Protein AF-0000000072269366 (afdb_homodimer)

Sequence (472 aa):
MTLYQEETRRAAKQRALPQARGEGSLSTAPPPPPSTLPLMLSLTVLSTSLDPESRSAWLAALTARQLREAGHRVTHLDLRETPLGPFDNVQGPGGCYEHPNAGTYYDAIAGADGIFLAAPVYNWGLGSGTKALIELTGSSDAERGLYGAWFDQPVTFLISGGLPEGYLSHGALAFGLMVDFKCVVNPHFVYATSAHWDAPEVPGEWLRERLTRTVERGVDLAGRLKGRDYRSVWELMTLYQEETRRAAKQRALPQARGEGSLSTAPPPPPSTLPLMLSLTVLSTSLDPESRSAWLAALTARQLREAGHRVTHLDLRETPLGPFDNVQGPGGCYEHPNAGTYYDAIAGADGIFLAAPVYNWGLGSGTKALIELTGSSDAERGLYGAWFDQPVTFLISGGLPEGYLSHGALAFGLMVDFKCVVNPHFVYATSAHWDAPEVPGEWLRERLTRTVERGVDLAGRLKGRDYRSVWEL

Organism: Deinococcus radiodurans (strain ATCC 13939 / DSM 20539 / JCM 16871 / CCUG 27074 / LMG 4051 / NBRC 15346 / NCIMB 9279 / VKM B-1422 / R1) (NCBI:txid243230)

Secondary structure (DSSP, 8-state):
--------------------------------S--------EEEEEE----TT-HHHHHHHHHHHHHHHTT-EEEEEETTTS--PPP----STTSGGGSTTHHHHHHHHHT-SEEEEEEEEETTEE-HHHHHHHHHHHS-BGGGTB--TTTT-EEEEEEE-SSGGGTTTTHHHHHHHHHHH--EE-S--EEE-GGGEEETTEE-HHHHHHHHHHHHHHHHHHHHHTT-S-------/--------------------------------S--------EEEEEE----TT-HHHHHHHHHHHHHHHTT-EEEEEETTTS--PPP----STTSGGGSTTHHHHHHHHHT-SEEEEEEEEETTEE-HHHHHHHHHHHS-BGGGTB--TTTT-EEEEEEE-SSGGGTTTTHHHHHHHHHHH--EE-S--EEE-GGGEEETTEE-HHHHHHHHHHHHHHHHHHHHHTT-S-------

Foldseek 3Di:
DDDDDDDDDDDDDDDPDDPPPPVPPPPPVPPDDPPPVLPAFEEEQEAQDLDPQDVLVLLSVVLQVLSVVVPHHYHYDYCNVQNFDAAPPDLDPPHRCPPPCLVVLLCSLLVGLAYEYGFEDDPLATDPSSVRNQPSNCDDRVVVRHHGSLAQHEYEYEYEYADPVSVCSHVVVVVVSCQFRVYDYDPQYDYDYPVQAPDRSHGHPVRVVSSSVSSVSRSVVSVVSPPDPDTDDGPD/DDDDDDDDPDDDDDDDDDDDPPPPPPPPPPPDDPPPVLPAFEEEQEAQDLDPQDVLVLLSVVLQVLSVVVPHHYHYDYCNVQNFDAAPVDLDPPHRCPPPCLVVLLCSLLVGLAYEYGFEDDPLATDPSSVRNQPSNCDDRVVVRHHGSLAQHEYEYEYEYADPVSVCSHPVVVVVSCQFRVYDYDPQYDYDYPVQAPDRSHGHPVRVVSSSVSSVSRSVVSVVSPPDPDTDDGPD

Structure (mmCIF, N/CA/C/O backbone):
data_AF-0000000072269366-model_v1
#
loop_
_entity.id
_entity.type
_entity.pdbx_description
1 polymer 'NADPH-dependent FMN reductase-like domain-containing protein'
#
loop_
_atom_site.group_PDB
_atom_site.id
_atom_site.type_symbol
_atom_site.label_atom_id
_atom_site.label_alt_id
_atom_site.label_comp_id
_atom_site.label_asym_id
_atom_site.label_entity_id
_atom_site.label_seq_id
_atom_site.pdbx_PDB_ins_code
_atom_site.Cartn_x
_atom_site.Cartn_y
_atom_site.Cartn_z
_atom_site.occupancy
_atom_site.B_iso_or_equiv
_atom_site.auth_seq_id
_atom_site.auth_comp_id
_atom_site.auth_asym_id
_atom_site.auth_atom_id
_atom_site.pdbx_PDB_model_num
ATOM 1 N N . MET A 1 1 ? 17.875 1.604 103.438 1 20.44 1 MET A N 1
ATOM 2 C CA . MET A 1 1 ? 17.219 2.719 104.125 1 20.44 1 MET A CA 1
ATOM 3 C C . MET A 1 1 ? 17.422 4.02 103.375 1 20.44 1 MET A C 1
ATOM 5 O O . MET A 1 1 ? 16.516 4.848 103.312 1 20.44 1 MET A O 1
ATOM 9 N N . THR A 1 2 ? 18.719 4.418 103.375 1 19.56 2 THR A N 1
ATOM 10 C CA . THR A 1 2 ? 19.125 5.809 103.562 1 19.56 2 THR A CA 1
ATOM 11 C C . THR A 1 2 ? 18.812 6.625 102.312 1 19.56 2 THR A C 1
ATOM 13 O O . THR A 1 2 ? 19.203 6.258 101.188 1 19.56 2 THR A O 1
ATOM 16 N N . LEU A 1 3 ? 18 7.711 102.438 1 20.77 3 LEU A N 1
ATOM 17 C CA . LEU A 1 3 ? 17.172 8.805 102 1 20.77 3 LEU A CA 1
ATOM 18 C C . LEU A 1 3 ? 18.016 9.867 101.25 1 20.77 3 LEU A C 1
ATOM 20 O O . LEU A 1 3 ? 17.5 10.914 100.875 1 20.77 3 LEU A O 1
ATOM 24 N N . TYR A 1 4 ? 19.297 9.867 101.438 1 17.08 4 TYR A N 1
ATOM 25 C CA . TYR A 1 4 ? 19.953 11.172 101.562 1 17.08 4 TYR A CA 1
ATOM 26 C C . TYR A 1 4 ? 19.812 11.945 100.25 1 17.08 4 TYR A C 1
ATOM 28 O O . TYR A 1 4 ? 19.578 13.156 100.25 1 17.08 4 TYR A O 1
ATOM 36 N N . GLN A 1 5 ? 20.516 11.578 99.188 1 18.19 5 GLN A N 1
ATOM 37 C CA . GLN A 1 5 ? 21.422 12.586 98.625 1 18.19 5 GLN A CA 1
ATOM 38 C C . GLN A 1 5 ? 20.672 13.68 97.938 1 18.19 5 GLN A C 1
ATOM 40 O O . GLN A 1 5 ? 19.688 13.391 97.188 1 18.19 5 GLN A O 1
ATOM 45 N N . GLU A 1 6 ? 21.109 14.961 97.875 1 17.3 6 GLU A N 1
ATOM 46 C CA . GLU A 1 6 ? 20.938 16.406 98.062 1 17.3 6 GLU A CA 1
ATOM 47 C C . GLU A 1 6 ? 20.438 17.047 96.75 1 17.3 6 GLU A C 1
ATOM 49 O O . GLU A 1 6 ? 19.422 17.766 96.75 1 17.3 6 GLU A O 1
ATOM 54 N N . GLU A 1 7 ? 21.375 17.859 96.125 1 17.28 7 GLU A N 1
ATOM 55 C CA . GLU A 1 7 ? 21.344 19.312 96 1 17.28 7 GLU A CA 1
ATOM 56 C C . GLU A 1 7 ? 20.562 19.734 94.75 1 17.28 7 GLU A C 1
ATOM 58 O O . GLU A 1 7 ? 20.297 18.922 93.875 1 17.28 7 GLU A O 1
ATOM 63 N N . THR A 1 8 ? 20.922 20.969 94.188 1 16.98 8 THR A N 1
ATOM 64 C CA . THR A 1 8 ? 20.438 22.328 93.938 1 16.98 8 THR A CA 1
ATOM 65 C C . THR A 1 8 ? 20.156 22.5 92.438 1 16.98 8 THR A C 1
ATOM 67 O O . THR A 1 8 ? 20.984 23.047 91.688 1 16.98 8 THR A O 1
ATOM 70 N N . ARG A 1 9 ? 20.281 21.453 91.625 1 17.81 9 ARG A N 1
ATOM 71 C CA . ARG A 1 9 ? 20.594 21.984 90.312 1 17.81 9 ARG A CA 1
ATOM 72 C C . ARG A 1 9 ? 19.672 23.125 89.938 1 17.81 9 ARG A C 1
ATOM 74 O O . ARG A 1 9 ? 18.469 23.062 90.188 1 17.81 9 ARG A O 1
ATOM 81 N N . ARG A 1 10 ? 20.156 24.125 89.062 1 18.03 10 ARG A N 1
ATOM 82 C CA . ARG A 1 10 ? 20.172 25.516 88.625 1 18.03 10 ARG A CA 1
ATOM 83 C C . ARG A 1 10 ? 18.828 25.922 88 1 18.03 10 ARG A C 1
ATOM 85 O O . ARG A 1 10 ? 18.047 25.062 87.625 1 18.03 10 ARG A O 1
ATOM 92 N N . ALA A 1 11 ? 18.922 27.109 87.25 1 18.08 11 ALA A N 1
ATOM 93 C CA . ALA A 1 11 ? 18.328 28.438 87.125 1 18.08 11 ALA A CA 1
ATOM 94 C C . ALA A 1 11 ? 17.141 28.406 86.125 1 18.08 11 ALA A C 1
ATOM 96 O O . ALA A 1 11 ? 17 27.469 85.375 1 18.08 11 ALA A O 1
ATOM 97 N N . ALA A 1 12 ? 16.984 29.625 85.5 1 18.02 12 ALA A N 1
ATOM 98 C CA . ALA A 1 12 ? 15.93 30.625 85.375 1 18.02 12 ALA A CA 1
ATOM 99 C C . ALA A 1 12 ? 15.023 30.266 84.188 1 18.02 12 ALA A C 1
ATOM 101 O O . ALA A 1 12 ? 15.383 29.438 83.312 1 18.02 12 ALA A O 1
ATOM 102 N N . LYS A 1 13 ? 14.531 31.453 83.5 1 20.09 13 LYS A N 1
ATOM 103 C CA . LYS A 1 13 ? 13.297 32.219 83.312 1 20.09 13 LYS A CA 1
ATOM 104 C C . LYS A 1 13 ? 12.703 31.906 81.938 1 20.09 13 LYS A C 1
ATOM 106 O O . LYS A 1 13 ? 11.516 31.609 81.812 1 20.09 13 LYS A O 1
ATOM 111 N N . GLN A 1 14 ? 13.109 32.719 80.812 1 20.8 14 GLN A N 1
ATOM 112 C CA . GLN A 1 14 ? 12.25 33.688 80.188 1 20.8 14 GLN A CA 1
ATOM 113 C C . GLN A 1 14 ? 11.344 33.062 79.125 1 20.8 14 GLN A C 1
ATOM 115 O O . GLN A 1 14 ? 11.734 32.062 78.5 1 20.8 14 GLN A O 1
ATOM 120 N N . ARG A 1 15 ? 10.156 33.562 79 1 21.88 15 ARG A N 1
ATOM 121 C CA . ARG A 1 15 ? 8.875 33.344 78.312 1 21.88 15 ARG A CA 1
ATOM 122 C C . ARG A 1 15 ? 9.039 33.406 76.812 1 21.88 15 ARG A C 1
ATOM 124 O O . ARG A 1 15 ? 8.602 34.375 76.188 1 21.88 15 ARG A O 1
ATOM 131 N N . ALA A 1 16 ? 10.109 33.125 76.125 1 24.09 16 ALA A N 1
ATOM 132 C CA . ALA A 1 16 ? 10.039 33.688 74.812 1 24.09 16 ALA A CA 1
ATOM 133 C C . ALA A 1 16 ? 8.719 33.344 74.125 1 24.09 16 ALA A C 1
ATOM 135 O O . ALA A 1 16 ? 8.258 32.188 74.188 1 24.09 16 ALA A O 1
ATOM 136 N N . LEU A 1 17 ? 8.109 34.406 73.562 1 24.03 17 LEU A N 1
ATOM 137 C CA . LEU A 1 17 ? 6.891 34.719 72.812 1 24.03 17 LEU A CA 1
ATOM 138 C C . LEU A 1 17 ? 6.754 33.781 71.625 1 24.03 17 LEU A C 1
ATOM 140 O O . LEU A 1 17 ? 7.754 33.344 71.062 1 24.03 17 LEU A O 1
ATOM 144 N N . PRO A 1 18 ? 5.5 33.5 71.312 1 24.66 18 PRO A N 1
ATOM 145 C CA . PRO A 1 18 ? 5.027 32.594 70.25 1 24.66 18 PRO A CA 1
ATOM 146 C C . PRO A 1 18 ? 5.461 33.031 68.875 1 24.66 18 PRO A C 1
ATOM 148 O O . PRO A 1 18 ? 5.23 34.156 68.438 1 24.66 18 PRO A O 1
ATOM 151 N N . GLN A 1 19 ? 6.641 32.844 68.312 1 21.38 19 GLN A N 1
ATOM 152 C CA . GLN A 1 19 ? 6.961 33.25 67 1 21.38 19 GLN A CA 1
ATOM 153 C C . GLN A 1 19 ? 5.895 32.812 66 1 21.38 19 GLN A C 1
ATOM 155 O O . GLN A 1 19 ? 5.57 31.609 65.938 1 21.38 19 GLN A O 1
ATOM 160 N N . ALA A 1 20 ? 5.066 33.75 65.562 1 29.05 20 ALA A N 1
ATOM 161 C CA . ALA A 1 20 ? 4.059 33.688 64.5 1 29.05 20 ALA A CA 1
ATOM 162 C C . ALA A 1 20 ? 4.672 33.219 63.188 1 29.05 20 ALA A C 1
ATOM 164 O O . ALA A 1 20 ? 5.402 33.969 62.531 1 29.05 20 ALA A O 1
ATOM 165 N N . ARG A 1 21 ? 5.34 32.062 63.062 1 22.81 21 ARG A N 1
ATOM 166 C CA . ARG A 1 21 ? 6 31.719 61.812 1 22.81 21 ARG A CA 1
ATOM 167 C C . ARG A 1 21 ? 5.008 31.719 60.656 1 22.81 21 ARG A C 1
ATOM 169 O O . ARG A 1 21 ? 4.227 30.781 60.5 1 22.81 21 ARG A O 1
ATOM 176 N N . GLY A 1 22 ? 4.246 32.844 60.531 1 25.53 22 GLY A N 1
ATOM 177 C CA . GLY A 1 22 ? 3.484 32.875 59.281 1 25.53 22 GLY A CA 1
ATOM 178 C C . GLY A 1 22 ? 4.34 32.656 58.062 1 25.53 22 GLY A C 1
ATOM 179 O O . GLY A 1 22 ? 4.926 33.594 57.531 1 25.53 22 GLY A O 1
ATOM 180 N N . GLU A 1 23 ? 5.262 31.797 57.969 1 30.81 23 GLU A N 1
ATOM 181 C CA . GLU A 1 23 ? 5.965 31.734 56.688 1 30.81 23 GLU A CA 1
ATOM 182 C C . GLU A 1 23 ? 4.988 31.562 55.531 1 30.81 23 GLU A C 1
ATOM 184 O O . GLU A 1 23 ? 4.227 30.594 55.5 1 30.81 23 GLU A O 1
ATOM 189 N N . GLY A 1 24 ? 4.477 32.719 55.031 1 31.16 24 GLY A N 1
ATOM 190 C CA . GLY A 1 24 ? 3.822 32.781 53.719 1 31.16 24 GLY A CA 1
ATOM 191 C C . GLY A 1 24 ? 4.512 31.922 52.688 1 31.16 24 GLY A C 1
ATOM 192 O O . GLY A 1 24 ? 5.699 32.125 52.406 1 31.16 24 GLY A O 1
ATOM 193 N N . SER A 1 25 ? 4.238 30.672 52.594 1 34.06 25 SER A N 1
ATOM 194 C CA . SER A 1 25 ? 4.668 29.859 51.469 1 34.06 25 SER A CA 1
ATOM 195 C C . SER A 1 25 ? 4.453 30.578 50.156 1 34.06 25 SER A C 1
ATOM 197 O O . SER A 1 25 ? 3.312 30.812 49.75 1 34.06 25 SER A O 1
ATOM 199 N N . LEU A 1 26 ? 5.312 31.562 49.812 1 35.22 26 LEU A N 1
ATOM 200 C CA . LEU A 1 26 ? 5.293 32.031 48.406 1 35.22 26 LEU A CA 1
ATOM 201 C C . LEU A 1 26 ? 5.141 30.875 47.438 1 35.22 26 LEU A C 1
ATOM 203 O O . LEU A 1 26 ? 6 30 47.375 1 35.22 26 LEU A O 1
ATOM 207 N N . SER A 1 27 ? 3.945 30.438 47.312 1 39.09 27 SER A N 1
ATOM 208 C CA . SER A 1 27 ? 3.672 29.578 46.156 1 39.09 27 SER A CA 1
ATOM 209 C C . SER A 1 27 ? 4.371 30.078 44.906 1 39.09 27 SER A C 1
ATOM 211 O O . SER A 1 27 ? 3.971 31.094 44.312 1 39.09 27 SER A O 1
ATOM 213 N N . THR A 1 28 ? 5.656 30.219 44.906 1 43 28 THR A N 1
ATOM 214 C CA . THR A 1 28 ? 6.281 30.578 43.625 1 43 28 THR A CA 1
ATOM 215 C C . THR A 1 28 ? 5.785 29.672 42.5 1 43 28 THR A C 1
ATOM 217 O O . THR A 1 28 ? 6.27 28.547 42.344 1 43 28 THR A O 1
ATOM 220 N N . ALA A 1 29 ? 4.465 29.703 42.188 1 46.22 29 ALA A N 1
ATOM 221 C CA . ALA A 1 29 ? 4.113 29.062 40.938 1 46.22 29 ALA A CA 1
ATOM 222 C C . ALA A 1 29 ? 5.176 29.328 39.875 1 46.22 29 ALA A C 1
ATOM 224 O O . ALA A 1 29 ? 5.672 30.453 39.75 1 46.22 29 ALA A O 1
ATOM 225 N N . PRO A 1 30 ? 5.949 28.328 39.469 1 47.09 30 PRO A N 1
ATOM 226 C CA . PRO A 1 30 ? 6.875 28.672 38.375 1 47.09 30 PRO A CA 1
ATOM 227 C C . PRO A 1 30 ? 6.242 29.578 37.312 1 47.09 30 PRO A C 1
ATOM 229 O O . PRO A 1 30 ? 5.02 29.578 37.156 1 47.09 30 PRO A O 1
ATOM 232 N N . PRO A 1 31 ? 6.898 30.75 37 1 46.91 31 PRO A N 1
ATOM 233 C CA . PRO A 1 31 ? 6.285 31.547 35.938 1 46.91 31 PRO A CA 1
ATOM 234 C C . PRO A 1 31 ? 5.684 30.703 34.844 1 46.91 31 PRO A C 1
ATOM 236 O O . PRO A 1 31 ? 6.102 29.562 34.625 1 46.91 31 PRO A O 1
ATOM 239 N N . PRO A 1 32 ? 4.422 31.016 34.406 1 46.12 32 PRO A N 1
ATOM 240 C CA . PRO A 1 32 ? 3.961 30.25 33.25 1 46.12 32 PRO A CA 1
ATOM 241 C C . PRO A 1 32 ? 5.043 30.094 32.188 1 46.12 32 PRO A C 1
ATOM 243 O O . PRO A 1 32 ? 5.969 30.906 32.125 1 46.12 32 PRO A O 1
ATOM 246 N N . PRO A 1 33 ? 5.27 28.922 31.688 1 43.97 33 PRO A N 1
ATOM 247 C CA . PRO A 1 33 ? 6.281 28.859 30.625 1 43.97 33 PRO A CA 1
ATOM 248 C C . PRO A 1 33 ? 6.227 30.078 29.688 1 43.97 33 PRO A C 1
ATOM 250 O O . PRO A 1 33 ? 5.184 30.719 29.562 1 43.97 33 PRO A O 1
ATOM 253 N N . PRO A 1 34 ? 7.352 30.719 29.484 1 41.97 34 PRO A N 1
ATOM 254 C CA . PRO A 1 34 ? 7.289 31.891 28.609 1 41.97 34 PRO A CA 1
ATOM 255 C C . PRO A 1 34 ? 6.219 31.766 27.531 1 41.97 34 PRO A C 1
ATOM 257 O O . PRO A 1 34 ? 5.898 30.656 27.094 1 41.97 34 PRO A O 1
ATOM 260 N N . SER A 1 35 ? 5.258 32.594 27.547 1 40.88 35 SER A N 1
ATOM 261 C CA . SER A 1 35 ? 4.316 32.719 26.438 1 40.88 35 SER A CA 1
ATOM 262 C C . SER A 1 35 ? 5.023 32.562 25.094 1 40.88 35 SER A C 1
ATOM 264 O O . SER A 1 35 ? 5.609 33.531 24.594 1 40.88 35 SER A O 1
ATOM 266 N N . THR A 1 36 ? 6 31.703 24.859 1 42.53 36 THR A N 1
ATOM 267 C CA . THR A 1 36 ? 6.562 31.625 23.516 1 42.53 36 THR A CA 1
ATOM 268 C C . THR A 1 36 ? 5.488 31.844 22.453 1 42.53 36 THR A C 1
ATOM 270 O O . THR A 1 36 ? 4.457 31.172 22.453 1 42.53 36 THR A O 1
ATOM 273 N N . LEU A 1 37 ? 5.148 33.031 22.125 1 47.5 37 LEU A N 1
ATOM 274 C CA . LEU A 1 37 ? 4.312 33.312 20.969 1 47.5 37 LEU A CA 1
ATOM 275 C C . LEU A 1 37 ? 4.234 32.094 20.047 1 47.5 37 LEU A C 1
ATOM 277 O O . LEU A 1 37 ? 5.258 31.516 19.703 1 47.5 37 LEU A O 1
ATOM 281 N N . PRO A 1 38 ? 3.137 31.484 20.031 1 56.47 38 PRO A N 1
ATOM 282 C CA . PRO A 1 38 ? 3.055 30.234 19.281 1 56.47 38 PRO A CA 1
ATOM 283 C C . PRO A 1 38 ? 3.664 30.328 17.891 1 56.47 38 PRO A C 1
ATOM 285 O O . PRO A 1 38 ? 3.361 31.266 17.141 1 56.47 38 PRO A O 1
ATOM 288 N N . LEU A 1 39 ? 5.016 30.219 17.672 1 76 39 LEU A N 1
ATOM 289 C CA . LEU A 1 39 ? 5.715 30.234 16.391 1 76 39 LEU A CA 1
ATOM 290 C C . LEU A 1 39 ? 4.82 29.703 15.281 1 76 39 LEU A C 1
ATOM 292 O O . LEU A 1 39 ? 4.168 28.672 15.445 1 76 39 LEU A O 1
ATOM 296 N N . MET A 1 40 ? 4.477 30.703 14.32 1 93.69 40 MET A N 1
ATOM 297 C CA . MET A 1 40 ? 3.77 30.266 13.117 1 93.69 40 MET A CA 1
ATOM 298 C C . MET A 1 40 ? 4.539 29.156 12.406 1 93.69 40 MET A C 1
ATOM 300 O O . MET A 1 40 ? 5.703 29.344 12.039 1 93.69 40 MET A O 1
ATOM 304 N N . LEU A 1 41 ? 3.908 28.047 12.281 1 98.19 41 LEU A N 1
ATOM 305 C CA . LEU A 1 41 ? 4.508 26.906 11.578 1 98.19 41 LEU A CA 1
ATOM 306 C C . LEU A 1 41 ? 3.959 26.797 10.164 1 98.19 41 LEU A C 1
ATOM 308 O O . LEU A 1 41 ? 2.873 27.297 9.867 1 98.19 41 LEU A O 1
ATOM 312 N N . SER A 1 42 ? 4.762 26.297 9.25 1 98.62 42 SER A N 1
ATOM 313 C CA . SER A 1 42 ? 4.309 25.828 7.941 1 98.62 42 SER A CA 1
ATOM 314 C C . SER A 1 42 ? 3.953 24.344 7.965 1 98.62 42 SER A C 1
ATOM 316 O O . SER A 1 42 ? 4.84 23.5 8.016 1 98.62 42 SER A O 1
ATOM 318 N N . LEU A 1 43 ? 2.658 24.062 7.922 1 98.88 43 LEU A N 1
ATOM 319 C CA . LEU A 1 43 ? 2.193 22.672 8.062 1 98.88 43 LEU A CA 1
ATOM 320 C C . LEU A 1 43 ? 1.521 22.203 6.781 1 98.88 43 LEU A C 1
ATOM 322 O O . LEU A 1 43 ? 0.851 22.969 6.098 1 98.88 43 LEU A O 1
ATOM 326 N N . THR A 1 44 ? 1.732 20.969 6.406 1 98.94 44 THR A N 1
ATOM 327 C CA . THR A 1 44 ? 1.111 20.344 5.242 1 98.94 44 THR A CA 1
ATOM 328 C C . THR A 1 44 ? 0.077 19.297 5.676 1 98.94 44 THR A C 1
ATOM 330 O O . THR A 1 44 ? 0.346 18.484 6.551 1 98.94 44 THR A O 1
ATOM 333 N N . VAL A 1 45 ? -1.104 19.391 5.145 1 98.94 45 VAL A N 1
ATOM 334 C CA . VAL A 1 45 ? -2.176 18.406 5.328 1 98.94 45 VAL A CA 1
ATOM 335 C C . VAL A 1 45 ? -2.441 17.688 4.012 1 98.94 45 VAL A C 1
ATOM 337 O O . VAL A 1 45 ? -2.736 18.312 2.994 1 98.94 45 VAL A O 1
ATOM 340 N N . LEU A 1 46 ? -2.312 16.375 4.055 1 98.94 46 LEU A N 1
ATOM 341 C CA . LEU A 1 46 ? -2.451 15.562 2.852 1 98.94 46 LEU A CA 1
ATOM 342 C C . LEU A 1 46 ? -3.664 14.648 2.955 1 98.94 46 LEU A C 1
ATOM 344 O O . LEU A 1 46 ? -3.811 13.914 3.936 1 98.94 46 LEU A O 1
ATOM 348 N N . SER A 1 47 ? -4.547 14.719 1.999 1 98.88 47 SER A N 1
ATOM 349 C CA . SER A 1 47 ? -5.609 13.742 1.798 1 98.88 47 SER A CA 1
ATOM 350 C C . SER A 1 47 ? -5.25 12.758 0.69 1 98.88 47 SER A C 1
ATOM 352 O O . SER A 1 47 ? -4.988 13.156 -0.446 1 98.88 47 SER A O 1
ATOM 354 N N . THR A 1 48 ? -5.359 11.414 0.966 1 98.75 48 THR A N 1
ATOM 355 C CA . THR A 1 48 ? -4.75 10.477 0.023 1 98.75 48 THR A CA 1
ATOM 356 C C . THR A 1 48 ? -5.789 9.492 -0.511 1 98.75 48 THR A C 1
ATOM 358 O O . THR A 1 48 ? -5.453 8.578 -1.266 1 98.75 48 THR A O 1
ATOM 361 N N . SER A 1 49 ? -7.012 9.617 -0.075 1 98.38 49 SER A N 1
ATOM 362 C CA . SER A 1 49 ? -8.078 8.781 -0.613 1 98.38 49 SER A CA 1
ATOM 363 C C . SER A 1 49 ? -8.586 9.32 -1.944 1 98.38 49 SER A C 1
ATOM 365 O O . SER A 1 49 ? -8.742 10.531 -2.107 1 98.38 49 SER A O 1
ATOM 367 N N . LEU A 1 50 ? -8.914 8.43 -2.852 1 97.25 50 LEU A N 1
ATOM 368 C CA . LEU A 1 50 ? -9.508 8.828 -4.125 1 97.25 50 LEU A CA 1
ATOM 369 C C . LEU A 1 50 ? -11.016 8.617 -4.102 1 97.25 50 LEU A C 1
ATOM 371 O O . LEU A 1 50 ? -11.703 8.914 -5.086 1 97.25 50 LEU A O 1
ATOM 375 N N . ASP A 1 51 ? -11.539 8.141 -2.996 1 96.44 51 ASP A N 1
ATOM 376 C CA . ASP A 1 51 ? -12.977 7.996 -2.82 1 96.44 51 ASP A CA 1
ATOM 377 C C . ASP A 1 51 ? -13.664 9.359 -2.74 1 96.44 51 ASP A C 1
ATOM 379 O O . ASP A 1 51 ? -13.32 10.18 -1.895 1 96.44 51 ASP A O 1
ATOM 383 N N . PRO A 1 52 ? -14.641 9.594 -3.6 1 95.56 52 PRO A N 1
ATOM 384 C CA . PRO A 1 52 ? -15.32 10.891 -3.561 1 95.56 52 PRO A CA 1
ATOM 385 C C . PRO A 1 52 ? -16.016 11.156 -2.223 1 95.56 52 PRO A C 1
ATOM 387 O O . PRO A 1 52 ? -16.266 12.312 -1.872 1 95.56 52 PRO A O 1
ATOM 390 N N . GLU A 1 53 ? -16.297 10.141 -1.505 1 94.56 53 GLU A N 1
ATOM 391 C CA . GLU A 1 53 ? -16.953 10.266 -0.207 1 94.56 53 GLU A CA 1
ATOM 392 C C . GLU A 1 53 ? -15.984 9.938 0.933 1 94.56 53 GLU A C 1
ATOM 394 O O . GLU A 1 53 ? -16.391 9.344 1.937 1 94.56 53 GLU A O 1
ATOM 399 N N . SER A 1 54 ? -14.82 10.312 0.758 1 97.12 54 SER A N 1
ATOM 400 C CA . SER A 1 54 ? -13.758 9.93 1.686 1 97.12 54 SER A CA 1
ATOM 401 C C . SER A 1 54 ? -13.914 10.633 3.027 1 97.12 54 SER A C 1
ATOM 403 O O . SER A 1 54 ? -13.812 11.859 3.105 1 97.12 54 SER A O 1
ATOM 405 N N . ARG A 1 55 ? -14.008 9.867 4.062 1 98.19 55 ARG A N 1
ATOM 406 C CA . ARG A 1 55 ? -14.086 10.406 5.418 1 98.19 55 ARG A CA 1
ATOM 407 C C . ARG A 1 55 ? -12.711 10.859 5.902 1 98.19 55 ARG A C 1
ATOM 409 O O . ARG A 1 55 ? -12.602 11.789 6.707 1 98.19 55 ARG A O 1
ATOM 416 N N . SER A 1 56 ? -11.648 10.18 5.406 1 98.69 56 SER A N 1
ATOM 417 C CA . SER A 1 56 ? -10.32 10.664 5.754 1 98.69 56 SER A CA 1
ATOM 418 C C . SER A 1 56 ? -10.078 12.055 5.18 1 98.69 56 SER A C 1
ATOM 420 O O . SER A 1 56 ? -9.375 12.875 5.785 1 98.69 56 SER A O 1
ATOM 422 N N . ALA A 1 57 ? -10.68 12.328 4.07 1 98.75 57 ALA A N 1
ATOM 423 C CA . ALA A 1 57 ? -10.586 13.672 3.506 1 98.75 57 ALA A CA 1
ATOM 424 C C . ALA A 1 57 ? -11.32 14.688 4.379 1 98.75 57 ALA A C 1
ATOM 426 O O . ALA A 1 57 ? -10.883 15.836 4.508 1 98.75 57 ALA A O 1
ATOM 427 N N . TRP A 1 58 ? -12.43 14.273 4.961 1 98.81 58 TRP A N 1
ATOM 428 C CA . TRP A 1 58 ? -13.117 15.141 5.91 1 98.81 58 TRP A CA 1
ATOM 429 C C . TRP A 1 58 ? -12.219 15.477 7.094 1 98.81 58 TRP A C 1
ATOM 431 O O . TRP A 1 58 ? -12.164 16.625 7.531 1 98.81 58 TRP A O 1
ATOM 441 N N . LEU A 1 59 ? -11.547 14.453 7.586 1 98.88 59 LEU A N 1
ATOM 442 C CA . LEU A 1 59 ? -10.602 14.68 8.68 1 98.88 59 LEU A CA 1
ATOM 443 C C . LEU A 1 59 ? -9.547 15.703 8.281 1 98.88 59 LEU A C 1
ATOM 445 O O . LEU A 1 59 ? -9.211 16.594 9.07 1 98.88 59 LEU A O 1
ATOM 449 N N . ALA A 1 60 ? -9.016 15.562 7.098 1 98.94 60 ALA A N 1
ATOM 450 C CA . ALA A 1 60 ? -7.977 16.469 6.605 1 98.94 60 ALA A CA 1
ATOM 451 C C . ALA A 1 60 ? -8.492 17.906 6.523 1 98.94 60 ALA A C 1
ATOM 453 O O . ALA A 1 60 ? -7.812 18.844 6.949 1 98.94 60 ALA A O 1
ATOM 454 N N . ALA A 1 61 ? -9.633 18.047 6.008 1 98.81 61 ALA A N 1
ATOM 455 C CA . ALA A 1 61 ? -10.219 19.375 5.848 1 98.81 61 ALA A CA 1
ATOM 456 C C . ALA A 1 61 ? -10.43 20.047 7.203 1 98.81 61 ALA A C 1
ATOM 458 O O . ALA A 1 61 ? -10.117 21.234 7.371 1 98.81 61 ALA A O 1
ATOM 459 N N . LEU A 1 62 ? -10.977 19.328 8.109 1 98.88 62 LEU A N 1
ATOM 460 C CA . LEU A 1 62 ? -11.18 19.859 9.453 1 98.88 62 LEU A CA 1
ATOM 461 C C . LEU A 1 62 ? -9.852 20.219 10.109 1 98.88 62 LEU A C 1
ATOM 463 O O . LEU A 1 62 ? -9.75 21.25 10.773 1 98.88 62 LEU A O 1
ATOM 467 N N . THR A 1 63 ? -8.875 19.375 9.891 1 98.94 63 THR A N 1
ATOM 468 C CA . THR A 1 63 ? -7.539 19.641 10.43 1 98.94 63 THR A CA 1
ATOM 469 C C . THR A 1 63 ? -6.949 20.906 9.836 1 98.94 63 THR A C 1
ATOM 471 O O . THR A 1 63 ? -6.441 21.766 10.562 1 98.94 63 THR A O 1
ATOM 474 N N . ALA A 1 64 ? -7.031 21.016 8.57 1 98.94 64 ALA A N 1
ATOM 475 C CA . ALA A 1 64 ? -6.512 22.219 7.898 1 98.94 64 ALA A CA 1
ATOM 476 C C . ALA A 1 64 ? -7.18 23.469 8.43 1 98.94 64 ALA A C 1
ATOM 478 O O . ALA A 1 64 ? -6.512 24.484 8.68 1 98.94 64 ALA A O 1
ATOM 479 N N . ARG A 1 65 ? -8.453 23.438 8.617 1 98.69 65 ARG A N 1
ATOM 480 C CA . ARG A 1 65 ? -9.195 24.578 9.148 1 98.69 65 ARG A CA 1
ATOM 481 C C . ARG A 1 65 ? -8.719 24.938 10.555 1 98.69 65 ARG A C 1
ATOM 483 O O . ARG A 1 65 ? -8.469 26.109 10.859 1 98.69 65 ARG A O 1
ATOM 490 N N . GLN A 1 66 ? -8.625 23.953 11.383 1 98.56 66 GLN A N 1
ATOM 491 C CA . GLN A 1 66 ? -8.18 24.172 12.75 1 98.56 66 GLN A CA 1
ATOM 492 C C . GLN A 1 66 ? -6.789 24.797 12.781 1 98.56 66 GLN A C 1
ATOM 494 O O . GLN A 1 66 ? -6.527 25.703 13.57 1 98.56 66 GLN A O 1
ATOM 499 N N . LEU A 1 67 ? -5.922 24.297 11.961 1 98.75 67 LEU A N 1
ATOM 500 C CA . LEU A 1 67 ? -4.555 24.797 11.914 1 98.75 67 LEU A CA 1
ATOM 501 C C . LEU A 1 67 ? -4.527 26.25 11.469 1 98.75 67 LEU A C 1
ATOM 503 O O . LEU A 1 67 ? -3.801 27.062 12.039 1 98.75 67 LEU A O 1
ATOM 507 N N . ARG A 1 68 ? -5.281 26.578 10.453 1 98.56 68 ARG A N 1
ATOM 508 C CA . ARG A 1 68 ? -5.363 27.953 9.984 1 98.56 68 ARG A CA 1
ATOM 509 C C . ARG A 1 68 ? -5.918 28.875 11.062 1 98.56 68 ARG A C 1
ATOM 511 O O . ARG A 1 68 ? -5.406 29.969 11.281 1 98.56 68 ARG A O 1
ATOM 518 N N . GLU A 1 69 ? -6.941 28.453 11.727 1 97.88 69 GLU A N 1
ATOM 519 C CA . GLU A 1 69 ? -7.555 29.234 12.797 1 97.88 69 GLU A CA 1
ATOM 520 C C . GLU A 1 69 ? -6.566 29.469 13.938 1 97.88 69 GLU A C 1
ATOM 522 O O . GLU A 1 69 ? -6.641 30.5 14.625 1 97.88 69 GLU A O 1
ATOM 527 N N . ALA A 1 70 ? -5.684 28.531 14.086 1 97.38 70 ALA A N 1
ATOM 528 C CA . ALA A 1 70 ? -4.668 28.656 15.133 1 97.38 70 ALA A CA 1
ATOM 529 C C . ALA A 1 70 ? -3.518 29.547 14.68 1 97.38 70 ALA A C 1
ATOM 531 O O . ALA A 1 70 ? -2.564 29.766 15.43 1 97.38 70 ALA A O 1
ATOM 532 N N . GLY A 1 71 ? -3.555 30.016 13.375 1 97.56 71 GLY A N 1
ATOM 533 C CA . GLY A 1 71 ? -2.609 31.016 12.922 1 97.56 71 GLY A CA 1
ATOM 534 C C . GLY A 1 71 ? -1.45 30.422 12.133 1 97.56 71 GLY A C 1
ATOM 535 O O . GLY A 1 71 ? -0.481 31.125 11.836 1 97.56 71 GLY A O 1
ATOM 536 N N . HIS A 1 72 ? -1.49 29.125 11.766 1 98.5 72 HIS A N 1
ATOM 537 C CA . HIS A 1 72 ? -0.405 28.5 11.023 1 98.5 72 HIS A CA 1
ATOM 538 C C . HIS A 1 72 ? -0.606 28.625 9.523 1 98.5 72 HIS A C 1
ATOM 540 O O . HIS A 1 72 ? -1.723 28.875 9.062 1 98.5 72 HIS A O 1
ATOM 546 N N . ARG A 1 73 ? 0.484 28.656 8.789 1 98.62 73 ARG A N 1
ATOM 547 C CA . ARG A 1 73 ? 0.427 28.516 7.336 1 98.62 73 ARG A CA 1
ATOM 548 C C . ARG A 1 73 ? 0.169 27.078 6.938 1 98.62 73 ARG A C 1
ATOM 550 O O . ARG A 1 73 ? 0.87 26.156 7.391 1 98.62 73 ARG A O 1
ATOM 557 N N . VAL A 1 74 ? -0.848 26.859 6.109 1 98.81 74 VAL A N 1
ATOM 558 C CA . VAL A 1 74 ? -1.255 25.5 5.812 1 98.81 74 VAL A CA 1
ATOM 559 C C . VAL A 1 74 ? -1.256 25.266 4.301 1 98.81 74 VAL A C 1
ATOM 561 O O . VAL A 1 74 ? -1.838 26.062 3.551 1 98.81 74 VAL A O 1
ATOM 564 N N . THR A 1 75 ? -0.539 24.312 3.805 1 98.88 75 THR A N 1
ATOM 565 C CA . THR A 1 75 ? -0.712 23.734 2.479 1 98.88 75 THR A CA 1
ATOM 566 C C . THR A 1 75 ? -1.58 22.484 2.545 1 98.88 75 THR A C 1
ATOM 568 O O . THR A 1 75 ? -1.225 21.5 3.215 1 98.88 75 THR A O 1
ATOM 571 N N . HIS A 1 76 ? -2.723 22.531 1.971 1 98.88 76 HIS A N 1
ATOM 572 C CA . HIS A 1 76 ? -3.65 21.406 1.938 1 98.88 76 HIS A CA 1
ATOM 573 C C . HIS A 1 76 ? -3.758 20.828 0.534 1 98.88 76 HIS A C 1
ATOM 575 O O . HIS A 1 76 ? -4.219 21.5 -0.39 1 98.88 76 HIS A O 1
ATOM 581 N N . LEU A 1 77 ? -3.268 19.594 0.361 1 98.88 77 LEU A N 1
ATOM 582 C CA . LEU A 1 77 ? -3.338 18.906 -0.921 1 98.88 77 LEU A CA 1
ATOM 583 C C . LEU A 1 77 ? -4.199 17.656 -0.816 1 98.88 77 LEU A C 1
ATOM 585 O O . LEU A 1 77 ? -4.117 16.922 0.169 1 98.88 77 LEU A O 1
ATOM 589 N N . ASP A 1 78 ? -5.047 17.469 -1.729 1 98.81 78 ASP A N 1
ATOM 590 C CA . ASP A 1 78 ? -5.953 16.328 -1.873 1 98.81 78 ASP A CA 1
ATOM 591 C C . ASP A 1 78 ? -5.738 15.625 -3.207 1 98.81 78 ASP A C 1
ATOM 593 O O . ASP A 1 78 ? -5.844 16.234 -4.27 1 98.81 78 ASP A O 1
ATOM 597 N N . LEU A 1 79 ? -5.484 14.305 -3.174 1 98.5 79 LEU A N 1
ATOM 598 C CA . LEU A 1 79 ? -5.18 13.547 -4.379 1 98.5 79 LEU A CA 1
ATOM 599 C C . LEU A 1 79 ? -6.344 13.602 -5.367 1 98.5 79 LEU A C 1
ATOM 601 O O . LEU A 1 79 ? -6.148 13.43 -6.57 1 98.5 79 LEU A O 1
ATOM 605 N N . ARG A 1 80 ? -7.547 13.805 -4.898 1 97.5 80 ARG A N 1
ATOM 606 C CA . ARG A 1 80 ? -8.695 13.906 -5.789 1 97.5 80 ARG A CA 1
ATOM 607 C C . ARG A 1 80 ? -8.648 15.188 -6.609 1 97.5 80 ARG A C 1
ATOM 609 O O . ARG A 1 80 ? -9.109 15.219 -7.75 1 97.5 80 ARG A O 1
ATOM 616 N N . GLU A 1 81 ? -8.117 16.266 -6.047 1 97.88 81 GLU A N 1
ATOM 617 C CA . GLU A 1 81 ? -8.07 17.578 -6.672 1 97.88 81 GLU A CA 1
ATOM 618 C C . GLU A 1 81 ? -6.742 17.797 -7.387 1 97.88 81 GLU A C 1
ATOM 620 O O . GLU A 1 81 ? -6.695 18.469 -8.422 1 97.88 81 GLU A O 1
ATOM 625 N N . THR A 1 82 ? -5.691 17.281 -6.84 1 98 82 THR A N 1
ATOM 626 C CA . THR A 1 82 ? -4.332 17.328 -7.367 1 98 82 THR A CA 1
ATOM 627 C C . THR A 1 82 ? -3.766 15.93 -7.539 1 98 82 THR A C 1
ATOM 629 O O . THR A 1 82 ? -2.92 15.492 -6.754 1 98 82 THR A O 1
ATOM 632 N N . PRO A 1 83 ? -4.203 15.281 -8.57 1 96.19 83 PRO A N 1
ATOM 633 C CA . PRO A 1 83 ? -3.895 13.852 -8.695 1 96.19 83 PRO A CA 1
ATOM 634 C C . PRO A 1 83 ? -2.424 13.594 -9.016 1 96.19 83 PRO A C 1
ATOM 636 O O . PRO A 1 83 ? -1.725 14.484 -9.5 1 96.19 83 PRO A O 1
ATOM 639 N N . LEU A 1 84 ? -1.962 12.398 -8.672 1 94.62 84 LEU A N 1
ATOM 640 C CA . LEU A 1 84 ? -0.686 11.828 -9.094 1 94.62 84 LEU A CA 1
ATOM 641 C C . LEU A 1 84 ? -0.9 10.609 -9.977 1 94.62 84 LEU A C 1
ATOM 643 O O . LEU A 1 84 ? -1.974 10 -9.961 1 94.62 84 LEU A O 1
ATOM 647 N N . GLY A 1 85 ? 0.019 10.344 -10.758 1 90.44 85 GLY A N 1
ATOM 648 C CA . GLY A 1 85 ? -0 9.094 -11.5 1 90.44 85 GLY A CA 1
ATOM 649 C C . GLY A 1 85 ? 0.521 7.914 -10.703 1 90.44 85 GLY A C 1
ATOM 650 O O . GLY A 1 85 ? 1 8.078 -9.578 1 90.44 85 GLY A O 1
ATOM 651 N N . PRO A 1 86 ? 0.337 6.734 -11.281 1 93.56 86 PRO A N 1
ATOM 652 C CA . PRO A 1 86 ? 0.909 5.555 -10.633 1 93.56 86 PRO A CA 1
ATOM 653 C C . PRO A 1 86 ? 2.428 5.633 -10.5 1 93.56 86 PRO A C 1
ATOM 655 O O . PRO A 1 86 ? 3.088 6.301 -11.297 1 93.56 86 PRO A O 1
ATOM 658 N N . PHE A 1 87 ? 2.941 5.012 -9.508 1 95.44 87 PHE A N 1
ATOM 659 C CA . PHE A 1 87 ? 4.383 4.977 -9.305 1 95.44 87 PHE A CA 1
ATOM 660 C C . PHE A 1 87 ? 5.02 3.861 -10.125 1 95.44 87 PHE A C 1
ATOM 662 O O . PHE A 1 87 ? 4.824 2.68 -9.836 1 95.44 87 PHE A O 1
ATOM 669 N N . ASP A 1 88 ? 5.867 4.289 -11.062 1 94.5 88 ASP A N 1
ATOM 670 C CA . ASP A 1 88 ? 6.512 3.309 -11.93 1 94.5 88 ASP A CA 1
ATOM 671 C C . ASP A 1 88 ? 8.023 3.291 -11.719 1 94.5 88 ASP A C 1
ATOM 673 O O . ASP A 1 88 ? 8.734 2.482 -12.312 1 94.5 88 ASP A O 1
ATOM 677 N N . ASN A 1 89 ? 8.547 4.238 -10.922 1 91.69 89 ASN A N 1
ATOM 678 C CA . ASN A 1 89 ? 9.953 4.336 -10.531 1 91.69 89 ASN A CA 1
ATOM 679 C C . ASN A 1 89 ? 10.844 4.648 -11.727 1 91.69 89 ASN A C 1
ATOM 681 O O . ASN A 1 89 ? 12.047 4.355 -11.703 1 91.69 89 ASN A O 1
ATOM 685 N N . VAL A 1 90 ? 10.273 5.188 -12.789 1 90.81 90 VAL A N 1
ATOM 686 C CA . VAL A 1 90 ? 11.055 5.582 -13.961 1 90.81 90 VAL A CA 1
ATOM 687 C C . VAL A 1 90 ? 11.695 6.949 -13.719 1 90.81 90 VAL A C 1
ATOM 689 O O . VAL A 1 90 ? 10.984 7.941 -13.516 1 90.81 90 VAL A O 1
ATOM 692 N N . GLN A 1 91 ? 12.93 7.051 -13.758 1 83.94 91 GLN A N 1
ATOM 693 C CA . GLN A 1 91 ? 13.664 8.281 -13.492 1 83.94 91 GLN A CA 1
ATOM 694 C C . GLN A 1 91 ? 13.789 9.133 -14.75 1 83.94 91 GLN A C 1
ATOM 696 O O . GLN A 1 91 ? 13.977 10.352 -14.672 1 83.94 91 GLN A O 1
ATOM 701 N N . GLY A 1 92 ? 13.484 8.664 -15.93 1 79.62 92 GLY A N 1
ATOM 702 C CA . GLY A 1 92 ? 13.641 9.367 -17.203 1 79.62 92 GLY A CA 1
ATOM 703 C C . GLY A 1 92 ? 12.344 9.93 -17.734 1 79.62 92 GLY A C 1
ATOM 704 O O . GLY A 1 92 ? 11.352 10.031 -17 1 79.62 92 GLY A O 1
ATOM 705 N N . PRO A 1 93 ? 12.438 10.461 -18.938 1 83.31 93 PRO A N 1
ATOM 706 C CA . PRO A 1 93 ? 11.266 11.086 -19.547 1 83.31 93 PRO A CA 1
ATOM 707 C C . PRO A 1 93 ? 10.047 10.164 -19.562 1 83.31 93 PRO A C 1
ATOM 709 O O . PRO A 1 93 ? 10.188 8.961 -19.812 1 83.31 93 PRO A O 1
ATOM 712 N N . GLY A 1 94 ? 8.953 10.781 -19.188 1 86 94 GLY A N 1
ATOM 713 C CA . GLY A 1 94 ? 7.703 10.047 -19.25 1 86 94 GLY A CA 1
ATOM 714 C C . GLY A 1 94 ? 7.395 9.266 -17.984 1 86 94 GLY A C 1
ATOM 715 O O . GLY A 1 94 ? 6.344 8.625 -17.891 1 86 94 GLY A O 1
ATOM 716 N N . GLY A 1 95 ? 8.258 9.398 -17.016 1 90.12 95 GLY A N 1
ATOM 717 C CA . GLY A 1 95 ? 8.078 8.672 -15.773 1 90.12 95 GLY A CA 1
ATOM 718 C C . GLY A 1 95 ? 7.246 9.43 -14.75 1 90.12 95 GLY A C 1
ATOM 719 O O . GLY A 1 95 ? 6.832 10.562 -15 1 90.12 95 GLY A O 1
ATOM 720 N N . CYS A 1 96 ? 7.012 8.75 -13.656 1 92 96 CYS A N 1
ATOM 721 C CA . CYS A 1 96 ? 6.133 9.273 -12.617 1 92 96 CYS A CA 1
ATOM 722 C C . CYS A 1 96 ? 6.664 10.586 -12.055 1 92 96 CYS A C 1
ATOM 724 O O . CYS A 1 96 ? 5.891 11.453 -11.656 1 92 96 CYS A O 1
ATOM 726 N N . TYR A 1 97 ? 7.902 10.773 -12.117 1 90.75 97 TYR A N 1
ATOM 727 C CA . TYR A 1 97 ? 8.5 11.953 -11.5 1 90.75 97 TYR A CA 1
ATOM 728 C C . TYR A 1 97 ? 8.289 13.188 -12.375 1 90.75 97 TYR A C 1
ATOM 730 O O . TYR A 1 97 ? 8.461 14.312 -11.906 1 90.75 97 TYR A O 1
ATOM 738 N N . GLU A 1 98 ? 7.965 12.977 -13.562 1 90.31 98 GLU A N 1
ATOM 739 C CA . GLU A 1 98 ? 7.715 14.094 -14.477 1 90.31 98 GLU A CA 1
ATOM 740 C C . GLU A 1 98 ? 6.246 14.508 -14.445 1 90.31 98 GLU A C 1
ATOM 742 O O . GLU A 1 98 ? 5.852 15.453 -15.133 1 90.31 98 GLU A O 1
ATOM 747 N N . HIS A 1 99 ? 5.465 13.781 -13.742 1 92.12 99 HIS A N 1
ATOM 748 C CA . HIS A 1 99 ? 4.082 14.211 -13.586 1 92.12 99 HIS A CA 1
ATOM 749 C C . HIS A 1 99 ? 4.012 15.672 -13.148 1 92.12 99 HIS A C 1
ATOM 751 O O . HIS A 1 99 ? 4.781 16.109 -12.281 1 92.12 99 HIS A O 1
ATOM 757 N N . PRO A 1 100 ? 3.115 16.438 -13.641 1 92.12 100 PRO A N 1
ATOM 758 C CA . PRO A 1 100 ? 3.068 17.875 -13.367 1 92.12 100 PRO A CA 1
ATOM 759 C C . PRO A 1 100 ? 2.91 18.188 -11.883 1 92.12 100 PRO A C 1
ATOM 761 O O . PRO A 1 100 ? 3.371 19.234 -11.422 1 92.12 100 PRO A O 1
ATOM 764 N N . ASN A 1 101 ? 2.262 17.266 -11.18 1 95.94 101 ASN A N 1
ATOM 765 C CA . ASN A 1 101 ? 1.985 17.531 -9.773 1 95.94 101 ASN A CA 1
ATOM 766 C C . ASN A 1 101 ? 3.047 16.922 -8.859 1 95.94 101 ASN A C 1
ATOM 768 O O . ASN A 1 101 ? 2.996 17.078 -7.641 1 95.94 101 ASN A O 1
ATOM 772 N N . ALA A 1 102 ? 4.031 16.156 -9.398 1 93.5 102 ALA A N 1
ATOM 773 C CA . ALA A 1 102 ? 5.047 15.508 -8.578 1 93.5 102 ALA A CA 1
ATOM 774 C C . ALA A 1 102 ? 5.824 16.531 -7.75 1 93.5 102 ALA A C 1
ATOM 776 O O . ALA A 1 102 ? 6.008 16.344 -6.543 1 93.5 102 ALA A O 1
ATOM 777 N N . GLY A 1 103 ? 6.215 17.594 -8.391 1 93.19 103 GLY A N 1
ATOM 778 C CA . GLY A 1 103 ? 6.953 18.641 -7.699 1 93.19 103 GLY A CA 1
ATOM 779 C C . GLY A 1 103 ? 6.137 19.328 -6.621 1 93.19 103 GLY A C 1
ATOM 780 O O . GLY A 1 103 ? 6.664 19.672 -5.562 1 93.19 103 GLY A O 1
ATOM 781 N N . THR A 1 104 ? 4.852 19.5 -6.887 1 96.5 104 THR A N 1
ATOM 782 C CA . THR A 1 104 ? 3.959 20.156 -5.93 1 96.5 104 THR A CA 1
ATOM 783 C C . THR A 1 104 ? 3.924 19.375 -4.617 1 96.5 104 THR A C 1
ATOM 785 O O . THR A 1 104 ? 4.062 19.953 -3.539 1 96.5 104 THR A O 1
ATOM 788 N N . TYR A 1 105 ? 3.775 18.094 -4.711 1 97.31 105 TYR A N 1
ATOM 789 C CA . TYR A 1 105 ? 3.736 17.266 -3.516 1 97.31 105 TYR A CA 1
ATOM 790 C C . TYR A 1 105 ? 5.105 17.203 -2.85 1 97.31 105 TYR A C 1
ATOM 792 O O . TYR A 1 105 ? 5.211 17.281 -1.623 1 97.31 105 TYR A O 1
ATOM 800 N N . TYR A 1 106 ? 6.152 17.031 -3.643 1 95.94 106 TYR A N 1
ATOM 801 C CA . TYR A 1 106 ? 7.496 16.984 -3.082 1 95.94 106 TYR A CA 1
ATOM 802 C C . TYR A 1 106 ? 7.789 18.234 -2.26 1 95.94 106 TYR A C 1
ATOM 804 O O . TYR A 1 106 ? 8.203 18.141 -1.103 1 95.94 106 TYR A O 1
ATOM 812 N N . ASP A 1 107 ? 7.504 19.391 -2.793 1 96.25 107 ASP A N 1
ATOM 813 C CA . ASP A 1 107 ? 7.801 20.672 -2.145 1 96.25 107 ASP A CA 1
ATOM 814 C C . ASP A 1 107 ? 6.957 20.859 -0.887 1 96.25 107 ASP A C 1
ATOM 816 O O . ASP A 1 107 ? 7.445 21.359 0.125 1 96.25 107 ASP A O 1
ATOM 820 N N . ALA A 1 108 ? 5.715 20.438 -0.986 1 98.25 108 ALA A N 1
ATOM 821 C CA . ALA A 1 108 ? 4.816 20.578 0.156 1 98.25 108 ALA A CA 1
ATOM 822 C C . ALA A 1 108 ? 5.309 19.75 1.344 1 98.25 108 ALA A C 1
ATOM 824 O O . ALA A 1 108 ? 5.195 20.188 2.494 1 98.25 108 ALA A O 1
ATOM 825 N N . ILE A 1 109 ? 5.828 18.594 1.053 1 98.31 109 ILE A N 1
ATOM 826 C CA . ILE A 1 109 ? 6.285 17.688 2.105 1 98.31 109 ILE A CA 1
ATOM 827 C C . ILE A 1 109 ? 7.66 18.125 2.602 1 98.31 109 ILE A C 1
ATOM 829 O O . ILE A 1 109 ? 7.867 18.312 3.805 1 98.31 109 ILE A O 1
ATOM 833 N N . ALA A 1 110 ? 8.547 18.438 1.734 1 96.06 110 ALA A N 1
ATOM 834 C CA . ALA A 1 110 ? 9.93 18.766 2.074 1 96.06 110 ALA A CA 1
ATOM 835 C C . ALA A 1 110 ? 10 20.094 2.826 1 96.06 110 ALA A C 1
ATOM 837 O O . ALA A 1 110 ? 10.852 20.266 3.707 1 96.06 110 ALA A O 1
ATOM 838 N N . GLY A 1 111 ? 9.117 20.984 2.518 1 96.56 111 GLY A N 1
ATOM 839 C CA . GLY A 1 111 ? 9.188 22.328 3.064 1 96.56 111 GLY A CA 1
ATOM 840 C C . GLY A 1 111 ? 8.375 22.5 4.332 1 96.56 111 GLY A C 1
ATOM 841 O O . GLY A 1 111 ? 8.383 23.562 4.941 1 96.56 111 GLY A O 1
ATOM 842 N N . ALA A 1 112 ? 7.75 21.484 4.777 1 98.38 112 ALA A N 1
ATOM 843 C CA . ALA A 1 112 ? 6.848 21.594 5.918 1 98.38 112 ALA A CA 1
ATOM 844 C C . ALA A 1 112 ? 7.602 21.453 7.234 1 98.38 112 ALA A C 1
ATOM 846 O O . ALA A 1 112 ? 8.625 20.766 7.301 1 98.38 112 ALA A O 1
ATOM 847 N N . ASP A 1 113 ? 7.051 22.078 8.266 1 98.19 113 ASP A N 1
ATOM 848 C CA . ASP A 1 113 ? 7.523 21.859 9.633 1 98.19 113 ASP A CA 1
ATOM 849 C C . ASP A 1 113 ? 6.902 20.594 10.227 1 98.19 113 ASP A C 1
ATOM 851 O O . ASP A 1 113 ? 7.402 20.047 11.211 1 98.19 113 ASP A O 1
ATOM 855 N N . GLY A 1 114 ? 5.859 20.125 9.672 1 98.62 114 GLY A N 1
ATOM 856 C CA . GLY A 1 114 ? 5.125 18.938 10.062 1 98.62 114 GLY A CA 1
ATOM 857 C C . GLY A 1 114 ? 4.055 18.531 9.07 1 98.62 114 GLY A C 1
ATOM 858 O O . GLY A 1 114 ? 3.559 19.375 8.312 1 98.62 114 GLY A O 1
ATOM 859 N N . ILE A 1 115 ? 3.732 17.266 9.078 1 98.94 115 ILE A N 1
ATOM 860 C CA . ILE A 1 115 ? 2.793 16.719 8.109 1 98.94 115 ILE A CA 1
ATOM 861 C C . ILE A 1 115 ? 1.625 16.062 8.836 1 98.94 115 ILE A C 1
ATOM 863 O O . ILE A 1 115 ? 1.828 15.297 9.789 1 98.94 115 ILE A O 1
ATOM 867 N N . PHE A 1 116 ? 0.435 16.422 8.5 1 98.94 116 PHE A N 1
ATOM 868 C CA . PHE A 1 116 ? -0.771 15.664 8.82 1 98.94 116 PHE A CA 1
ATOM 869 C C . PHE A 1 116 ? -1.212 14.812 7.633 1 98.94 116 PHE A C 1
ATOM 871 O O . PHE A 1 116 ? -1.559 15.352 6.578 1 98.94 116 PHE A O 1
ATOM 878 N N . LEU A 1 117 ? -1.137 13.508 7.785 1 98.94 117 LEU A N 1
ATOM 879 C CA . LEU A 1 117 ? -1.379 12.562 6.703 1 98.94 117 LEU A CA 1
ATOM 880 C C . LEU A 1 117 ? -2.705 11.836 6.902 1 98.94 117 LEU A C 1
ATOM 882 O O . LEU A 1 117 ? -2.818 10.969 7.77 1 98.94 117 LEU A O 1
ATOM 886 N N . ALA A 1 118 ? -3.695 12.227 6.129 1 98.94 118 ALA A N 1
ATOM 887 C CA . ALA A 1 118 ? -5.004 11.586 6.168 1 98.94 118 ALA A CA 1
ATOM 888 C C . ALA A 1 118 ? -5.082 10.438 5.164 1 98.94 118 ALA A C 1
ATOM 890 O O . ALA A 1 118 ? -4.738 10.609 3.99 1 98.94 118 ALA A O 1
ATOM 891 N N . ALA A 1 119 ? -5.566 9.289 5.617 1 98.81 119 ALA A N 1
ATOM 892 C CA . ALA A 1 119 ? -5.559 8.102 4.766 1 98.81 119 ALA A CA 1
ATOM 893 C C . ALA A 1 119 ? -6.715 7.172 5.117 1 98.81 119 ALA A C 1
ATOM 895 O O . ALA A 1 119 ? -7.09 7.055 6.285 1 98.81 119 ALA A O 1
ATOM 896 N N . PRO A 1 120 ? -7.25 6.52 4.137 1 98.44 120 PRO A N 1
ATOM 897 C CA . PRO A 1 120 ? -8.219 5.449 4.383 1 98.44 120 PRO A CA 1
ATOM 898 C C . PRO A 1 120 ? -7.555 4.105 4.684 1 98.44 120 PRO A C 1
ATOM 900 O O . PRO A 1 120 ? -6.41 3.879 4.289 1 98.44 120 PRO A O 1
ATOM 903 N N . VAL A 1 121 ? -8.305 3.26 5.418 1 97.62 121 VAL A N 1
ATOM 904 C CA . VAL A 1 121 ? -7.898 1.872 5.621 1 97.62 121 VAL A CA 1
ATOM 905 C C . VAL A 1 121 ? -8.672 0.965 4.668 1 97.62 121 VAL A C 1
ATOM 907 O O . VAL A 1 121 ? -9.906 0.944 4.688 1 97.62 121 VAL A O 1
ATOM 910 N N . TYR A 1 122 ? -7.98 0.31 3.801 1 94.81 122 TYR A N 1
ATOM 911 C CA . TYR A 1 122 ? -8.484 -0.771 2.959 1 94.81 122 TYR A CA 1
ATOM 912 C C . TYR A 1 122 ? -7.684 -2.051 3.182 1 94.81 122 TYR A C 1
ATOM 914 O O . TYR A 1 122 ? -6.453 -2.029 3.182 1 94.81 122 TYR A O 1
ATOM 922 N N . ASN A 1 123 ? -8.414 -3.113 3.471 1 93.38 123 ASN A N 1
ATOM 923 C CA . ASN A 1 123 ? -7.773 -4.406 3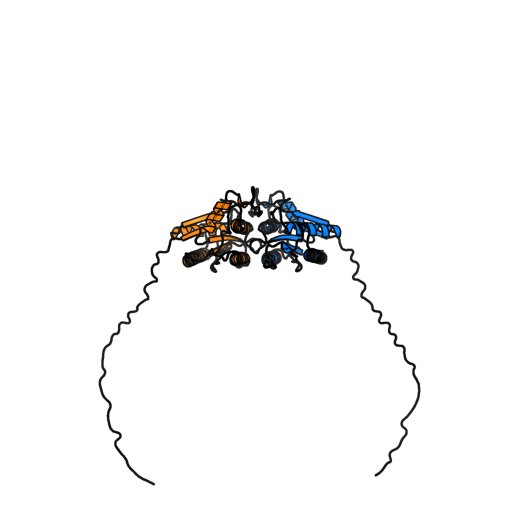.678 1 93.38 123 ASN A CA 1
ATOM 924 C C . ASN A 1 123 ? -6.727 -4.344 4.785 1 93.38 123 ASN A C 1
ATOM 926 O O . ASN A 1 123 ? -5.594 -4.797 4.605 1 93.38 123 ASN A O 1
ATOM 930 N N . TRP A 1 124 ? -7.039 -3.648 5.828 1 93.38 124 TRP A N 1
ATOM 931 C CA . TRP A 1 124 ? -6.324 -3.633 7.102 1 93.38 124 TRP A CA 1
ATOM 932 C C . TRP A 1 124 ? -4.996 -2.893 6.969 1 93.38 124 TRP A C 1
ATOM 934 O O . TRP A 1 124 ? -4.105 -3.049 7.809 1 93.38 124 TRP A O 1
ATOM 944 N N . GLY A 1 125 ? -4.84 -2.107 5.961 1 96.44 125 GLY A N 1
ATOM 945 C CA . GLY A 1 125 ? -3.709 -1.222 5.746 1 96.44 125 GLY A CA 1
ATOM 946 C C . GLY A 1 125 ? -4.094 0.093 5.094 1 96.44 125 GLY A C 1
ATOM 947 O O . GLY A 1 125 ? -5.227 0.258 4.641 1 96.44 125 GLY A O 1
ATOM 948 N N . LEU A 1 126 ? -3.143 0.999 5.059 1 98.06 126 LEU A N 1
ATOM 949 C CA . LEU A 1 126 ? -3.453 2.277 4.434 1 98.06 126 LEU A CA 1
ATOM 950 C C . LEU A 1 126 ? -3.576 2.127 2.92 1 98.06 126 LEU A C 1
ATOM 952 O O . LEU A 1 126 ? -2.963 1.233 2.33 1 98.06 126 LEU A O 1
ATOM 956 N N . GLY A 1 127 ? -4.383 2.953 2.363 1 97.69 127 GLY A N 1
ATOM 957 C CA . GLY A 1 127 ? -4.77 2.846 0.964 1 97.69 127 GLY A CA 1
ATOM 958 C C . GLY A 1 127 ? -3.6 3.004 0.01 1 97.69 127 GLY A C 1
ATOM 959 O O . GLY A 1 127 ? -2.59 3.623 0.355 1 97.69 127 GLY A O 1
ATOM 960 N N . SER A 1 128 ? -3.783 2.492 -1.18 1 98.12 128 SER A N 1
ATOM 961 C CA . SER A 1 128 ? -2.758 2.5 -2.217 1 98.12 128 SER A CA 1
ATOM 962 C C . SER A 1 128 ? -2.381 3.924 -2.613 1 98.12 128 SER A C 1
ATOM 964 O O . SER A 1 128 ? -1.236 4.188 -2.988 1 98.12 128 SER A O 1
ATOM 966 N N . GLY A 1 129 ? -3.354 4.828 -2.568 1 98.12 129 GLY A N 1
ATOM 967 C CA . GLY A 1 129 ? -3.031 6.219 -2.842 1 98.12 129 GLY A CA 1
ATOM 968 C C . GLY A 1 129 ? -1.997 6.789 -1.89 1 98.12 129 GLY A C 1
ATOM 969 O O . GLY A 1 129 ? -1.105 7.531 -2.307 1 98.12 129 GLY A O 1
ATOM 970 N N . THR A 1 130 ? -2.162 6.453 -0.653 1 98.5 130 THR A N 1
ATOM 971 C CA . THR A 1 130 ? -1.189 6.871 0.35 1 98.5 130 THR A CA 1
ATOM 972 C C . THR A 1 130 ? 0.196 6.324 0.02 1 98.5 130 THR A C 1
ATOM 974 O O . THR A 1 130 ? 1.179 7.066 0.019 1 98.5 130 THR A O 1
ATOM 977 N N . LYS A 1 131 ? 0.217 5.055 -0.237 1 98.06 131 LYS A N 1
ATOM 978 C CA . LYS A 1 131 ? 1.483 4.383 -0.522 1 98.06 131 LYS A CA 1
ATOM 979 C C . LYS A 1 131 ? 2.143 4.965 -1.771 1 98.06 131 LYS A C 1
ATOM 981 O O . LYS A 1 131 ? 3.352 5.199 -1.788 1 98.06 131 LYS A O 1
ATOM 986 N N . ALA A 1 132 ? 1.387 5.191 -2.789 1 97.5 132 ALA A N 1
ATOM 987 C CA . ALA A 1 132 ? 1.92 5.73 -4.035 1 97.5 132 ALA A CA 1
ATOM 988 C C . ALA A 1 132 ? 2.51 7.121 -3.82 1 97.5 132 ALA A C 1
ATOM 990 O O . ALA A 1 132 ? 3.568 7.445 -4.363 1 97.5 132 ALA A O 1
ATOM 991 N N . LEU A 1 133 ? 1.821 7.91 -3.074 1 98.06 133 LEU A N 1
ATOM 992 C CA . LEU A 1 133 ? 2.305 9.258 -2.775 1 98.06 133 LEU A CA 1
ATOM 993 C C . LEU A 1 133 ? 3.658 9.203 -2.074 1 98.06 133 LEU A C 1
ATOM 995 O O . LEU A 1 133 ? 4.578 9.938 -2.439 1 98.06 133 LEU A O 1
ATOM 999 N N . ILE A 1 134 ? 3.762 8.344 -1.085 1 97.94 134 ILE A N 1
ATOM 1000 C CA . ILE A 1 134 ? 4.992 8.211 -0.311 1 97.94 134 ILE A CA 1
ATOM 1001 C C . ILE A 1 134 ? 6.113 7.695 -1.209 1 97.94 134 ILE A C 1
ATOM 1003 O O . ILE A 1 134 ? 7.238 8.195 -1.158 1 97.94 134 ILE A O 1
ATOM 1007 N N . GLU A 1 135 ? 5.84 6.738 -2.031 1 96.62 135 GLU A N 1
ATOM 1008 C CA . GLU A 1 135 ? 6.836 6.188 -2.941 1 96.62 135 GLU A CA 1
ATOM 1009 C C . GLU A 1 135 ? 7.344 7.25 -3.912 1 96.62 135 GLU A C 1
ATOM 1011 O O . GLU A 1 135 ? 8.555 7.406 -4.094 1 96.62 135 GLU A O 1
ATOM 1016 N N . LEU A 1 136 ? 6.449 7.98 -4.488 1 95.31 136 LEU A N 1
ATOM 1017 C CA . LEU A 1 136 ? 6.793 8.961 -5.504 1 95.31 136 LEU A CA 1
ATOM 1018 C C . LEU A 1 136 ? 7.605 10.109 -4.906 1 95.31 136 LEU A C 1
ATOM 1020 O O . LEU A 1 136 ? 8.594 10.555 -5.496 1 95.31 136 LEU A O 1
ATOM 1024 N N . THR A 1 137 ? 7.262 10.5 -3.717 1 96.06 137 THR A N 1
ATOM 1025 C CA . THR A 1 137 ? 7.914 11.664 -3.123 1 96.06 137 THR A CA 1
ATOM 1026 C C . THR A 1 137 ? 9.102 11.234 -2.264 1 96.06 137 THR A C 1
ATOM 1028 O O . THR A 1 137 ? 9.922 12.07 -1.872 1 96.06 137 THR A O 1
ATOM 1031 N N . GLY A 1 138 ? 9.117 9.984 -1.937 1 93.62 138 GLY A N 1
ATOM 1032 C CA 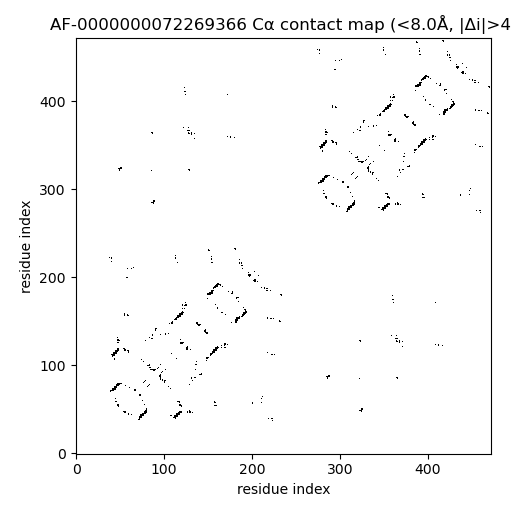. GLY A 1 138 ? 10.18 9.484 -1.077 1 93.62 138 GLY A CA 1
ATOM 1033 C C . GLY A 1 138 ? 11.359 8.93 -1.849 1 93.62 138 GLY A C 1
ATOM 1034 O O . GLY A 1 138 ? 12.422 8.672 -1.271 1 93.62 138 GLY A O 1
ATOM 1035 N N . SER A 1 139 ? 11.211 8.641 -3.043 1 84.25 139 SER A N 1
ATOM 1036 C CA . SER A 1 139 ? 12.273 8.062 -3.859 1 84.25 139 SER A CA 1
ATOM 1037 C C . SER A 1 139 ? 13.148 9.148 -4.48 1 84.25 139 SER A C 1
ATOM 1039 O O . SER A 1 139 ? 12.719 10.289 -4.629 1 84.25 139 SER A O 1
ATOM 1041 N N . SER A 1 140 ? 14.367 8.75 -4.75 1 76.44 140 SER A N 1
ATOM 1042 C CA . SER A 1 140 ? 15.32 9.688 -5.34 1 76.44 140 SER A CA 1
ATOM 1043 C C . SER A 1 140 ? 15.148 9.766 -6.852 1 76.44 140 SER A C 1
ATOM 1045 O O . SER A 1 140 ? 14.797 8.781 -7.5 1 76.44 140 SER A O 1
ATOM 1047 N N . ASP A 1 141 ? 15.227 10.977 -7.219 1 73.12 141 ASP A N 1
ATOM 1048 C CA . ASP A 1 141 ? 15.312 11.266 -8.648 1 73.12 141 ASP A CA 1
ATOM 1049 C C . ASP A 1 141 ? 16.625 11.977 -8.984 1 73.12 141 ASP A C 1
ATOM 1051 O O . ASP A 1 141 ? 16.719 13.203 -8.867 1 73.12 141 ASP A O 1
ATOM 1055 N N . ALA A 1 142 ? 17.547 11.234 -9.43 1 72.81 142 ALA A N 1
ATOM 1056 C CA . ALA A 1 142 ? 18.875 11.789 -9.672 1 72.81 142 ALA A CA 1
ATOM 1057 C C . ALA A 1 142 ? 18.828 12.891 -10.727 1 72.81 142 ALA A C 1
ATOM 1059 O O . ALA A 1 142 ? 19.531 13.891 -10.617 1 72.81 142 ALA A O 1
ATOM 1060 N N . GLU A 1 143 ? 18.031 12.68 -11.719 1 73.81 143 GLU A N 1
ATOM 1061 C CA . GLU A 1 143 ? 17.984 13.633 -12.82 1 73.81 143 GLU A CA 1
ATOM 1062 C C . GLU A 1 143 ? 17.406 14.969 -12.359 1 73.81 143 GLU A C 1
ATOM 1064 O O . GLU A 1 143 ? 17.766 16.031 -12.883 1 73.81 143 GLU A O 1
ATOM 1069 N N . ARG A 1 144 ? 16.625 14.766 -11.43 1 70.31 144 ARG A N 1
ATOM 1070 C CA . ARG A 1 144 ? 15.969 15.961 -10.938 1 70.31 144 ARG A CA 1
ATOM 1071 C C . ARG A 1 144 ? 16.609 16.453 -9.648 1 70.31 144 ARG A C 1
ATOM 1073 O O . ARG A 1 144 ? 16.188 17.453 -9.07 1 70.31 144 ARG A O 1
ATOM 1080 N N . GLY A 1 145 ? 17.609 15.703 -9.227 1 68.38 145 GLY A N 1
ATOM 1081 C CA . GLY A 1 145 ? 18.25 16.078 -7.98 1 68.38 145 GLY A CA 1
ATOM 1082 C C . GLY A 1 145 ? 17.344 15.969 -6.773 1 68.38 145 GLY A C 1
ATOM 1083 O O . GLY A 1 145 ? 17.516 16.688 -5.785 1 68.38 145 GLY A O 1
ATOM 1084 N N . LEU A 1 146 ? 16.297 15.195 -6.941 1 69.12 146 LEU A N 1
ATOM 1085 C CA . LEU A 1 146 ? 15.359 15.031 -5.844 1 69.12 146 LEU A CA 1
ATOM 1086 C C . LEU A 1 146 ? 15.766 13.859 -4.945 1 69.12 146 LEU A C 1
ATOM 1088 O O . LEU A 1 146 ? 16.172 12.812 -5.441 1 69.12 146 LEU A O 1
ATOM 1092 N N . TYR A 1 147 ? 15.781 14.336 -3.668 1 78.25 147 TYR A N 1
ATOM 1093 C CA . TYR A 1 147 ? 15.992 13.359 -2.604 1 78.25 147 TYR A CA 1
ATOM 1094 C C . TYR A 1 147 ? 14.75 13.219 -1.737 1 78.25 147 TYR A C 1
ATOM 1096 O O . TYR A 1 147 ? 13.859 14.07 -1.776 1 78.25 147 TYR A O 1
ATOM 1104 N N . GLY A 1 148 ? 14.492 12.102 -1.203 1 89.5 148 GLY A N 1
ATOM 1105 C CA . GLY A 1 148 ? 13.336 11.781 -0.386 1 89.5 148 GLY A CA 1
ATOM 1106 C C . GLY A 1 148 ? 12.797 12.977 0.373 1 89.5 148 GLY A C 1
ATOM 1107 O O . GLY A 1 148 ? 13.531 13.633 1.112 1 89.5 148 GLY A O 1
ATOM 1108 N N . ALA A 1 149 ? 11.578 13.391 0.21 1 95.38 149 ALA A N 1
ATOM 1109 C CA . ALA A 1 149 ? 10.93 14.562 0.782 1 95.38 149 ALA A CA 1
ATOM 1110 C C . ALA A 1 149 ? 10.633 14.367 2.268 1 95.38 149 ALA A C 1
ATOM 1112 O O . ALA A 1 149 ? 10.391 15.328 2.994 1 95.38 149 ALA A O 1
ATOM 1113 N N . TRP A 1 150 ? 10.789 13.172 2.793 1 97.31 150 TRP A N 1
ATOM 1114 C CA . TRP A 1 150 ? 10.172 12.805 4.059 1 97.31 150 TRP A CA 1
ATOM 1115 C C . TRP A 1 150 ? 11.188 12.812 5.191 1 97.31 150 TRP A C 1
ATOM 1117 O O . TRP A 1 150 ? 10.836 12.641 6.359 1 97.31 150 TRP A O 1
ATOM 1127 N N . PHE A 1 151 ? 12.445 13.07 4.898 1 95 151 PHE A N 1
ATOM 1128 C CA . PHE A 1 151 ? 13.469 12.906 5.922 1 95 151 PHE A CA 1
ATOM 1129 C C . PHE A 1 151 ? 13.18 13.797 7.125 1 95 151 PHE A C 1
ATOM 1131 O O . PHE A 1 151 ? 12.914 14.992 6.969 1 95 151 PHE A O 1
ATOM 1138 N N . ASP A 1 152 ? 13.117 13.188 8.281 1 95.81 152 ASP A N 1
ATOM 1139 C CA . ASP A 1 152 ? 13.078 13.828 9.594 1 95.81 152 ASP A CA 1
ATOM 1140 C C . ASP A 1 152 ? 11.719 14.477 9.852 1 95.81 152 ASP A C 1
ATOM 1142 O O . ASP A 1 152 ? 11.531 15.133 10.875 1 95.81 152 ASP A O 1
ATOM 1146 N N . GLN A 1 153 ? 10.766 14.234 9.008 1 97.75 153 GLN A N 1
ATOM 1147 C CA . GLN A 1 153 ? 9.484 14.922 9.141 1 97.75 153 GLN A CA 1
ATOM 1148 C C . GLN A 1 153 ? 8.695 14.375 10.328 1 97.75 153 GLN A C 1
ATOM 1150 O O . GLN A 1 153 ? 8.578 13.164 10.5 1 97.75 153 GLN A O 1
ATOM 1155 N N . PRO A 1 154 ? 8.148 15.297 11.203 1 98.38 154 PRO A N 1
ATOM 1156 C CA . PRO A 1 154 ? 7.055 14.867 12.078 1 98.38 154 PRO A CA 1
ATOM 1157 C C . PRO A 1 154 ? 5.781 14.523 11.312 1 98.38 154 PRO A C 1
ATOM 1159 O O . PRO A 1 154 ? 5.348 15.289 10.445 1 98.38 154 PRO A O 1
ATOM 1162 N N . VAL A 1 155 ? 5.242 13.359 11.617 1 98.88 155 VAL A N 1
ATOM 1163 C CA . VAL A 1 155 ? 4.059 12.914 10.891 1 98.88 155 VAL A CA 1
ATOM 1164 C C . VAL A 1 155 ? 2.943 12.57 11.883 1 98.88 155 VAL A C 1
ATOM 1166 O O . VAL A 1 15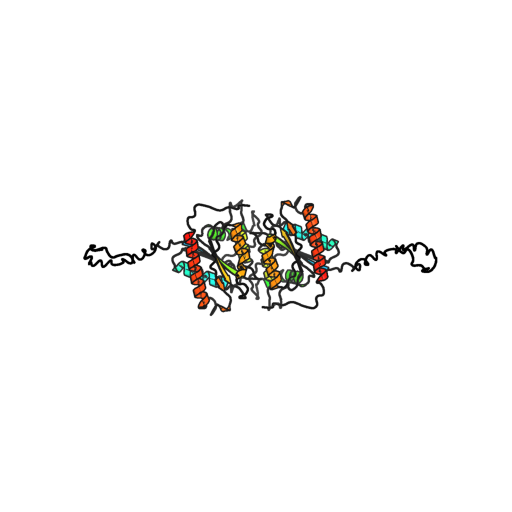5 ? 3.16 11.82 12.828 1 98.88 155 VAL A O 1
ATOM 1169 N N . THR A 1 156 ? 1.808 13.18 11.695 1 98.88 156 THR A N 1
ATOM 1170 C CA . THR A 1 156 ? 0.594 12.867 12.445 1 98.88 156 THR A CA 1
ATOM 1171 C C . THR A 1 156 ? -0.453 12.234 11.531 1 98.88 156 THR A C 1
ATOM 1173 O O . THR A 1 156 ? -0.809 12.805 10.5 1 98.88 156 THR A O 1
ATOM 1176 N N . PHE A 1 157 ? -1.012 11.078 11.992 1 98.88 157 PHE A N 1
ATOM 1177 C CA . PHE A 1 157 ? -1.928 10.32 11.148 1 98.88 157 PHE A CA 1
ATOM 1178 C C . PHE A 1 157 ? -3.375 10.68 11.461 1 98.88 157 PHE A C 1
ATOM 1180 O O . PHE A 1 157 ? -3.742 10.836 12.625 1 98.88 157 PHE A O 1
ATOM 1187 N N . LEU A 1 158 ? -4.172 10.875 10.398 1 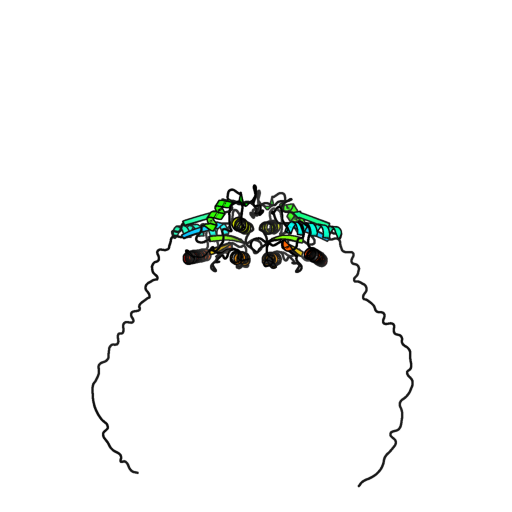98.88 158 LEU A N 1
ATOM 1188 C CA . LEU A 1 158 ? -5.621 11.023 10.406 1 98.88 158 LEU A CA 1
ATOM 1189 C C . LEU A 1 158 ? -6.293 9.898 9.633 1 98.88 158 LEU A C 1
ATOM 1191 O O . LEU A 1 158 ? -6.457 9.992 8.414 1 98.88 158 LEU A O 1
ATOM 1195 N N . ILE A 1 159 ? -6.746 8.883 10.406 1 98.81 159 ILE A N 1
ATOM 1196 C CA . ILE A 1 159 ? -7.094 7.625 9.758 1 98.81 159 ILE A CA 1
ATOM 1197 C C . ILE A 1 159 ? -8.609 7.422 9.797 1 98.81 159 ILE A C 1
ATOM 1199 O O . ILE A 1 159 ? -9.242 7.68 10.82 1 98.81 159 ILE A O 1
ATOM 1203 N N . SER A 1 160 ? -9.125 7.043 8.656 1 98.56 160 SER A N 1
ATOM 1204 C CA . SER A 1 160 ? -10.508 6.586 8.578 1 98.56 160 SER A CA 1
ATOM 1205 C C . SER A 1 160 ? -10.578 5.113 8.188 1 98.56 160 SER A C 1
ATOM 1207 O O . SER A 1 160 ? -10.031 4.707 7.16 1 98.56 160 SER A O 1
ATOM 1209 N N . GLY A 1 161 ? -11.211 4.324 9.008 1 96.44 161 GLY A N 1
ATOM 1210 C CA . GLY A 1 161 ? -11.391 2.906 8.727 1 96.44 161 GLY A CA 1
ATOM 1211 C C . GLY A 1 161 ? -12.844 2.477 8.742 1 96.44 161 GLY A C 1
ATOM 1212 O O . GLY A 1 161 ? -13.719 3.246 9.148 1 96.44 161 GLY A O 1
ATOM 1213 N N . GLY A 1 162 ? -13.094 1.254 8.242 1 92.19 162 GLY A N 1
ATOM 1214 C CA . GLY A 1 162 ? -14.445 0.725 8.18 1 92.19 162 GLY A CA 1
ATOM 1215 C C . GLY A 1 162 ? -14.891 0.058 9.469 1 92.19 162 GLY A C 1
ATOM 1216 O O . GLY A 1 162 ? -16.078 0.027 9.781 1 92.19 162 GLY A O 1
ATOM 1217 N N . LEU A 1 163 ? -13.938 -0.472 10.219 1 92.25 163 LEU A N 1
ATOM 1218 C CA . LEU A 1 163 ? -14.211 -1.223 11.445 1 92.25 163 LEU A CA 1
ATOM 1219 C C . LEU A 1 163 ? -13.289 -0.779 12.57 1 92.25 163 LEU A C 1
ATOM 1221 O O . LEU A 1 163 ? -12.125 -0.454 12.344 1 92.25 163 LEU A O 1
ATOM 1225 N N . PRO A 1 164 ? -13.812 -0.822 13.82 1 93.06 164 PRO A N 1
ATOM 1226 C CA . PRO A 1 164 ? -12.977 -0.409 14.953 1 93.06 164 PRO A CA 1
ATOM 1227 C C . PRO A 1 164 ? -11.734 -1.286 15.117 1 93.06 164 PRO A C 1
ATOM 1229 O O . PRO A 1 164 ? -10.711 -0.819 15.617 1 93.06 164 PRO A O 1
ATOM 1232 N N . GLU A 1 165 ? -11.773 -2.416 14.664 1 90.12 165 GLU A N 1
ATOM 1233 C CA . GLU A 1 165 ? -10.695 -3.383 14.828 1 90.12 165 GLU A CA 1
ATOM 1234 C C . GLU A 1 165 ? -9.461 -2.969 14.031 1 90.12 165 GLU A C 1
ATOM 1236 O O . GLU A 1 165 ? -8.367 -3.494 14.25 1 90.12 165 GLU A O 1
ATOM 1241 N N . GLY A 1 166 ? -9.609 -2.07 13.156 1 93.81 166 GLY A N 1
ATOM 1242 C CA . GLY A 1 166 ? -8.492 -1.607 12.344 1 93.81 166 GLY A CA 1
ATOM 1243 C C . GLY A 1 166 ? -7.688 -0.506 13.008 1 93.81 166 GLY A C 1
ATOM 1244 O O . GLY A 1 166 ? -6.887 0.164 12.344 1 93.81 166 GLY A O 1
ATOM 1245 N N . TYR A 1 167 ? -7.785 -0.293 14.227 1 93.12 167 TYR A N 1
ATOM 1246 C CA . TYR A 1 167 ? -7.277 0.847 14.984 1 93.12 167 TYR A CA 1
ATOM 1247 C C . TYR A 1 167 ? -5.789 1.052 14.727 1 93.12 167 TYR A C 1
ATOM 1249 O O . TYR A 1 167 ? -5.316 2.189 14.648 1 93.12 167 TYR A O 1
ATOM 1257 N N . LEU A 1 168 ? -5.035 -0.04 14.523 1 92.5 168 LEU A N 1
ATOM 1258 C CA . LEU A 1 168 ? -3.594 0.091 14.352 1 92.5 168 LEU A CA 1
ATOM 1259 C C . LEU A 1 168 ? -3.182 -0.241 12.922 1 92.5 168 LEU A C 1
ATOM 1261 O O . LEU A 1 168 ? -2.033 -0.615 12.672 1 92.5 168 LEU A O 1
ATOM 1265 N N . SER A 1 169 ? -4.055 -0.063 12 1 95.5 169 SER A N 1
ATOM 1266 C CA . SER A 1 169 ? -3.826 -0.445 10.609 1 95.5 169 SER A CA 1
ATOM 1267 C C . SER A 1 169 ? -2.734 0.407 9.977 1 95.5 169 SER A C 1
ATOM 1269 O O . SER A 1 169 ? -2.166 0.032 8.945 1 95.5 169 SER A O 1
ATOM 1271 N N . HIS A 1 170 ? -2.432 1.547 10.562 1 96.62 170 HIS A N 1
ATOM 1272 C CA . HIS A 1 170 ? -1.4 2.41 9.992 1 96.62 170 HIS A CA 1
ATOM 1273 C C . HIS A 1 170 ? -0.014 2.004 10.484 1 96.62 170 HIS A C 1
ATOM 1275 O O . HIS A 1 170 ? 0.993 2.551 10.023 1 96.62 170 HIS A O 1
ATOM 1281 N N . GLY A 1 171 ? 0.102 1.033 11.305 1 95.81 171 GLY A N 1
ATOM 1282 C CA . GLY A 1 171 ? 1.327 0.708 12.023 1 95.81 171 GLY A CA 1
ATOM 1283 C C . GLY A 1 171 ? 2.488 0.391 11.094 1 95.81 171 GLY A C 1
ATOM 1284 O O . GLY A 1 171 ? 3.57 0.965 11.234 1 95.81 171 GLY A O 1
ATOM 1285 N N . ALA A 1 172 ? 2.254 -0.471 10.172 1 94.94 172 ALA A N 1
ATOM 1286 C CA . ALA A 1 172 ? 3.344 -0.907 9.305 1 94.94 172 ALA A CA 1
ATOM 1287 C C . ALA A 1 172 ? 3.869 0.252 8.461 1 94.94 172 ALA A C 1
ATOM 1289 O O . ALA A 1 172 ? 5.082 0.413 8.305 1 94.94 172 ALA A O 1
ATOM 1290 N N . LEU A 1 173 ? 2.986 1.002 7.941 1 97.06 173 LEU A N 1
ATOM 1291 C CA . LEU A 1 173 ? 3.412 2.139 7.133 1 97.06 173 LEU A CA 1
ATOM 1292 C C . LEU A 1 173 ? 4.137 3.174 7.988 1 97.06 173 LEU A C 1
ATOM 1294 O O . LEU A 1 173 ? 5.156 3.727 7.57 1 97.06 173 LEU A O 1
ATOM 1298 N N . ALA A 1 174 ? 3.627 3.449 9.164 1 96.94 174 ALA A N 1
ATOM 1299 C CA . ALA A 1 174 ? 4.273 4.375 10.094 1 96.94 174 ALA A CA 1
ATOM 1300 C C . ALA A 1 174 ? 5.699 3.932 10.406 1 96.94 174 ALA A C 1
ATOM 1302 O O . ALA A 1 174 ? 6.629 4.742 10.391 1 96.94 174 ALA A O 1
ATOM 1303 N N . PHE A 1 175 ? 5.828 2.686 10.672 1 94.94 175 PHE A N 1
ATOM 1304 C CA . PHE A 1 175 ? 7.152 2.152 10.961 1 94.94 175 PHE A CA 1
ATOM 1305 C C . PHE A 1 175 ? 8.07 2.303 9.758 1 94.94 175 PHE A C 1
ATOM 1307 O O . PHE A 1 175 ? 9.242 2.658 9.906 1 94.94 175 PHE A O 1
ATOM 1314 N N . GLY A 1 176 ? 7.578 2.01 8.602 1 94.69 176 GLY A N 1
ATOM 1315 C CA . GLY A 1 176 ? 8.352 2.217 7.391 1 94.69 176 GLY A CA 1
ATOM 1316 C C . GLY A 1 176 ? 8.859 3.639 7.242 1 94.69 176 GLY A C 1
ATOM 1317 O O . GLY A 1 176 ? 10.023 3.854 6.902 1 94.69 176 GLY A O 1
ATOM 1318 N N . LEU A 1 177 ? 8.016 4.605 7.523 1 96.06 177 LEU A N 1
ATOM 1319 C CA . LEU A 1 177 ? 8.414 6.012 7.461 1 96.06 177 LEU A CA 1
ATOM 1320 C C . LEU A 1 177 ? 9.516 6.312 8.461 1 96.06 177 LEU A C 1
ATOM 1322 O O . LEU A 1 177 ? 10.453 7.051 8.156 1 96.06 177 LEU A O 1
ATOM 1326 N N . MET A 1 178 ? 9.352 5.742 9.625 1 94.62 178 MET A N 1
ATOM 1327 C CA . MET A 1 178 ? 10.344 5.957 10.68 1 94.62 178 MET A CA 1
ATOM 1328 C C . MET A 1 178 ? 11.703 5.402 10.266 1 94.62 178 MET A C 1
ATOM 1330 O O . MET A 1 178 ? 12.719 6.094 10.359 1 94.62 178 MET A O 1
ATOM 1334 N N . VAL A 1 179 ? 11.719 4.246 9.773 1 91.56 179 VAL A N 1
ATOM 1335 C CA . VAL A 1 179 ? 12.992 3.566 9.555 1 91.56 179 VAL A CA 1
ATOM 1336 C C . VAL A 1 179 ? 13.609 4.051 8.242 1 91.56 179 VAL A C 1
ATOM 1338 O O . VAL A 1 179 ? 14.828 4.156 8.125 1 91.56 179 VAL A O 1
ATOM 1341 N N . ASP A 1 180 ? 12.805 4.336 7.285 1 92.75 180 ASP A N 1
ATOM 1342 C CA . ASP A 1 180 ? 13.312 4.742 5.98 1 92.75 180 ASP A CA 1
ATOM 1343 C C . ASP A 1 180 ? 13.805 6.188 6.004 1 92.75 180 ASP A C 1
ATOM 1345 O O . ASP A 1 180 ? 14.906 6.484 5.535 1 92.75 180 ASP A O 1
ATOM 1349 N N . PHE A 1 181 ? 12.984 7.074 6.609 1 94.94 181 PHE A N 1
ATOM 1350 C CA . PHE A 1 181 ? 13.219 8.508 6.453 1 94.94 181 PHE A CA 1
ATOM 1351 C C . PHE A 1 181 ? 13.438 9.172 7.809 1 94.94 181 PHE A C 1
ATOM 1353 O O . PHE A 1 181 ? 13.523 10.398 7.895 1 94.94 181 PHE A O 1
ATOM 1360 N N . LYS A 1 182 ? 13.422 8.375 8.852 1 94.88 182 LYS A N 1
ATOM 1361 C CA . LYS A 1 182 ? 13.594 8.898 10.203 1 94.88 182 LYS A CA 1
ATOM 1362 C C . LYS A 1 182 ? 12.477 9.883 10.555 1 94.88 182 LYS A C 1
ATOM 1364 O O . LYS A 1 182 ? 12.703 10.852 11.281 1 94.88 182 LYS A O 1
ATOM 1369 N N . CYS A 1 183 ? 11.32 9.648 9.984 1 97.56 183 CYS A N 1
ATOM 1370 C CA . CYS A 1 183 ? 10.164 10.422 10.422 1 97.56 183 CYS A CA 1
ATOM 1371 C C . CYS A 1 183 ? 9.898 10.227 11.906 1 97.56 183 CYS A C 1
ATOM 1373 O O . CYS A 1 183 ? 10.047 9.117 12.422 1 97.56 183 CYS A O 1
ATOM 1375 N N . VAL A 1 184 ? 9.523 11.273 12.539 1 97.12 184 VAL A N 1
ATOM 1376 C CA . VAL A 1 184 ? 9.039 11.172 13.914 1 97.12 184 VAL A CA 1
ATOM 1377 C C . VAL A 1 184 ? 7.516 11.086 13.914 1 97.12 184 VAL A C 1
ATOM 1379 O O . VAL A 1 184 ? 6.828 12.086 13.711 1 97.12 184 VAL A O 1
ATOM 1382 N N . VAL A 1 185 ? 7.055 9.898 14.234 1 98.12 185 VAL A N 1
ATOM 1383 C CA . VAL A 1 185 ? 5.617 9.656 14.172 1 98.12 185 VAL A CA 1
ATOM 1384 C C . VAL A 1 185 ? 4.969 10.023 15.5 1 98.12 185 VAL A C 1
ATOM 1386 O O . VAL A 1 185 ? 5.371 9.523 16.562 1 98.12 185 VAL A O 1
ATOM 1389 N N . ASN A 1 186 ? 3.994 10.93 15.391 1 97.5 186 ASN A N 1
ATOM 1390 C CA . ASN A 1 186 ? 3.219 11.32 16.562 1 97.5 186 ASN A CA 1
ATOM 1391 C C . ASN A 1 186 ? 2.428 10.141 17.125 1 97.5 186 ASN A C 1
ATOM 1393 O O . ASN A 1 186 ? 1.666 9.5 16.406 1 97.5 186 ASN A O 1
ATOM 1397 N N . PRO A 1 187 ? 2.582 9.867 18.438 1 95.44 187 PRO A N 1
ATOM 1398 C CA . PRO A 1 187 ? 1.778 8.773 18.984 1 95.44 187 PRO A CA 1
ATOM 1399 C C . PRO A 1 187 ? 0.3 9.133 19.109 1 95.44 187 PRO A C 1
ATOM 1401 O O . PRO A 1 187 ? -0.544 8.25 19.266 1 95.44 187 PRO A O 1
ATOM 1404 N N . HIS A 1 188 ? 0.014 10.398 19.125 1 96.62 188 HIS A N 1
ATOM 1405 C CA . HIS A 1 188 ? -1.377 10.828 19.031 1 96.62 188 HIS A CA 1
ATOM 1406 C C . HIS A 1 188 ? -1.871 10.805 17.594 1 96.62 188 HIS A C 1
ATOM 1408 O O . HIS A 1 188 ? -1.268 11.43 16.719 1 96.62 188 HIS A O 1
ATOM 1414 N N . PHE A 1 189 ? -2.896 10.086 17.359 1 97.94 189 PHE A N 1
ATOM 1415 C CA . PHE A 1 189 ? -3.506 10 16.031 1 97.94 189 PHE A CA 1
ATOM 1416 C C . PHE A 1 189 ? -5.02 9.844 16.141 1 97.94 189 PHE A C 1
ATOM 1418 O O . PHE A 1 189 ? -5.547 9.633 17.234 1 97.94 189 PHE A O 1
ATOM 1425 N N . VAL A 1 190 ? -5.668 10.109 15.039 1 98.44 190 VAL A N 1
ATOM 1426 C CA . VAL A 1 190 ? -7.098 9.836 14.938 1 98.44 190 VAL A CA 1
ATOM 1427 C C . VAL A 1 190 ? -7.328 8.539 14.164 1 98.44 190 VAL A C 1
ATOM 1429 O O . VAL A 1 190 ? -6.668 8.289 13.148 1 98.44 190 VAL A O 1
ATOM 1432 N N . TYR A 1 191 ? -8.148 7.762 14.664 1 98.44 191 TYR A N 1
ATOM 1433 C CA . TYR A 1 191 ? -8.805 6.68 13.938 1 98.44 191 TYR A CA 1
ATOM 1434 C C . TYR A 1 191 ? -10.32 6.758 14.102 1 98.44 191 TYR A C 1
ATOM 1436 O O . TYR A 1 191 ? -10.844 6.586 15.203 1 98.44 191 TYR A O 1
ATOM 1444 N N . ALA A 1 192 ? -10.992 7 13 1 98.44 192 ALA A N 1
ATOM 1445 C CA . ALA A 1 192 ? -12.445 7.168 13.055 1 98.44 192 ALA A CA 1
ATOM 1446 C C . ALA A 1 192 ? -13.148 6.223 12.086 1 98.44 192 ALA A C 1
ATOM 1448 O O . ALA A 1 192 ? -12.617 5.926 11.008 1 98.44 192 ALA A O 1
ATOM 1449 N N . THR A 1 193 ? -14.289 5.781 12.508 1 97.75 193 THR A N 1
ATOM 1450 C CA . THR A 1 193 ? -15.211 5.047 11.648 1 97.75 193 THR A CA 1
ATOM 1451 C C . THR A 1 193 ? -16.453 5.879 11.352 1 97.75 193 THR A C 1
ATOM 1453 O O . THR A 1 193 ? -16.562 7.023 11.797 1 97.75 193 THR A O 1
ATOM 1456 N N . SER A 1 194 ? -17.359 5.262 10.57 1 96.62 194 SER A N 1
ATOM 1457 C CA . SER A 1 194 ? -18.578 5.969 10.227 1 96.62 194 SER A CA 1
ATOM 1458 C C . SER A 1 194 ? -19.391 6.309 11.477 1 96.62 194 SER A C 1
ATOM 1460 O O . SER A 1 194 ? -20.109 7.309 11.5 1 96.62 194 SER A O 1
ATOM 1462 N N . ALA A 1 195 ? -19.234 5.598 12.516 1 96.56 195 ALA A N 1
ATOM 1463 C CA . ALA A 1 195 ? -20.016 5.754 13.742 1 96.56 195 ALA A CA 1
ATOM 1464 C C . ALA A 1 195 ? -19.656 7.051 14.453 1 96.56 195 ALA A C 1
ATOM 1466 O O . ALA A 1 195 ? -20.391 7.512 15.336 1 96.56 195 ALA A O 1
ATOM 1467 N N . HIS A 1 196 ? -18.578 7.617 14.094 1 98.12 196 HIS A N 1
ATOM 1468 C CA . HIS A 1 196 ? -18.078 8.773 14.836 1 98.12 196 HIS A CA 1
ATOM 1469 C C . HIS A 1 196 ? -18.5 10.078 14.164 1 98.12 196 HIS A C 1
ATOM 1471 O O . HIS A 1 196 ? -18.156 11.164 14.641 1 98.12 196 HIS A O 1
ATOM 1477 N N . TRP A 1 197 ? -19.188 9.945 13.086 1 98.5 197 TRP A N 1
ATOM 1478 C CA . TRP A 1 197 ? -19.688 11.109 12.352 1 98.5 197 TRP A CA 1
ATOM 1479 C C . TRP A 1 197 ? -21.188 11.273 12.539 1 98.5 197 TRP A C 1
ATOM 1481 O O . TRP A 1 197 ? -21.953 10.305 12.406 1 98.5 197 TRP A O 1
ATOM 1491 N N . ASP A 1 198 ? -21.656 12.414 12.812 1 98.44 198 ASP A N 1
ATOM 1492 C CA . ASP A 1 198 ? -23.094 12.68 12.984 1 98.44 198 ASP A CA 1
ATOM 1493 C C . ASP A 1 198 ? -23.781 12.875 11.641 1 98.44 198 ASP A C 1
ATOM 1495 O O . ASP A 1 198 ? -24.969 12.562 11.492 1 98.44 198 ASP A O 1
ATOM 1499 N N . ALA A 1 199 ? -23.109 13.43 10.703 1 97.56 199 ALA A N 1
ATOM 1500 C CA . ALA A 1 199 ? -23.469 13.656 9.305 1 97.56 199 ALA A CA 1
ATOM 1501 C C . ALA A 1 199 ? -22.219 13.828 8.438 1 97.56 199 ALA A C 1
ATOM 1503 O O . ALA A 1 199 ? -21.109 13.914 8.953 1 97.56 199 ALA A O 1
ATOM 1504 N N . PRO A 1 200 ? -22.375 13.75 7.199 1 96.69 200 PRO A N 1
ATOM 1505 C CA . PRO A 1 200 ? -21.203 14.008 6.367 1 96.69 200 PRO A CA 1
ATOM 1506 C C . PRO A 1 200 ? -20.469 15.289 6.754 1 96.69 200 PRO A C 1
ATOM 1508 O O . PRO A 1 200 ? -21.094 16.344 6.867 1 96.69 200 PRO A O 1
ATOM 1511 N N . GLU A 1 201 ? -19.203 15.18 7.055 1 97.25 201 GLU A N 1
ATOM 1512 C CA . GLU A 1 201 ? -18.281 16.266 7.355 1 97.25 201 GLU A CA 1
ATOM 1513 C C . GLU A 1 201 ? -18.547 16.859 8.742 1 97.25 201 GLU A C 1
ATOM 1515 O O . GLU A 1 201 ? -17.922 17.844 9.133 1 97.25 201 GLU A O 1
ATOM 1520 N N . VAL A 1 202 ? -19.516 16.266 9.492 1 98.31 202 VAL A N 1
ATOM 1521 C CA . VAL A 1 202 ? -19.844 16.75 10.828 1 98.31 202 VAL A CA 1
ATOM 1522 C C . VAL A 1 202 ? -19.391 15.727 11.867 1 98.31 202 VAL A C 1
ATOM 1524 O O . VAL A 1 202 ? -20.094 14.742 12.117 1 98.31 202 VAL A O 1
ATOM 1527 N N . PRO A 1 203 ? -18.297 16.031 12.469 1 98.56 203 PRO A N 1
ATOM 1528 C CA . PRO A 1 203 ? -17.828 15.078 13.477 1 98.56 203 PRO A CA 1
ATOM 1529 C C . PRO A 1 203 ? -18.734 15.031 14.711 1 98.56 203 PRO A C 1
ATOM 1531 O O . PRO A 1 203 ? -19.25 16.062 15.141 1 98.56 203 PRO A O 1
ATOM 1534 N N . GLY A 1 204 ? -18.922 13.828 15.227 1 98.62 204 GLY A N 1
ATOM 1535 C CA . GLY A 1 204 ? -19.531 13.727 16.547 1 98.62 204 GLY A CA 1
ATOM 1536 C C . GLY A 1 204 ? -18.672 14.312 17.641 1 98.62 204 GLY A C 1
ATOM 1537 O O . GLY A 1 204 ? -17.516 14.703 17.406 1 98.62 204 GLY A O 1
ATOM 1538 N N . GLU A 1 205 ? -19.219 14.336 18.781 1 98.06 205 GLU A N 1
ATOM 1539 C CA . GLU A 1 205 ? -18.547 14.977 19.891 1 98.06 205 GLU A CA 1
ATOM 1540 C C . GLU A 1 205 ? -17.203 14.32 20.188 1 98.06 205 GLU A C 1
ATOM 1542 O O . GLU A 1 205 ? -16.188 15.008 20.328 1 98.06 205 GLU A O 1
ATOM 1547 N N . TRP A 1 206 ? -17.188 13.031 20.297 1 98.06 206 TRP A N 1
ATOM 1548 C CA . TRP A 1 206 ? -15.953 12.32 20.578 1 98.06 206 TRP A CA 1
ATOM 1549 C C . TRP A 1 206 ? -14.891 12.633 19.531 1 98.06 206 TRP A C 1
ATOM 1551 O O . TRP A 1 206 ? -13.742 12.914 19.859 1 98.06 206 TRP A O 1
ATOM 1561 N N . LEU A 1 207 ? -15.258 12.523 18.297 1 98.56 207 LEU A N 1
ATOM 1562 C CA . LEU A 1 207 ? -14.32 12.742 17.188 1 98.56 207 LEU A CA 1
ATOM 1563 C C . LEU A 1 207 ? -13.812 14.18 17.188 1 98.56 207 LEU A C 1
ATOM 1565 O O . LEU A 1 207 ? -12.633 14.422 16.938 1 98.56 207 LEU A O 1
ATOM 1569 N N . ARG A 1 208 ? -14.672 15.109 17.453 1 98.25 208 ARG A N 1
ATOM 1570 C CA . ARG A 1 208 ? -14.273 16.516 17.531 1 98.25 208 ARG A CA 1
ATOM 1571 C C . ARG A 1 208 ? -13.18 16.703 18.578 1 98.25 208 ARG A C 1
ATOM 1573 O O . ARG A 1 208 ? -12.172 17.359 18.312 1 98.25 208 ARG A O 1
ATOM 1580 N N . GLU A 1 209 ? -13.359 16.188 19.688 1 98.06 209 GLU A N 1
ATOM 1581 C CA . GLU A 1 209 ? -12.391 16.328 20.766 1 98.06 209 GLU A CA 1
ATOM 1582 C C . GLU A 1 209 ? -11.086 15.617 20.438 1 98.06 209 GLU A C 1
ATOM 1584 O O . GLU A 1 209 ? -10 16.156 20.672 1 98.06 209 GLU A O 1
ATOM 1589 N N . ARG A 1 210 ? -11.227 14.383 19.969 1 98.31 210 ARG A N 1
ATOM 1590 C CA . ARG A 1 210 ? -10.055 13.602 19.594 1 98.31 210 ARG A CA 1
ATOM 1591 C C . ARG A 1 210 ? -9.234 14.328 18.531 1 98.31 210 ARG A C 1
ATOM 1593 O O . ARG A 1 210 ? -8.008 14.391 18.625 1 98.31 210 ARG A O 1
ATOM 1600 N N . LEU A 1 211 ? -9.898 14.852 17.547 1 98.56 211 LEU A N 1
ATOM 1601 C CA . LEU A 1 211 ? -9.227 15.562 16.469 1 98.56 211 LEU A CA 1
ATOM 1602 C C . LEU A 1 211 ? -8.516 16.812 16.984 1 98.56 211 LEU A C 1
ATOM 1604 O O . LEU A 1 211 ? -7.352 17.047 16.656 1 98.56 211 LEU A O 1
ATOM 1608 N N . THR A 1 212 ? -9.188 17.562 17.797 1 98.06 212 THR A N 1
ATOM 1609 C CA . THR A 1 212 ? -8.602 18.781 18.359 1 98.06 212 THR A CA 1
ATOM 1610 C C . THR A 1 212 ? -7.336 18.453 19.156 1 98.06 212 THR A C 1
ATOM 1612 O O . THR A 1 212 ? -6.297 19.094 18.953 1 98.06 212 THR A O 1
ATOM 1615 N N . ARG A 1 213 ? -7.402 17.469 19.953 1 97.88 213 ARG A N 1
ATOM 1616 C CA . ARG A 1 213 ? -6.246 17.047 20.734 1 97.88 213 ARG A CA 1
ATOM 1617 C C . ARG A 1 213 ? -5.105 16.594 19.828 1 97.88 213 ARG A C 1
ATOM 1619 O O . ARG A 1 213 ? -3.945 16.938 20.062 1 97.88 213 ARG A O 1
ATOM 1626 N N . THR A 1 214 ? -5.441 15.797 18.922 1 98.56 214 THR A N 1
ATOM 1627 C CA . THR A 1 214 ? -4.441 15.266 18 1 98.56 214 THR A CA 1
ATOM 1628 C C . THR A 1 214 ? -3.744 16.406 17.25 1 98.56 214 THR A C 1
ATOM 1630 O O . THR A 1 214 ? -2.518 16.406 17.109 1 98.56 214 THR A O 1
ATOM 1633 N N . VAL A 1 215 ? -4.508 17.359 16.781 1 98.5 215 VAL A N 1
ATOM 1634 C CA . VAL A 1 215 ? -3.959 18.484 16.047 1 98.5 215 VAL A CA 1
ATOM 1635 C C . VAL A 1 215 ? -3.049 19.312 16.969 1 98.5 215 VAL A C 1
ATOM 1637 O O . VAL A 1 215 ? -1.934 19.672 16.594 1 98.5 215 VAL A O 1
ATOM 1640 N N . GLU A 1 216 ? -3.467 19.547 18.172 1 97.56 216 GLU A N 1
ATOM 1641 C CA . GLU A 1 216 ? -2.664 20.297 19.125 1 97.56 216 GLU A CA 1
ATOM 1642 C C . GLU A 1 216 ? -1.337 19.609 19.406 1 97.56 216 GLU A C 1
ATOM 1644 O O . GLU A 1 216 ? -0.286 20.25 19.438 1 97.56 216 GLU A O 1
ATOM 1649 N N . ARG A 1 217 ? -1.403 18.312 19.594 1 97.69 217 ARG A N 1
ATOM 1650 C CA . ARG A 1 217 ? -0.197 17.531 19.875 1 97.69 217 ARG A CA 1
ATOM 1651 C C . ARG A 1 217 ? 0.719 17.484 18.656 1 97.69 217 ARG A C 1
ATOM 1653 O O . ARG A 1 217 ? 1.944 17.469 18.781 1 97.69 217 ARG A O 1
ATOM 1660 N N . GLY A 1 218 ? 0.097 17.453 17.438 1 98.31 218 GLY A N 1
ATOM 1661 C CA . GLY A 1 218 ? 0.886 17.516 16.219 1 98.31 218 GLY A CA 1
ATOM 1662 C C . GLY A 1 218 ? 1.626 18.828 16.047 1 98.31 218 GLY A C 1
ATOM 1663 O O . GLY A 1 218 ? 2.793 18.828 15.641 1 98.31 218 GLY A O 1
ATOM 1664 N N . VAL A 1 219 ? 0.977 19.875 16.359 1 98.19 219 VAL A N 1
ATOM 1665 C CA . VAL A 1 219 ? 1.587 21.188 16.281 1 98.19 219 VAL A CA 1
ATOM 1666 C C . VAL A 1 219 ? 2.715 21.297 17.312 1 98.19 219 VAL A C 1
ATOM 1668 O O . VAL A 1 219 ? 3.797 21.797 17 1 98.19 219 VAL A O 1
ATOM 1671 N N . ASP A 1 220 ? 2.445 20.844 18.484 1 97.06 220 ASP A N 1
ATOM 1672 C CA . ASP A 1 220 ? 3.459 20.859 19.547 1 97.06 220 ASP A CA 1
ATOM 1673 C C . ASP A 1 220 ? 4.707 20.094 19.109 1 97.06 220 ASP A C 1
ATOM 1675 O O . ASP A 1 220 ? 5.824 20.594 19.234 1 97.06 220 ASP A O 1
ATOM 1679 N N . LEU A 1 221 ? 4.484 18.891 18.609 1 97 221 LEU A N 1
ATOM 1680 C CA . LEU A 1 221 ? 5.594 18.062 18.156 1 97 221 LEU A CA 1
ATOM 1681 C C . LEU A 1 221 ? 6.391 18.766 17.062 1 97 221 LEU A C 1
ATOM 1683 O O . LEU A 1 221 ? 7.621 18.812 17.125 1 97 221 LEU A O 1
ATOM 1687 N N . ALA A 1 222 ? 5.688 19.266 16.094 1 97.88 222 ALA A N 1
ATOM 1688 C CA . ALA A 1 222 ? 6.328 19.969 14.984 1 97.88 222 ALA A CA 1
ATOM 1689 C C . ALA A 1 222 ? 7.137 21.172 15.484 1 97.88 222 ALA A C 1
ATOM 1691 O O . ALA A 1 222 ? 8.266 21.391 15.039 1 97.88 222 ALA A O 1
ATOM 1692 N N . GLY A 1 223 ? 6.598 21.891 16.359 1 97.31 223 GLY A N 1
ATOM 1693 C CA . GLY A 1 223 ? 7.285 23.047 16.922 1 97.31 223 GLY A CA 1
ATOM 1694 C C . GLY A 1 223 ? 8.555 22.688 17.672 1 97.31 223 GLY A C 1
ATOM 1695 O O . GLY A 1 223 ? 9.57 23.359 17.547 1 97.31 223 GLY A O 1
ATOM 1696 N N . ARG A 1 224 ? 8.461 21.625 18.438 1 94.81 224 ARG A N 1
ATOM 1697 C CA . ARG A 1 224 ? 9.594 21.203 19.25 1 94.81 224 ARG A CA 1
ATOM 1698 C C . ARG A 1 224 ? 10.727 20.672 18.375 1 94.81 224 ARG A C 1
ATOM 1700 O O . ARG A 1 224 ? 11.898 20.75 18.734 1 94.81 224 ARG A O 1
ATOM 1707 N N . LEU A 1 225 ? 10.367 20.203 17.234 1 95.62 225 LEU A N 1
ATOM 1708 C CA . LEU A 1 225 ? 11.367 19.562 16.375 1 95.62 225 LEU A CA 1
ATOM 1709 C C . LEU A 1 225 ? 11.891 20.562 15.344 1 95.62 225 LEU A C 1
ATOM 1711 O O . LEU A 1 225 ? 12.805 20.234 14.586 1 95.62 225 LEU A O 1
ATOM 1715 N N . LYS A 1 226 ? 11.273 21.688 15.344 1 94 226 LYS A N 1
ATOM 1716 C CA . LYS A 1 226 ? 11.734 22.703 14.406 1 94 226 LYS A CA 1
ATOM 1717 C C . LYS A 1 226 ? 13.125 23.203 14.789 1 94 226 LYS A C 1
ATOM 1719 O O . LYS A 1 226 ? 13.406 23.438 15.969 1 94 226 LYS A O 1
ATOM 1724 N N . GLY A 1 227 ? 14.016 23.391 13.82 1 90.5 227 GLY A N 1
ATOM 1725 C CA . GLY A 1 227 ? 15.32 23.984 14.062 1 90.5 227 GLY A CA 1
ATOM 1726 C C . GLY A 1 227 ? 16.375 22.969 14.438 1 90.5 227 GLY A C 1
ATOM 1727 O O . GLY A 1 227 ? 17.453 23.344 14.922 1 90.5 227 GLY A O 1
ATOM 1728 N N . ARG A 1 228 ? 16.047 21.719 14.25 1 89.69 228 ARG A N 1
ATOM 1729 C CA . ARG A 1 228 ? 17.094 20.719 14.414 1 89.69 228 ARG A CA 1
ATOM 1730 C C . ARG A 1 228 ? 18.297 21.031 13.516 1 89.69 228 ARG A C 1
ATOM 1732 O O . ARG A 1 228 ? 18.125 21.5 12.391 1 89.69 228 ARG A O 1
ATOM 1739 N N . ASP A 1 229 ? 19.469 20.75 14.047 1 91.5 229 ASP A N 1
ATOM 1740 C CA . ASP A 1 229 ? 20.703 21.156 13.367 1 91.5 229 ASP A CA 1
ATOM 1741 C C . ASP A 1 229 ? 21.297 20 12.578 1 91.5 229 ASP A C 1
ATOM 1743 O O . ASP A 1 229 ? 22.469 20.031 12.211 1 91.5 229 ASP A O 1
ATOM 1747 N N . TYR A 1 230 ? 20.594 18.953 12.477 1 89.69 230 TYR A N 1
ATOM 1748 C CA . TYR A 1 230 ? 21.047 17.828 11.656 1 89.69 230 TYR A CA 1
ATOM 1749 C C . TYR A 1 230 ? 20 17.469 10.609 1 89.69 230 TYR A C 1
ATOM 1751 O O . TYR A 1 230 ? 18.844 17.875 10.703 1 89.69 230 TYR A O 1
ATOM 1759 N N . ARG A 1 231 ? 20.5 16.844 9.586 1 89.5 231 ARG A N 1
ATOM 1760 C CA . ARG A 1 231 ? 19.656 16.281 8.531 1 89.5 231 ARG A CA 1
ATOM 1761 C C . ARG A 1 231 ? 20 14.805 8.297 1 89.5 231 ARG A C 1
ATOM 1763 O O . ARG A 1 231 ? 21.172 14.445 8.156 1 89.5 231 ARG A O 1
ATOM 1770 N N . SER A 1 232 ? 18.922 14.023 8.352 1 89.69 232 SER A N 1
ATOM 1771 C CA . SER A 1 232 ? 19.109 12.586 8.164 1 89.69 232 SER A CA 1
ATOM 1772 C C . SER A 1 232 ? 19.25 12.234 6.691 1 89.69 232 SER A C 1
ATOM 1774 O O . SER A 1 232 ? 18.828 13 5.82 1 89.69 232 SER A O 1
ATOM 1776 N N . VAL A 1 233 ? 19.938 11.109 6.453 1 84.12 233 VAL A N 1
ATOM 1777 C CA . VAL A 1 233 ? 20.062 10.453 5.156 1 84.12 233 VAL A CA 1
ATOM 1778 C C . VAL A 1 233 ? 19.844 8.953 5.309 1 84.12 233 VAL A C 1
ATOM 1780 O O . VAL A 1 233 ? 19.703 8.445 6.426 1 84.12 233 VAL A O 1
ATOM 1783 N N . TRP A 1 234 ? 19.781 8.281 4.223 1 85.44 234 TRP A N 1
ATOM 1784 C CA . TRP A 1 234 ? 19.734 6.828 4.328 1 85.44 234 TRP A CA 1
ATOM 1785 C C . TRP A 1 234 ? 21 6.281 4.965 1 85.44 234 TRP A C 1
ATOM 1787 O O . TRP A 1 234 ? 22.094 6.758 4.68 1 85.44 234 TRP A O 1
ATOM 1797 N N . GLU A 1 235 ? 20.812 5.379 5.91 1 79.88 235 GLU A N 1
ATOM 1798 C CA . GLU A 1 235 ? 21.969 4.84 6.641 1 79.88 235 GLU A CA 1
ATOM 1799 C C . GLU A 1 235 ? 22.359 3.467 6.109 1 79.88 235 GLU A C 1
ATOM 1801 O O . GLU A 1 235 ? 23.406 2.924 6.496 1 79.88 235 GLU A O 1
ATOM 1806 N N . LEU A 1 236 ? 21.547 2.863 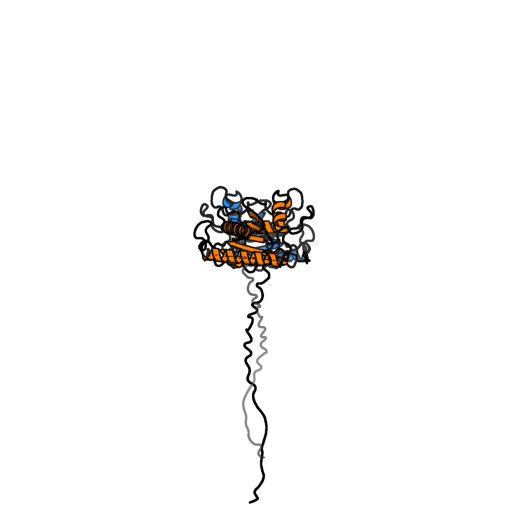5.348 1 75.38 236 LEU A N 1
ATOM 1807 C CA . LEU A 1 236 ? 21.875 1.594 4.711 1 75.38 236 LEU A CA 1
ATOM 1808 C C . LEU A 1 236 ? 22.094 1.779 3.215 1 75.38 236 LEU A C 1
ATOM 1810 O O . LEU A 1 236 ? 21.516 2.67 2.602 1 75.38 236 LEU A O 1
ATOM 1814 N N . MET B 1 1 ? 26.766 -76.062 68.562 1 20.14 1 MET B N 1
ATOM 1815 C CA . MET B 1 1 ? 26.984 -77.438 68.25 1 20.14 1 MET B CA 1
ATOM 1816 C C . MET B 1 1 ? 26.172 -77.812 67 1 20.14 1 MET B C 1
ATOM 1818 O O . MET B 1 1 ? 26.562 -78.75 66.25 1 20.14 1 MET B O 1
ATOM 1822 N N . THR B 1 2 ? 24.859 -77.688 67.062 1 17.31 2 THR B N 1
ATOM 1823 C CA . THR B 1 2 ? 24.172 -78.875 66.562 1 17.31 2 THR B CA 1
ATOM 1824 C C . THR B 1 2 ? 24.422 -79 65.062 1 17.31 2 THR B C 1
ATOM 1826 O O . THR B 1 2 ? 24.641 -78.062 64.375 1 17.31 2 THR B O 1
ATOM 1829 N N . LEU B 1 3 ? 23.766 -80.062 64.562 1 18 3 LEU B N 1
ATOM 1830 C CA . LEU B 1 3 ? 24.016 -81.188 63.688 1 18 3 LEU B CA 1
ATOM 1831 C C . LEU B 1 3 ? 24.047 -80.812 62.219 1 18 3 LEU B C 1
ATOM 1833 O O . LEU B 1 3 ? 23.562 -79.688 61.875 1 18 3 LEU B O 1
ATOM 1837 N N . TYR B 1 4 ? 23.828 -81.75 61.375 1 18.69 4 TYR B N 1
ATOM 1838 C CA . TYR B 1 4 ? 24.203 -82.625 60.281 1 18.69 4 TYR B CA 1
ATOM 1839 C C . TYR B 1 4 ? 23.625 -82.125 58.969 1 18.69 4 TYR B C 1
ATOM 1841 O O . TYR B 1 4 ? 24.344 -82 57.969 1 18.69 4 TYR B O 1
ATOM 1849 N N . GLN B 1 5 ? 22.328 -82.438 58.719 1 15.76 5 GLN B N 1
ATOM 1850 C CA . GLN B 1 5 ? 22.016 -83.438 57.719 1 15.76 5 GLN B CA 1
ATOM 1851 C C . GLN B 1 5 ? 21.875 -82.75 56.344 1 15.76 5 GLN B C 1
ATOM 1853 O O . GLN B 1 5 ? 22.484 -83.188 55.375 1 15.76 5 GLN B O 1
ATOM 1858 N N . GLU B 1 6 ? 20.578 -82.438 55.875 1 17.58 6 GLU B N 1
ATOM 1859 C CA . GLU B 1 6 ? 19.938 -83.312 54.844 1 17.58 6 GLU B CA 1
ATOM 1860 C C . GLU B 1 6 ? 20.297 -82.875 53.438 1 17.58 6 GLU B C 1
ATOM 1862 O O . GLU B 1 6 ? 20.656 -81.688 53.25 1 17.58 6 GLU B O 1
ATOM 1867 N N . GLU B 1 7 ? 19.656 -83.438 52.375 1 17.73 7 GLU B N 1
ATOM 1868 C CA . GLU B 1 7 ? 19.812 -84.25 51.188 1 17.73 7 GLU B CA 1
ATOM 1869 C C . GLU B 1 7 ? 19.922 -83.375 49.938 1 17.73 7 GLU B C 1
ATOM 1871 O O . GLU B 1 7 ? 19.641 -82.188 50 1 17.73 7 GLU B O 1
ATOM 1876 N N . THR B 1 8 ? 19.359 -83.875 48.812 1 17.22 8 THR B N 1
ATOM 1877 C CA . THR B 1 8 ? 19.547 -84.312 47.438 1 17.22 8 THR B CA 1
ATOM 1878 C C . THR B 1 8 ? 19.047 -83.312 46.438 1 17.22 8 THR B C 1
ATOM 1880 O O . THR B 1 8 ? 17.844 -83.25 46.156 1 17.22 8 THR B O 1
ATOM 1883 N N . ARG B 1 9 ? 19.094 -82 46.719 1 16.67 9 ARG B N 1
ATOM 1884 C CA . ARG B 1 9 ? 18.25 -81.25 45.812 1 16.67 9 ARG B CA 1
ATOM 1885 C C . ARG B 1 9 ? 18.656 -81.5 44.344 1 16.67 9 ARG B C 1
ATOM 1887 O O . ARG B 1 9 ? 19.719 -81.062 43.906 1 16.67 9 ARG B O 1
ATOM 1894 N N . ARG B 1 10 ? 18.141 -82.562 43.75 1 18.42 10 ARG B N 1
ATOM 1895 C CA . ARG B 1 10 ? 18.297 -83.375 42.562 1 18.42 10 ARG B CA 1
ATOM 1896 C C . ARG B 1 10 ? 18.25 -82.5 41.312 1 18.42 10 ARG B C 1
ATOM 1898 O O . ARG B 1 10 ? 19.141 -82.562 40.469 1 18.42 10 ARG B O 1
ATOM 1905 N N . ALA B 1 11 ? 16.938 -82.5 40.531 1 16.98 11 ALA B N 1
ATOM 1906 C CA . ALA B 1 11 ? 16.641 -83.188 39.281 1 16.98 11 ALA B CA 1
ATOM 1907 C C . ALA B 1 11 ? 16.922 -82.25 38.094 1 16.98 11 ALA B C 1
ATOM 1909 O O . ALA B 1 11 ? 17.594 -82.625 37.156 1 16.98 11 ALA B O 1
ATOM 1910 N N . ALA B 1 12 ? 15.68 -81.562 37.531 1 17.05 12 ALA B N 1
ATOM 1911 C CA . ALA B 1 12 ? 15.07 -82 36.281 1 17.05 12 ALA B CA 1
ATOM 1912 C C . ALA B 1 12 ? 15.75 -81.312 35.094 1 17.05 12 ALA B C 1
ATOM 1914 O O . ALA B 1 12 ? 16.016 -82 34.062 1 17.05 12 ALA B O 1
ATOM 1915 N N . LYS B 1 13 ? 15.32 -80 34.781 1 19.72 13 LYS B N 1
ATOM 1916 C CA . LYS B 1 13 ? 14.562 -79.75 33.562 1 19.72 13 LYS B CA 1
ATOM 1917 C C . LYS B 1 13 ? 15.477 -79.75 32.344 1 19.72 13 LYS B C 1
ATOM 1919 O O . LYS B 1 13 ? 16.562 -79.188 32.375 1 19.72 13 LYS B O 1
ATOM 1924 N N . GLN B 1 14 ? 14.945 -80 31.125 1 18.73 14 GLN B N 1
ATOM 1925 C CA . GLN B 1 14 ? 15.086 -80.688 29.828 1 18.73 14 GLN B CA 1
ATOM 1926 C C . GLN B 1 14 ? 15.883 -79.812 28.859 1 18.73 14 GLN B C 1
ATOM 1928 O O . GLN B 1 14 ? 16 -78.625 29.062 1 18.73 14 GLN B O 1
ATOM 1933 N N . ARG B 1 15 ? 15.766 -80.125 27.438 1 21.05 15 ARG B N 1
ATOM 1934 C CA . ARG B 1 15 ? 16.469 -80.5 26.203 1 21.05 15 ARG B CA 1
ATOM 1935 C C . ARG B 1 15 ? 16.703 -79.312 25.344 1 21.05 15 ARG B C 1
ATOM 1937 O O . ARG B 1 15 ? 16.172 -78.188 25.609 1 21.05 15 ARG B O 1
ATOM 1944 N N . ALA B 1 16 ? 16.203 -79.312 23.938 1 23.98 16 ALA B N 1
ATOM 1945 C CA . ALA B 1 16 ? 16.828 -79.312 22.609 1 23.98 16 ALA B CA 1
ATOM 1946 C C . ALA B 1 16 ? 16.656 -78 21.891 1 23.98 16 ALA B C 1
ATOM 1948 O O . ALA B 1 16 ? 17.156 -77.812 20.781 1 23.98 16 ALA B O 1
ATOM 1949 N N . LEU B 1 17 ? 16.047 -76.938 22.234 1 23.53 17 LEU B N 1
ATOM 1950 C CA . LEU B 1 17 ? 15.305 -76.438 21.094 1 23.53 17 LEU B CA 1
ATOM 1951 C C . LEU B 1 17 ? 16.234 -75.875 20.031 1 23.53 17 LEU B C 1
ATOM 1953 O O . LEU B 1 17 ? 17.016 -74.938 20.312 1 23.53 17 LEU B O 1
ATOM 1957 N N . PRO B 1 18 ? 16.359 -76.5 18.859 1 23.05 18 PRO B N 1
ATOM 1958 C CA . PRO B 1 18 ? 17.344 -76.125 17.828 1 23.05 18 PRO B CA 1
ATOM 1959 C C . PRO B 1 18 ? 17.047 -74.812 17.172 1 23.05 18 PRO B C 1
ATOM 1961 O O . PRO B 1 18 ? 17.953 -74 17.031 1 23.05 18 PRO B O 1
ATOM 1964 N N . GLN B 1 19 ? 15.852 -74.562 16.375 1 24.14 19 GLN B N 1
ATOM 1965 C CA . GLN B 1 19 ? 15.867 -74.5 14.914 1 24.14 19 GLN B CA 1
ATOM 1966 C C . GLN B 1 19 ? 16.141 -73.062 14.438 1 24.14 19 GLN B C 1
ATOM 1968 O O . GLN B 1 19 ? 15.961 -72.125 15.195 1 24.14 19 GLN B O 1
ATOM 1973 N N . ALA B 1 20 ? 15.922 -72.812 12.977 1 28.72 20 ALA B N 1
ATOM 1974 C CA . ALA B 1 20 ? 16.391 -72.25 11.711 1 28.72 20 ALA B CA 1
ATOM 1975 C C . ALA B 1 20 ? 15.805 -70.875 11.469 1 28.72 20 ALA B C 1
ATOM 1977 O O . ALA B 1 20 ? 16.141 -70.25 10.484 1 28.72 20 ALA B O 1
ATOM 1978 N N . ARG B 1 21 ? 14.812 -70.188 12.117 1 26.38 21 ARG B N 1
ATOM 1979 C CA . ARG B 1 21 ? 13.898 -69.438 11.266 1 26.38 21 ARG B CA 1
ATOM 1980 C C . ARG B 1 21 ? 14.594 -68.188 10.672 1 26.38 21 ARG B C 1
ATOM 1982 O O . ARG B 1 21 ? 15.117 -67.375 11.414 1 26.38 21 ARG B O 1
ATOM 1989 N N . GLY B 1 22 ? 15.062 -68.25 9.445 1 25.64 22 GLY B N 1
ATOM 1990 C CA . GLY B 1 22 ? 15.523 -67.25 8.523 1 25.64 22 GLY B CA 1
ATOM 1991 C C . GLY B 1 22 ? 14.523 -66.125 8.336 1 25.64 22 GLY B C 1
ATOM 1992 O O . GLY B 1 22 ? 13.625 -66.25 7.5 1 25.64 22 GLY B O 1
ATOM 1993 N N . GLU B 1 23 ? 13.758 -65.625 9.266 1 30.78 23 GLU B N 1
ATOM 1994 C CA . GLU B 1 23 ? 12.719 -64.688 8.844 1 30.78 23 GLU B CA 1
ATOM 1995 C C . GLU B 1 23 ? 13.305 -63.5 8.094 1 30.78 23 GLU B C 1
ATOM 1997 O O . GLU B 1 23 ? 14.164 -62.812 8.625 1 30.78 23 GLU B O 1
ATOM 2002 N N . GLY B 1 24 ? 13.32 -63.625 6.734 1 30.67 24 GLY B N 1
ATOM 2003 C CA . GLY B 1 24 ? 13.477 -62.531 5.77 1 30.67 24 GLY B CA 1
ATOM 2004 C C . GLY B 1 24 ? 12.711 -61.281 6.141 1 30.67 24 GLY B C 1
ATOM 2005 O O . GLY B 1 24 ? 11.492 -61.344 6.34 1 30.67 24 GLY B O 1
ATOM 2006 N N . SER B 1 25 ? 13.211 -60.438 6.934 1 35.44 25 SER B N 1
ATOM 2007 C CA . SER B 1 25 ? 12.602 -59.125 7.188 1 35.44 25 SER B CA 1
ATOM 2008 C C . SER B 1 25 ? 12.172 -58.469 5.887 1 35.44 25 SER B C 1
ATOM 2010 O O . SER B 1 25 ? 13.008 -58.125 5.055 1 35.44 25 SER B O 1
ATOM 2012 N N . LEU B 1 26 ? 11.023 -58.938 5.301 1 36.53 26 LEU B N 1
ATOM 2013 C CA . LEU B 1 26 ? 10.414 -58.125 4.238 1 36.53 26 LEU B CA 1
ATOM 2014 C C . LEU B 1 26 ? 10.445 -56.656 4.578 1 36.53 26 LEU B C 1
ATOM 2016 O O . LEU B 1 26 ? 9.875 -56.219 5.594 1 36.53 26 LEU B O 1
ATOM 2020 N N . SER B 1 27 ? 11.523 -56 4.301 1 39.91 27 SER B N 1
ATOM 2021 C CA . SER B 1 27 ? 11.539 -54.531 4.305 1 39.91 27 SER B CA 1
ATOM 2022 C C . SER B 1 27 ? 10.281 -53.969 3.648 1 39.91 27 SER B C 1
ATOM 2024 O O . S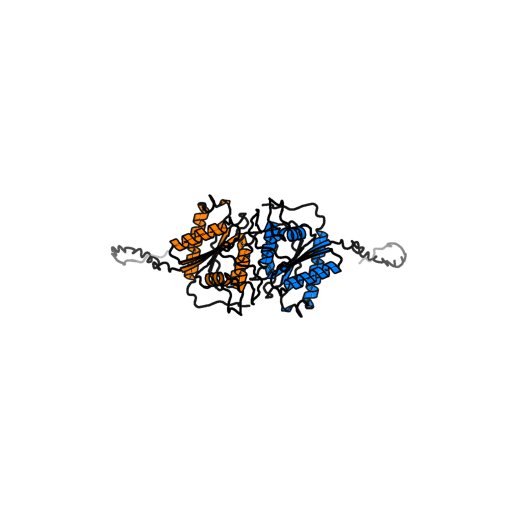ER B 1 27 ? 10.102 -54.094 2.434 1 39.91 27 SER B O 1
ATOM 2026 N N . THR B 1 28 ? 9.141 -54.219 4.141 1 42.56 28 THR B N 1
ATOM 2027 C CA . THR B 1 28 ? 7.965 -53.594 3.568 1 42.56 28 THR B CA 1
ATOM 2028 C C . THR B 1 28 ? 8.172 -52.094 3.467 1 42.56 28 THR B C 1
ATOM 2030 O O . THR B 1 28 ? 7.969 -51.344 4.441 1 42.56 28 THR B O 1
ATOM 2033 N N . ALA B 1 29 ? 9.172 -51.594 2.691 1 46.38 29 ALA B N 1
ATOM 2034 C CA . ALA B 1 29 ? 9.125 -50.188 2.383 1 46.38 29 ALA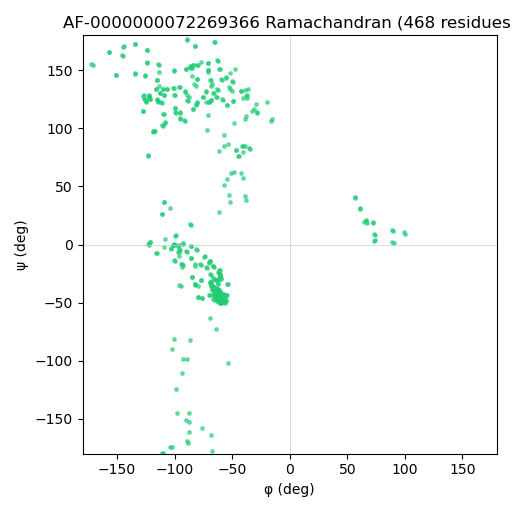 B CA 1
ATOM 2035 C C . ALA B 1 29 ? 7.688 -49.719 2.117 1 46.38 29 ALA B C 1
ATOM 2037 O O . ALA B 1 29 ? 6.926 -50.406 1.439 1 46.38 29 ALA B O 1
ATOM 2038 N N . PRO B 1 30 ? 7.094 -48.969 3.029 1 46.75 30 PRO B N 1
ATOM 2039 C CA . PRO B 1 30 ? 5.746 -48.5 2.654 1 46.75 30 PRO B CA 1
ATOM 2040 C C . PRO B 1 30 ? 5.637 -48.156 1.175 1 46.75 30 PRO B C 1
ATOM 2042 O O . PRO B 1 30 ? 6.637 -47.781 0.545 1 46.75 30 PRO B O 1
ATOM 2045 N N . PRO B 1 31 ? 4.648 -48.75 0.443 1 47.69 31 PRO B N 1
ATOM 2046 C CA . PRO B 1 31 ? 4.539 -48.312 -0.956 1 47.69 31 PRO B CA 1
ATOM 2047 C C . PRO B 1 31 ? 4.781 -46.812 -1.139 1 47.69 31 PRO B C 1
ATOM 2049 O O . PRO B 1 31 ? 4.59 -46.031 -0.202 1 47.69 31 PRO B O 1
ATOM 2052 N N . PRO B 1 32 ? 5.621 -46.438 -2.143 1 46.66 32 PRO B N 1
ATOM 2053 C CA . PRO B 1 32 ? 5.695 -44.969 -2.357 1 46.66 32 PRO B CA 1
ATOM 2054 C C . PRO B 1 32 ? 4.328 -44.312 -2.277 1 46.66 32 PRO B C 1
ATOM 2056 O O . PRO B 1 32 ? 3.301 -44.938 -2.498 1 46.66 32 PRO B O 1
ATOM 2059 N N . PRO B 1 33 ? 4.211 -43.25 -1.556 1 43.72 33 PRO B N 1
ATOM 2060 C CA . PRO B 1 33 ? 2.887 -42.625 -1.571 1 43.72 33 PRO B CA 1
ATOM 2061 C C . PRO B 1 33 ? 2.223 -42.688 -2.945 1 43.72 33 PRO B C 1
ATOM 2063 O O . PRO B 1 33 ? 2.91 -42.781 -3.963 1 43.72 33 PRO B O 1
ATOM 2066 N N . PRO B 1 34 ? 1.005 -43.156 -2.988 1 41.88 34 PRO B N 1
ATOM 2067 C CA . PRO B 1 34 ? 0.391 -43.25 -4.316 1 41.88 34 PRO B CA 1
ATOM 2068 C C . PRO B 1 34 ? 0.87 -42.125 -5.258 1 41.88 34 PRO B C 1
ATOM 2070 O O . PRO B 1 34 ? 1.199 -41.031 -4.805 1 41.88 34 PRO B O 1
ATOM 2073 N N . SER B 1 35 ? 1.544 -42.469 -6.281 1 40.78 35 SER B N 1
ATOM 2074 C CA . SER B 1 35 ? 1.836 -41.531 -7.348 1 40.78 35 SER B CA 1
ATOM 2075 C C . SER B 1 35 ? 0.64 -40.625 -7.625 1 40.78 35 SER B C 1
ATOM 2077 O O . SER B 1 35 ? -0.292 -41 -8.328 1 40.78 35 SER B O 1
ATOM 2079 N N . THR B 1 36 ? -0.115 -40.094 -6.688 1 42.19 36 THR B N 1
ATOM 2080 C CA . THR B 1 36 ? -1.191 -39.188 -7.078 1 42.19 36 THR B CA 1
ATOM 2081 C C . THR B 1 36 ? -0.784 -38.375 -8.297 1 42.19 36 THR B C 1
ATOM 2083 O O . THR B 1 36 ? 0.244 -37.688 -8.273 1 42.19 36 THR B O 1
ATOM 2086 N N . LEU B 1 37 ? -0.881 -38.844 -9.453 1 47.5 37 LEU B N 1
ATOM 2087 C CA . LEU B 1 37 ? -0.738 -38.031 -10.656 1 47.5 37 LEU B CA 1
ATOM 2088 C C . LEU B 1 37 ? -0.857 -36.531 -10.32 1 47.5 37 LEU B C 1
ATOM 2090 O O . LEU B 1 37 ? -1.788 -36.125 -9.617 1 47.5 37 LEU B O 1
ATOM 2094 N N . PRO B 1 38 ? 0.208 -35.875 -10.352 1 56.22 38 PRO B N 1
ATOM 2095 C CA . PRO B 1 38 ? 0.187 -34.5 -9.891 1 56.22 38 PRO B CA 1
ATOM 2096 C C . PRO B 1 38 ? -0.995 -33.688 -10.453 1 56.22 38 PRO B C 1
ATOM 2098 O O . PRO B 1 38 ? -1.263 -33.75 -11.656 1 56.22 38 PRO B O 1
ATOM 2101 N N . LEU B 1 39 ? -2.246 -33.781 -9.883 1 76 39 LEU B N 1
ATOM 2102 C CA . LEU B 1 39 ? -3.434 -33.031 -10.281 1 76 39 LEU B CA 1
ATOM 2103 C C . LEU B 1 39 ? -3.047 -31.672 -10.891 1 76 39 LEU B C 1
ATOM 2105 O O . LEU B 1 39 ? -2.203 -30.969 -10.344 1 76 39 LEU B O 1
ATOM 2109 N N . MET B 1 40 ? -3.379 -31.578 -12.273 1 93.62 40 MET B N 1
ATOM 2110 C CA . MET B 1 40 ? -3.217 -30.281 -12.922 1 93.62 40 MET B CA 1
ATOM 2111 C C . MET B 1 40 ? -3.977 -29.203 -12.172 1 93.62 40 MET B C 1
ATOM 2113 O O . MET B 1 40 ? -5.188 -29.312 -11.961 1 93.62 40 MET B O 1
ATOM 2117 N N . LEU B 1 41 ? -3.252 -28.219 -11.711 1 98.19 41 LEU B N 1
ATOM 2118 C CA . LEU B 1 41 ? -3.852 -27.094 -11.008 1 98.19 41 LEU B CA 1
ATOM 2119 C C . LEU B 1 41 ? -3.986 -25.891 -11.938 1 98.19 41 LEU B C 1
ATOM 2121 O O . LEU B 1 41 ? -3.275 -25.781 -12.938 1 98.19 41 LEU B O 1
ATOM 2125 N N . SER B 1 42 ? -4.984 -25.062 -11.703 1 98.62 42 SER B N 1
ATOM 2126 C CA . SER B 1 42 ? -5.082 -23.734 -12.289 1 98.62 42 SER B CA 1
ATOM 2127 C C . SER B 1 42 ? -4.453 -22.688 -11.375 1 98.62 42 SER B C 1
ATOM 2129 O O . SER B 1 42 ? -5.023 -22.328 -10.344 1 98.62 42 SER B O 1
ATOM 2131 N N . LEU B 1 43 ? -3.287 -22.188 -11.766 1 98.88 43 LEU B N 1
ATOM 2132 C CA . LEU B 1 43 ? -2.531 -21.266 -10.914 1 98.88 43 LEU B CA 1
ATOM 2133 C C . LEU B 1 43 ? -2.424 -19.891 -11.562 1 98.88 43 LEU B C 1
ATOM 2135 O O . LEU B 1 43 ? -2.311 -19.781 -12.789 1 98.88 43 LEU B O 1
ATOM 2139 N N . THR B 1 44 ? -2.52 -18.844 -10.789 1 98.94 44 THR B N 1
ATOM 2140 C CA . THR B 1 44 ? -2.371 -17.469 -11.25 1 98.94 44 THR B CA 1
ATOM 2141 C C . THR B 1 44 ? -1.063 -16.859 -10.742 1 98.94 44 THR B C 1
ATOM 2143 O O . THR B 1 44 ? -0.732 -17 -9.562 1 98.94 44 THR B O 1
ATOM 2146 N N . VAL B 1 45 ? -0.292 -16.297 -11.609 1 98.94 45 VAL B N 1
ATOM 2147 C CA . VAL B 1 45 ? 0.924 -15.547 -11.297 1 98.94 45 VAL B CA 1
ATOM 2148 C C . VAL B 1 45 ? 0.72 -14.07 -11.602 1 98.94 45 VAL B C 1
ATOM 2150 O O . VAL B 1 45 ? 0.394 -13.703 -12.734 1 98.94 45 VAL B O 1
ATOM 2153 N N . LEU B 1 46 ? 0.9 -13.25 -10.602 1 98.94 46 LEU B N 1
ATOM 2154 C CA . LEU B 1 46 ? 0.649 -11.812 -10.734 1 98.94 46 LEU B CA 1
ATOM 2155 C C . LEU B 1 46 ? 1.939 -11.016 -10.562 1 98.94 46 LEU B C 1
ATOM 2157 O O . LEU B 1 46 ? 2.656 -11.188 -9.578 1 98.94 46 LEU B O 1
ATOM 2161 N N . SER B 1 47 ? 2.264 -10.203 -11.531 1 98.88 47 SER B N 1
ATOM 2162 C CA . SER B 1 47 ? 3.301 -9.18 -11.422 1 98.88 47 SER B CA 1
ATOM 2163 C C . SER B 1 47 ? 2.695 -7.805 -11.148 1 98.88 47 SER B C 1
ATOM 2165 O O . SER B 1 47 ? 1.878 -7.32 -11.938 1 98.88 47 SER B O 1
ATOM 2167 N N . THR B 1 48 ? 3.197 -7.082 -10.086 1 98.75 48 THR B N 1
ATOM 2168 C CA . THR B 1 48 ? 2.438 -5.914 -9.656 1 98.75 48 THR B CA 1
ATOM 2169 C C . THR B 1 48 ? 3.303 -4.656 -9.711 1 98.75 48 THR B C 1
ATOM 2171 O O . THR B 1 48 ? 2.857 -3.572 -9.328 1 98.75 48 THR B O 1
ATOM 2174 N N . SER B 1 49 ? 4.539 -4.801 -10.102 1 98.38 49 SER B N 1
ATOM 2175 C CA . SER B 1 49 ? 5.398 -3.633 -10.273 1 98.38 49 SER B CA 1
ATOM 2176 C C . SER B 1 49 ? 5.133 -2.943 -11.609 1 98.38 49 SER B C 1
ATOM 2178 O O . SER B 1 49 ? 4.945 -3.605 -12.633 1 98.38 49 SER B O 1
ATOM 2180 N N . LEU B 1 50 ? 5.18 -1.631 -11.609 1 97.31 50 LEU B N 1
ATOM 2181 C CA . LEU B 1 50 ? 5.043 -0.868 -12.844 1 97.31 50 LEU B CA 1
ATOM 2182 C C . LEU B 1 50 ? 6.406 -0.433 -13.367 1 97.31 50 LEU B C 1
ATOM 2184 O O . LEU B 1 50 ? 6.496 0.207 -14.422 1 97.31 50 LEU B O 1
ATOM 2188 N N . ASP B 1 51 ? 7.457 -0.783 -12.664 1 96.44 51 ASP B N 1
ATOM 2189 C CA . ASP B 1 51 ? 8.82 -0.506 -13.109 1 96.44 51 ASP B CA 1
ATOM 2190 C C . ASP B 1 51 ? 9.172 -1.338 -14.344 1 96.44 51 ASP B C 1
ATOM 2192 O O . ASP B 1 51 ? 9.086 -2.566 -14.312 1 96.44 51 ASP B O 1
ATOM 2196 N N . PRO B 1 52 ? 9.586 -0.691 -15.414 1 95.5 52 PRO B N 1
ATOM 2197 C CA . PRO B 1 52 ? 9.93 -1.449 -16.625 1 95.5 52 PRO B CA 1
ATOM 2198 C C . PRO B 1 52 ? 11.078 -2.434 -16.391 1 95.5 52 PRO B C 1
ATOM 2200 O O . PRO B 1 52 ? 11.219 -3.406 -17.141 1 95.5 52 PRO B O 1
ATOM 2203 N N . GLU B 1 53 ? 11.852 -2.201 -15.406 1 94.56 53 GLU B N 1
ATOM 2204 C CA . GLU B 1 53 ? 12.977 -3.072 -15.086 1 94.56 53 GLU B CA 1
ATOM 2205 C C . GLU B 1 53 ? 12.719 -3.867 -13.812 1 94.56 53 GLU B C 1
ATOM 2207 O O . GLU B 1 53 ? 13.641 -4.105 -13.031 1 94.56 53 GLU B O 1
ATOM 2212 N N . SER B 1 54 ? 11.547 -4.234 -13.656 1 97.12 54 SER B N 1
ATOM 2213 C CA . SER B 1 54 ? 11.117 -4.863 -12.406 1 97.12 54 SER B CA 1
ATOM 2214 C C . SER B 1 54 ? 11.719 -6.258 -12.258 1 97.12 54 SER B C 1
ATOM 2216 O O . SER B 1 54 ? 11.406 -7.156 -13.047 1 97.12 54 SER B O 1
ATOM 2218 N N . ARG B 1 55 ? 12.422 -6.453 -11.188 1 98.19 55 ARG B N 1
ATOM 2219 C CA . ARG B 1 55 ? 12.984 -7.766 -10.875 1 98.19 55 ARG B CA 1
ATOM 2220 C C . ARG B 1 55 ? 11.914 -8.695 -10.32 1 98.19 55 ARG B C 1
ATOM 2222 O O . ARG B 1 55 ? 11.992 -9.914 -10.492 1 98.19 55 ARG B O 1
ATOM 2229 N N . SER B 1 56 ? 10.914 -8.117 -9.625 1 98.69 56 SER B N 1
ATOM 2230 C CA . SER B 1 56 ? 9.812 -8.977 -9.188 1 98.69 56 SER B CA 1
ATOM 2231 C C . SER B 1 56 ? 9.055 -9.547 -10.375 1 98.69 56 SER B C 1
ATOM 2233 O O . SER B 1 56 ? 8.555 -10.672 -10.312 1 98.69 56 SER B O 1
ATOM 2235 N N . ALA B 1 57 ? 9.023 -8.812 -11.438 1 98.75 57 ALA B N 1
ATOM 2236 C CA . ALA B 1 57 ? 8.406 -9.336 -12.656 1 98.75 57 ALA B CA 1
ATOM 2237 C C . ALA B 1 57 ? 9.227 -10.484 -13.242 1 98.75 57 ALA B C 1
ATOM 2239 O O . ALA B 1 57 ? 8.672 -11.438 -13.789 1 98.75 57 ALA B O 1
ATOM 2240 N N . TRP B 1 58 ? 10.547 -10.391 -13.133 1 98.81 58 TRP B N 1
ATOM 2241 C CA . TRP B 1 58 ? 11.391 -11.508 -13.555 1 98.81 58 TRP B CA 1
ATOM 2242 C C . TRP B 1 58 ? 11.07 -12.758 -12.75 1 98.81 58 TRP B C 1
ATOM 2244 O O . TRP B 1 58 ? 10.977 -13.859 -13.305 1 98.81 58 TRP B O 1
ATOM 2254 N N . LEU B 1 59 ? 10.914 -12.562 -11.453 1 98.88 59 LEU B N 1
ATOM 2255 C CA . LEU B 1 59 ? 10.539 -13.688 -10.602 1 98.88 59 LEU B CA 1
ATOM 2256 C C . LEU B 1 59 ? 9.234 -14.312 -11.07 1 98.88 59 LEU B C 1
ATOM 2258 O O . LEU B 1 59 ? 9.117 -15.539 -11.141 1 98.88 59 LEU B O 1
ATOM 2262 N N . ALA B 1 60 ? 8.258 -13.492 -11.367 1 98.94 60 ALA B N 1
ATOM 2263 C CA . ALA B 1 60 ? 6.953 -13.961 -11.812 1 98.94 60 ALA B CA 1
ATOM 2264 C C . ALA B 1 60 ? 7.07 -14.758 -13.109 1 98.94 60 ALA B C 1
ATOM 2266 O O . ALA B 1 60 ? 6.473 -15.828 -13.242 1 98.94 60 ALA B O 1
ATOM 2267 N N . ALA B 1 61 ? 7.797 -14.242 -14.008 1 98.81 61 ALA B N 1
ATOM 2268 C CA . ALA B 1 61 ? 7.957 -14.898 -15.305 1 98.81 61 ALA B CA 1
ATOM 2269 C C . ALA B 1 61 ? 8.609 -16.266 -15.148 1 98.81 61 ALA B C 1
ATOM 2271 O O . ALA B 1 61 ? 8.164 -17.25 -15.758 1 98.81 61 ALA B O 1
ATOM 2272 N N . LEU B 1 62 ? 9.648 -16.328 -14.398 1 98.88 62 LEU B N 1
ATOM 2273 C CA . LEU B 1 62 ? 10.32 -17.594 -14.141 1 98.88 62 LEU B CA 1
ATOM 2274 C C . LEU B 1 62 ? 9.383 -18.578 -13.453 1 98.88 62 LEU B C 1
ATOM 2276 O O . LEU B 1 62 ? 9.375 -19.766 -13.789 1 98.88 62 LEU B O 1
ATOM 2280 N N . THR B 1 63 ? 8.602 -18.062 -12.531 1 98.94 63 THR B N 1
ATOM 2281 C CA . THR B 1 63 ? 7.629 -18.906 -11.82 1 98.94 63 THR B CA 1
ATOM 2282 C C . THR B 1 63 ? 6.59 -19.453 -12.789 1 98.94 63 THR B C 1
ATOM 2284 O O . THR B 1 63 ? 6.301 -20.656 -12.781 1 98.94 63 THR B O 1
ATOM 2287 N N . ALA B 1 64 ? 6.059 -18.609 -13.586 1 98.94 64 ALA B N 1
ATOM 2288 C CA . ALA B 1 64 ? 5.062 -19.031 -14.57 1 98.94 64 ALA B CA 1
ATOM 2289 C C . ALA B 1 64 ? 5.621 -20.109 -15.484 1 98.94 64 ALA B C 1
ATOM 2291 O O . ALA B 1 64 ? 4.941 -21.109 -15.773 1 98.94 64 ALA B O 1
ATOM 2292 N N . ARG B 1 65 ? 6.82 -19.969 -15.922 1 98.69 65 ARG B N 1
ATOM 2293 C CA . ARG B 1 65 ? 7.469 -20.953 -16.781 1 98.69 65 ARG B CA 1
ATOM 2294 C C . ARG B 1 65 ? 7.613 -22.281 -16.062 1 98.69 65 ARG B C 1
ATOM 2296 O O . ARG B 1 65 ? 7.293 -23.344 -16.625 1 98.69 65 ARG B O 1
ATOM 2303 N N . GLN B 1 66 ? 8.117 -22.234 -14.875 1 98.56 66 GLN B N 1
ATOM 2304 C CA . GLN B 1 66 ? 8.297 -23.453 -14.086 1 98.56 66 GLN B CA 1
ATOM 2305 C C . GLN B 1 66 ? 6.969 -24.188 -13.898 1 98.56 66 GLN B C 1
ATOM 2307 O O . GLN B 1 66 ? 6.91 -25.422 -14.008 1 98.56 66 GLN B O 1
ATOM 2312 N N . LEU B 1 67 ? 5.949 -23.453 -13.594 1 98.75 67 LEU B N 1
ATOM 2313 C CA . LEU B 1 67 ? 4.633 -24.031 -13.375 1 98.75 67 LEU B CA 1
ATOM 2314 C C . LEU B 1 67 ? 4.109 -24.703 -14.641 1 98.75 67 LEU B C 1
ATOM 2316 O O . LEU B 1 67 ? 3.57 -25.812 -14.594 1 98.75 67 LEU B O 1
ATOM 2320 N N . ARG B 1 68 ? 4.23 -24.031 -15.758 1 98.56 68 ARG B N 1
ATOM 2321 C CA . ARG B 1 68 ? 3.805 -24.594 -17.031 1 98.56 68 ARG B CA 1
ATOM 2322 C C . ARG B 1 68 ? 4.582 -25.875 -17.359 1 98.56 68 ARG B C 1
ATOM 2324 O O . ARG B 1 68 ? 4.004 -26.859 -17.797 1 98.56 68 ARG B O 1
ATOM 2331 N N . GLU B 1 69 ? 5.852 -25.859 -17.172 1 97.88 69 GLU B N 1
ATOM 2332 C CA . GLU B 1 69 ? 6.703 -27.016 -17.422 1 97.88 69 GLU B CA 1
ATOM 2333 C C . GLU B 1 69 ? 6.305 -28.188 -16.531 1 97.88 69 GLU B C 1
ATOM 2335 O O . GLU B 1 69 ? 6.469 -29.344 -16.922 1 97.88 69 GLU B O 1
ATOM 2340 N N . ALA B 1 70 ? 5.801 -27.844 -15.391 1 97.38 70 ALA B N 1
ATOM 2341 C CA . ALA B 1 70 ? 5.363 -28.875 -14.461 1 97.38 70 ALA B CA 1
ATOM 2342 C C . ALA B 1 70 ? 3.975 -29.406 -14.828 1 97.38 70 ALA B C 1
ATOM 2344 O O . ALA B 1 70 ? 3.438 -30.281 -14.148 1 97.38 70 ALA B O 1
ATOM 2345 N N . GLY B 1 71 ? 3.326 -28.781 -15.875 1 97.56 71 GLY B N 1
ATOM 2346 C CA . GLY B 1 71 ? 2.09 -29.312 -16.422 1 97.56 71 GLY B CA 1
ATOM 2347 C C . GLY B 1 71 ? 0.851 -28.609 -15.898 1 97.56 71 GLY B C 1
ATOM 2348 O O . GLY B 1 71 ? -0.271 -29.062 -16.125 1 97.56 71 GLY B O 1
ATOM 2349 N N . HIS B 1 72 ? 0.998 -27.469 -15.188 1 98.5 72 HIS B N 1
ATOM 2350 C CA . HIS B 1 72 ? -0.145 -26.75 -14.648 1 98.5 72 HIS B CA 1
ATOM 2351 C C . HIS B 1 72 ? -0.674 -25.719 -15.641 1 98.5 72 HIS B C 1
ATOM 2353 O O . HIS B 1 72 ? 0.039 -25.328 -16.562 1 98.5 72 HIS B O 1
ATOM 2359 N N . ARG B 1 73 ? -1.961 -25.438 -15.562 1 98.62 73 ARG B N 1
ATOM 2360 C CA . ARG B 1 73 ? -2.533 -24.297 -16.266 1 98.62 73 ARG B CA 1
ATOM 2361 C C . ARG B 1 73 ? -2.186 -22.984 -15.562 1 98.62 73 ARG B C 1
ATOM 2363 O O . ARG B 1 73 ? -2.4 -22.859 -14.359 1 98.62 73 ARG B O 1
ATOM 2370 N N . VAL B 1 74 ? -1.635 -22.047 -16.312 1 98.81 74 VAL B N 1
ATOM 2371 C CA . VAL B 1 74 ? -1.127 -20.828 -15.68 1 98.81 74 VAL B CA 1
ATOM 2372 C C . VAL B 1 74 ? -1.754 -19.609 -16.328 1 98.81 74 VAL B C 1
ATOM 2374 O O . VAL B 1 74 ? -1.747 -19.469 -17.562 1 98.81 74 VAL B O 1
ATOM 2377 N N . THR B 1 75 ? -2.396 -18.75 -15.602 1 98.88 75 THR B N 1
ATOM 2378 C CA . THR B 1 75 ? -2.717 -17.375 -15.977 1 98.88 75 THR B CA 1
ATOM 2379 C C . THR B 1 75 ? -1.671 -16.406 -15.438 1 98.88 75 THR B C 1
ATOM 2381 O O . THR B 1 75 ? -1.484 -16.312 -14.219 1 98.88 75 THR B O 1
ATOM 2384 N N . HIS B 1 76 ? -0.945 -15.805 -16.297 1 98.88 76 HIS B N 1
ATOM 2385 C CA . HIS B 1 76 ? 0.078 -14.828 -15.922 1 98.88 76 HIS B CA 1
ATOM 2386 C C . HIS B 1 76 ? -0.337 -13.414 -16.312 1 98.88 76 HIS B C 1
ATOM 2388 O O . HIS B 1 76 ? -0.488 -13.109 -17.5 1 98.88 76 HIS B O 1
ATOM 2394 N N . LEU B 1 77 ? -0.593 -12.57 -15.32 1 98.88 77 LEU B N 1
ATOM 2395 C CA . LEU B 1 77 ? -0.965 -11.18 -15.547 1 98.88 77 LEU B CA 1
ATOM 2396 C C . LEU B 1 77 ? 0.091 -10.234 -14.984 1 98.88 77 LEU B C 1
ATOM 2398 O O . LEU B 1 77 ? 0.608 -10.461 -13.891 1 98.88 77 LEU B O 1
ATOM 2402 N N . ASP B 1 78 ? 0.46 -9.289 -15.711 1 98.81 78 ASP B N 1
ATOM 2403 C CA . ASP B 1 78 ? 1.42 -8.242 -15.391 1 98.81 78 ASP B CA 1
ATOM 2404 C C . ASP B 1 78 ? 0.781 -6.859 -15.508 1 98.81 78 ASP B C 1
ATOM 2406 O O . ASP B 1 78 ? 0.269 -6.496 -16.562 1 98.81 78 ASP B O 1
ATOM 2410 N N . LEU B 1 79 ? 0.848 -6.055 -14.438 1 98.5 79 LEU B N 1
ATOM 2411 C CA . LEU B 1 79 ? 0.2 -4.746 -14.414 1 98.5 79 LEU B CA 1
ATOM 2412 C C . LEU B 1 79 ? 0.757 -3.842 -15.508 1 98.5 79 LEU B C 1
ATOM 2414 O O . LEU B 1 79 ? 0.082 -2.912 -15.953 1 98.5 79 LEU B O 1
ATOM 2418 N N . ARG B 1 80 ? 1.971 -4.059 -15.938 1 97.44 80 ARG B N 1
ATOM 2419 C CA . ARG B 1 80 ? 2.555 -3.252 -17 1 97.44 80 ARG B CA 1
ATOM 2420 C C . ARG B 1 80 ? 1.878 -3.541 -18.344 1 97.44 80 ARG B C 1
ATOM 2422 O O . ARG B 1 80 ? 1.76 -2.652 -19.188 1 97.44 80 ARG B O 1
ATOM 2429 N N . GLU B 1 81 ? 1.439 -4.758 -18.562 1 97.88 81 GLU B N 1
ATOM 2430 C CA . GLU B 1 81 ? 0.843 -5.203 -19.828 1 97.88 81 GLU B CA 1
ATOM 2431 C C . GLU B 1 81 ? -0.68 -5.121 -19.766 1 97.88 81 GLU B C 1
ATOM 2433 O O . GLU B 1 81 ? -1.326 -4.852 -20.781 1 97.88 81 GLU B O 1
ATOM 2438 N N . THR B 1 82 ? -1.239 -5.379 -18.625 1 98 82 THR B N 1
ATOM 2439 C CA . THR B 1 82 ? -2.668 -5.32 -18.344 1 98 82 THR B CA 1
ATOM 2440 C C . THR B 1 82 ? -2.947 -4.371 -17.188 1 98 82 THR B C 1
ATOM 2442 O O . THR B 1 82 ? -3.244 -4.812 -16.062 1 98 82 THR B O 1
ATOM 2445 N N . PRO B 1 83 ? -2.896 -3.113 -17.469 1 96.12 83 PRO B N 1
ATOM 2446 C CA . PRO B 1 83 ? -2.926 -2.127 -16.391 1 96.12 83 PRO B CA 1
ATOM 2447 C C . PRO B 1 83 ? -4.293 -2.033 -15.719 1 96.12 83 PRO B C 1
ATOM 2449 O O . PRO B 1 83 ? -5.305 -2.42 -16.312 1 96.12 83 PRO B O 1
ATOM 2452 N N . LEU B 1 84 ? -4.293 -1.576 -14.477 1 94.62 84 LEU B N 1
ATOM 2453 C CA . LEU B 1 84 ? -5.473 -1.166 -13.719 1 94.62 84 LEU B CA 1
ATOM 2454 C C . LEU B 1 84 ? -5.441 0.331 -13.43 1 94.62 84 LEU B C 1
ATOM 2456 O O . LEU B 1 84 ? -4.375 0.952 -13.469 1 94.62 84 LEU B O 1
ATOM 2460 N N . GLY B 1 85 ? -6.535 0.865 -13.25 1 90.44 85 GLY B N 1
ATOM 2461 C CA . GLY B 1 85 ? -6.598 2.236 -12.766 1 90.44 85 GLY B CA 1
ATOM 2462 C C . GLY B 1 85 ? -6.449 2.35 -11.258 1 90.44 85 GLY B C 1
ATOM 2463 O O . GLY B 1 85 ? -6.395 1.337 -10.562 1 90.44 85 GLY B O 1
ATOM 2464 N N . PRO B 1 86 ? -6.316 3.586 -10.82 1 93.56 86 PRO B N 1
ATOM 2465 C CA . PRO B 1 86 ? -6.273 3.795 -9.367 1 93.56 86 PRO B CA 1
ATOM 2466 C C . PRO B 1 86 ? -7.551 3.332 -8.672 1 93.56 86 PRO B C 1
ATOM 2468 O O . PRO B 1 86 ? -8.625 3.316 -9.281 1 93.56 86 PRO B O 1
ATOM 2471 N N . PHE B 1 87 ? -7.418 2.936 -7.461 1 95.38 87 PHE B N 1
ATOM 2472 C CA . PHE B 1 87 ? -8.57 2.518 -6.676 1 95.38 87 PHE B CA 1
ATOM 2473 C C . PHE B 1 87 ? -9.258 3.721 -6.043 1 95.38 87 PHE B C 1
ATOM 2475 O O . PHE B 1 87 ? -8.711 4.344 -5.129 1 95.38 87 PHE B O 1
ATOM 2482 N N . ASP B 1 88 ? -10.508 3.93 -6.461 1 94.62 88 ASP B N 1
ATOM 2483 C CA . ASP B 1 88 ? -11.25 5.074 -5.945 1 94.62 88 ASP B CA 1
ATOM 2484 C C . ASP B 1 88 ? -12.461 4.617 -5.133 1 94.62 88 ASP B C 1
ATOM 2486 O O . ASP B 1 88 ? -13.188 5.438 -4.566 1 94.62 88 ASP B O 1
ATOM 2490 N N . ASN B 1 89 ? -12.758 3.299 -5.133 1 91.75 89 ASN B N 1
ATOM 2491 C CA . ASN B 1 89 ? -13.812 2.664 -4.359 1 91.75 89 ASN B CA 1
ATOM 2492 C C . ASN B 1 89 ? -15.195 3.111 -4.824 1 91.75 89 ASN B C 1
ATOM 2494 O O . ASN B 1 89 ? -16.172 3.043 -4.062 1 91.75 89 ASN B O 1
ATOM 2498 N N . VAL B 1 90 ? -15.297 3.619 -6.039 1 91.06 90 VAL B N 1
ATOM 2499 C CA . VAL B 1 90 ? -16.578 4.02 -6.594 1 91.06 90 VAL B CA 1
ATOM 2500 C C . VAL B 1 90 ? -17.312 2.795 -7.148 1 91.06 90 VAL B C 1
ATOM 2502 O O . VAL B 1 90 ? -16.812 2.123 -8.055 1 91.06 90 VAL B O 1
ATOM 2505 N N . GLN B 1 91 ? -18.438 2.492 -6.691 1 83.88 91 GLN B N 1
ATOM 2506 C CA . GLN B 1 91 ? -19.219 1.316 -7.078 1 83.88 91 GLN B CA 1
ATOM 2507 C C . GLN B 1 91 ? -20.062 1.604 -8.312 1 83.88 91 GLN B C 1
ATOM 2509 O O . GLN B 1 91 ? -20.453 0.682 -9.031 1 83.88 91 GLN B O 1
ATOM 2514 N N . GLY B 1 92 ? -20.219 2.809 -8.773 1 79.19 92 GLY B N 1
ATOM 2515 C CA . GLY B 1 92 ? -21.078 3.191 -9.883 1 79.19 92 GLY B CA 1
ATOM 2516 C C . GLY B 1 92 ? -20.312 3.48 -11.156 1 79.19 92 GLY B C 1
ATOM 2517 O O . GLY B 1 92 ? -19.141 3.119 -11.273 1 79.19 92 GLY B O 1
ATOM 2518 N N . PRO B 1 93 ? -21.062 3.943 -12.133 1 83.31 93 PRO B N 1
ATOM 2519 C CA . PRO B 1 93 ? -20.453 4.223 -13.438 1 83.31 93 PRO B CA 1
ATOM 2520 C C . PRO B 1 93 ? -19.219 5.121 -13.336 1 83.31 93 PRO B C 1
ATOM 2522 O O . PRO B 1 93 ? -19.219 6.074 -12.547 1 83.31 93 PRO B O 1
ATOM 2525 N N . GLY B 1 94 ? -18.219 4.676 -14.047 1 86 94 GLY B N 1
ATOM 2526 C CA . GLY B 1 94 ? -17.016 5.5 -14.125 1 86 94 GLY B CA 1
ATOM 2527 C C . GLY B 1 94 ? -16.016 5.188 -13.039 1 86 94 GLY B C 1
ATOM 2528 O O . GLY B 1 94 ? -14.922 5.77 -13 1 86 94 GLY B O 1
ATOM 2529 N N . GLY B 1 95 ? -16.344 4.227 -12.219 1 90.12 95 GLY B N 1
ATOM 2530 C CA . GLY B 1 95 ? -15.461 3.867 -11.117 1 90.12 95 GLY B CA 1
ATOM 2531 C C . GLY B 1 95 ? -14.438 2.812 -11.484 1 90.12 95 GLY B C 1
ATOM 2532 O O . GLY B 1 95 ? -14.414 2.328 -12.617 1 90.12 95 GLY B O 1
ATOM 2533 N N . CYS B 1 96 ? -13.602 2.537 -10.516 1 92.19 96 CYS B N 1
ATOM 2534 C CA . CYS B 1 96 ? -12.477 1.636 -10.727 1 92.19 96 CYS B CA 1
ATOM 2535 C C . CYS B 1 96 ? -12.953 0.247 -11.133 1 92.19 96 CYS B C 1
ATOM 2537 O O . CYS B 1 96 ? -12.273 -0.454 -11.891 1 92.19 96 CYS B O 1
ATOM 2539 N N . TYR B 1 97 ? -14.086 -0.1 -10.742 1 90.81 97 TYR B N 1
ATOM 2540 C CA . TYR B 1 97 ? -14.578 -1.452 -10.992 1 90.81 97 TYR B CA 1
ATOM 2541 C C . TYR B 1 97 ? -15.031 -1.612 -12.438 1 90.81 97 TYR B C 1
ATOM 2543 O O . TYR B 1 97 ? -15.195 -2.734 -12.922 1 90.81 97 TYR B O 1
ATOM 2551 N N . GLU B 1 98 ? -15.25 -0.565 -13.062 1 90.44 98 GLU B N 1
ATOM 2552 C CA . GLU B 1 98 ? -15.672 -0.611 -14.461 1 90.44 98 GLU B CA 1
ATOM 2553 C C . GLU B 1 98 ? -14.469 -0.603 -15.398 1 90.44 98 GLU B C 1
ATOM 2555 O O . GLU B 1 98 ? -14.633 -0.685 -16.625 1 90.44 98 GLU B O 1
ATOM 2560 N N . HIS B 1 99 ? -13.328 -0.439 -14.859 1 92 99 HIS B N 1
ATOM 2561 C CA . HIS B 1 99 ? -12.141 -0.554 -15.703 1 92 99 HIS B CA 1
ATOM 2562 C C . HIS B 1 99 ? -12.18 -1.83 -16.531 1 92 99 HIS B C 1
ATOM 2564 O O . HIS B 1 99 ? -12.555 -2.895 -16.031 1 92 99 HIS B O 1
ATOM 2570 N N . PRO B 1 100 ? -11.789 -1.806 -17.734 1 92.06 100 PRO B N 1
ATOM 2571 C CA . PRO B 1 100 ? -11.922 -2.955 -18.641 1 92.06 100 PRO B CA 1
ATOM 2572 C C . PRO B 1 100 ? -11.188 -4.191 -18.125 1 92.06 100 PRO B C 1
ATOM 2574 O O . PRO B 1 100 ? -11.594 -5.32 -18.422 1 92.06 100 PRO B O 1
ATOM 2577 N N . ASN B 1 101 ? -10.102 -3.932 -17.375 1 96 101 ASN B N 1
ATOM 2578 C CA . ASN B 1 101 ? -9.289 -5.059 -16.938 1 96 101 ASN B CA 1
ATOM 2579 C C . ASN B 1 101 ? -9.672 -5.508 -15.531 1 96 101 ASN B C 1
ATOM 2581 O O . ASN B 1 101 ? -9.117 -6.477 -15.008 1 96 101 ASN B O 1
ATOM 2585 N N . ALA B 1 102 ? -10.609 -4.824 -14.836 1 93.5 102 ALA B N 1
ATOM 2586 C CA . ALA B 1 102 ? -10.984 -5.184 -13.477 1 93.5 102 ALA B CA 1
ATOM 2587 C C . ALA B 1 102 ? -11.5 -6.617 -13.406 1 93.5 102 ALA B C 1
ATOM 2589 O O . ALA B 1 102 ? -11.086 -7.395 -12.547 1 93.5 102 ALA B O 1
ATOM 2590 N N . GLY B 1 103 ? -12.352 -6.957 -14.344 1 93.19 103 GLY B N 1
ATOM 2591 C CA . GLY B 1 103 ? -12.898 -8.305 -14.391 1 93.19 103 GLY B CA 1
ATOM 2592 C C . GLY B 1 103 ? -11.852 -9.367 -14.664 1 93.19 103 GLY B C 1
ATOM 2593 O O . GLY B 1 103 ? -11.906 -10.461 -14.102 1 93.19 103 GLY B O 1
ATOM 2594 N N . THR B 1 104 ? -10.898 -9.023 -15.516 1 96.5 104 THR B N 1
ATOM 2595 C CA . THR B 1 104 ? -9.828 -9.953 -15.859 1 96.5 104 THR B CA 1
ATOM 2596 C C . THR B 1 104 ? -9.047 -10.359 -14.609 1 96.5 104 THR B C 1
ATOM 2598 O O . THR B 1 104 ? -8.812 -11.547 -14.383 1 96.5 104 THR B O 1
ATOM 2601 N N . TYR B 1 105 ? -8.688 -9.406 -13.82 1 97.31 105 TYR B N 1
ATOM 2602 C CA . TYR B 1 105 ? -7.941 -9.695 -12.602 1 97.31 105 TYR B CA 1
ATOM 2603 C C . TYR B 1 105 ? -8.82 -10.414 -11.586 1 97.31 105 TYR B C 1
ATOM 2605 O O . TYR B 1 105 ? -8.383 -11.367 -10.938 1 97.31 105 TYR B O 1
ATOM 2613 N N . TYR B 1 106 ? -10.055 -9.953 -11.422 1 95.94 106 TYR B N 1
ATOM 2614 C CA . TYR B 1 106 ? -10.969 -10.602 -10.484 1 95.94 106 TYR B CA 1
ATOM 2615 C C . TYR B 1 106 ? -11.109 -12.086 -10.797 1 95.94 106 TYR B C 1
ATOM 2617 O O . TYR B 1 106 ? -10.93 -12.93 -9.922 1 95.94 106 TYR B O 1
ATOM 2625 N N . ASP B 1 107 ? -11.344 -12.422 -12.039 1 96.25 107 ASP B N 1
ATOM 2626 C CA . ASP B 1 107 ? -11.578 -13.797 -12.461 1 96.25 107 ASP B CA 1
ATOM 2627 C C . ASP B 1 107 ? -10.312 -14.648 -12.297 1 96.25 107 ASP B C 1
ATOM 2629 O O . ASP B 1 107 ? -10.391 -15.812 -11.898 1 96.25 107 ASP B O 1
ATOM 2633 N N . ALA B 1 108 ? -9.195 -14.039 -12.617 1 98.25 108 ALA B N 1
ATOM 2634 C CA . ALA B 1 108 ? -7.93 -14.758 -12.5 1 98.25 108 ALA B CA 1
ATOM 2635 C C . ALA B 1 108 ? -7.656 -15.156 -11.055 1 98.25 108 ALA B C 1
ATOM 2637 O O . ALA B 1 108 ? -7.129 -16.25 -10.789 1 98.25 108 ALA B O 1
ATOM 2638 N N . ILE B 1 109 ? -7.992 -14.281 -10.141 1 98.31 109 ILE B N 1
ATOM 2639 C CA . ILE B 1 109 ? -7.734 -14.523 -8.727 1 98.31 109 ILE B CA 1
ATOM 2640 C C . ILE B 1 109 ? -8.797 -15.461 -8.156 1 98.31 109 ILE B C 1
ATOM 2642 O O . ILE B 1 109 ? -8.477 -16.484 -7.543 1 98.31 109 ILE B O 1
ATOM 2646 N N . ALA B 1 110 ? -10.016 -15.234 -8.453 1 96 110 ALA B N 1
ATOM 2647 C CA . ALA B 1 110 ? -11.133 -15.992 -7.891 1 96 110 ALA B CA 1
ATOM 2648 C C . ALA B 1 110 ? -11.133 -17.422 -8.406 1 96 110 ALA B C 1
ATOM 2650 O O . ALA B 1 110 ? -11.516 -18.344 -7.676 1 96 110 ALA B O 1
ATOM 2651 N N . GLY B 1 111 ? -10.695 -17.609 -9.602 1 96.56 111 GLY B N 1
ATOM 2652 C CA . GLY B 1 111 ? -10.781 -18.922 -10.234 1 96.56 111 GLY B CA 1
ATOM 2653 C C . GLY B 1 111 ? -9.539 -19.766 -10.039 1 96.56 111 GLY B C 1
ATOM 2654 O O . GLY B 1 111 ? -9.492 -20.922 -10.477 1 96.56 111 GLY B O 1
ATOM 2655 N N . ALA B 1 112 ? -8.594 -19.281 -9.352 1 98.38 112 ALA B N 1
ATOM 2656 C CA . ALA B 1 112 ? -7.32 -19.984 -9.219 1 98.38 112 ALA B CA 1
ATOM 2657 C C . ALA B 1 112 ? -7.359 -20.984 -8.07 1 98.38 112 ALA B C 1
ATOM 2659 O O . ALA B 1 112 ? -8.078 -20.781 -7.09 1 98.38 112 ALA B O 1
ATOM 2660 N N . ASP B 1 113 ? -6.539 -22.031 -8.211 1 98.19 113 ASP B N 1
ATOM 2661 C CA . ASP B 1 113 ? -6.297 -22.938 -7.098 1 98.19 113 ASP B CA 1
ATOM 2662 C C . ASP B 1 113 ? -5.227 -22.391 -6.156 1 98.19 113 ASP B C 1
ATOM 2664 O O . ASP B 1 113 ? -5.105 -22.844 -5.012 1 98.19 113 ASP B O 1
ATOM 2668 N N . GLY B 1 114 ? -4.473 -21.453 -6.574 1 98.56 114 GLY B N 1
ATOM 2669 C CA . GLY B 1 114 ? -3.414 -20.781 -5.84 1 98.56 114 GLY B CA 1
ATOM 2670 C C . GLY B 1 114 ? -2.846 -19.594 -6.574 1 98.56 114 GLY B C 1
ATOM 2671 O O . GLY B 1 114 ? -2.928 -19.516 -7.805 1 98.56 114 GLY B O 1
ATOM 2672 N N . ILE B 1 115 ? -2.291 -18.672 -5.812 1 98.94 115 ILE B N 1
ATOM 2673 C CA . ILE B 1 115 ? -1.793 -17.422 -6.363 1 98.94 115 ILE B CA 1
ATOM 2674 C C . ILE B 1 115 ? -0.313 -17.266 -6.023 1 98.94 115 ILE B C 1
ATOM 2676 O O . ILE B 1 115 ? 0.092 -17.469 -4.879 1 98.94 115 ILE B O 1
ATOM 2680 N N . PHE B 1 116 ? 0.488 -17 -6.988 1 98.94 116 PHE B N 1
ATOM 2681 C CA . PHE B 1 116 ? 1.835 -16.484 -6.816 1 98.94 116 PHE B CA 1
ATOM 2682 C C . PHE B 1 116 ? 1.86 -14.969 -7.051 1 98.94 116 PHE B C 1
ATOM 2684 O O . PHE B 1 116 ? 1.578 -14.508 -8.156 1 98.94 116 PHE B O 1
ATOM 2691 N N . LEU B 1 117 ? 2.146 -14.227 -6.004 1 98.94 117 LEU B N 1
ATOM 2692 C CA . LEU B 1 117 ? 2.068 -12.766 -6.023 1 98.94 117 LEU B CA 1
ATOM 2693 C C . LEU B 1 117 ? 3.463 -12.148 -5.992 1 98.94 117 LEU B C 1
ATOM 2695 O O . LEU B 1 117 ? 4.129 -12.164 -4.957 1 98.94 117 LEU B O 1
ATOM 2699 N N . ALA B 1 118 ? 3.893 -11.648 -7.129 1 98.94 118 ALA B N 1
ATOM 2700 C CA . ALA B 1 118 ? 5.184 -10.977 -7.238 1 98.94 118 ALA B CA 1
ATOM 2701 C C . ALA B 1 118 ? 5.039 -9.477 -7 1 98.94 118 ALA B C 1
ATOM 2703 O O . ALA B 1 118 ? 4.184 -8.828 -7.602 1 98.94 118 ALA B O 1
ATOM 2704 N N . ALA B 1 119 ? 5.898 -8.938 -6.152 1 98.81 119 ALA B N 1
ATOM 2705 C CA . ALA B 1 119 ? 5.758 -7.535 -5.762 1 98.81 119 ALA B CA 1
ATOM 2706 C C . ALA B 1 119 ? 7.113 -6.922 -5.422 1 98.81 119 ALA B C 1
ATOM 2708 O O . ALA B 1 119 ? 7.988 -7.598 -4.875 1 98.81 119 ALA B O 1
ATOM 2709 N N . PRO B 1 120 ? 7.273 -5.668 -5.73 1 98.5 120 PRO B N 1
ATOM 2710 C CA . PRO B 1 120 ? 8.445 -4.926 -5.27 1 98.5 120 PRO B CA 1
ATOM 2711 C C . PRO B 1 120 ? 8.281 -4.379 -3.854 1 98.5 120 PRO B C 1
ATOM 2713 O O . PRO B 1 120 ? 7.152 -4.18 -3.395 1 98.5 120 PRO B O 1
ATOM 2716 N N . VAL B 1 121 ? 9.43 -4.188 -3.193 1 97.75 121 VAL B N 1
ATOM 2717 C CA . VAL B 1 121 ? 9.453 -3.484 -1.915 1 97.75 121 VAL B CA 1
ATOM 2718 C C . VAL B 1 121 ? 9.898 -2.037 -2.129 1 97.75 121 VAL B C 1
ATOM 2720 O O . VAL B 1 121 ? 10.984 -1.785 -2.656 1 97.75 121 VAL B O 1
ATOM 2723 N N . TYR B 1 122 ? 9.039 -1.117 -1.817 1 94.81 122 TYR B N 1
ATOM 2724 C CA . TYR B 1 122 ? 9.328 0.31 -1.724 1 94.81 122 TYR B CA 1
ATOM 2725 C C . TYR B 1 122 ? 9 0.841 -0.332 1 94.81 122 TYR B C 1
ATOM 2727 O O . TYR B 1 122 ? 7.93 0.563 0.21 1 94.81 122 TYR B O 1
ATOM 2735 N N . ASN B 1 123 ? 9.984 1.5 0.254 1 93.5 123 ASN B N 1
ATOM 2736 C CA . ASN B 1 123 ? 9.797 2.086 1.577 1 93.5 123 ASN B CA 1
ATOM 2737 C C . ASN B 1 123 ? 9.375 1.034 2.6 1 93.5 123 ASN B C 1
ATOM 2739 O O . ASN B 1 123 ? 8.406 1.232 3.338 1 93.5 123 ASN B O 1
ATOM 2743 N N . TRP B 1 124 ? 9.961 -0.109 2.514 1 93.44 124 TRP B N 1
ATOM 2744 C CA . TRP B 1 124 ? 9.906 -1.175 3.51 1 93.44 124 TRP B CA 1
ATOM 2745 C C . TRP B 1 124 ? 8.539 -1.847 3.516 1 93.44 124 TRP B C 1
ATOM 2747 O O . TRP B 1 124 ? 8.172 -2.508 4.488 1 93.44 124 TRP B O 1
ATOM 2757 N N . GLY B 1 125 ? 7.793 -1.695 2.479 1 96.44 125 GLY B N 1
ATOM 2758 C CA . GLY B 1 125 ? 6.527 -2.367 2.242 1 96.44 125 GLY B CA 1
ATOM 2759 C C . GLY B 1 125 ? 6.293 -2.705 0.782 1 96.44 125 GLY B C 1
ATOM 2760 O O . GLY B 1 125 ? 7.039 -2.256 -0.091 1 96.44 125 GLY B O 1
ATOM 2761 N N . LEU B 1 126 ? 5.266 -3.484 0.547 1 98.06 126 LEU B N 1
ATOM 2762 C CA . LEU B 1 126 ? 4.984 -3.83 -0.843 1 98.06 126 LEU B CA 1
ATOM 2763 C C . LEU B 1 126 ? 4.441 -2.625 -1.604 1 98.06 126 LEU B C 1
ATOM 2765 O O . LEU B 1 126 ? 3.826 -1.735 -1.009 1 98.06 126 LEU B O 1
ATOM 2769 N N . GLY B 1 127 ? 4.719 -2.604 -2.854 1 97.75 127 GLY B N 1
ATOM 2770 C CA . GLY B 1 127 ? 4.449 -1.451 -3.699 1 97.75 127 GLY B CA 1
ATOM 2771 C C . GLY B 1 127 ? 2.973 -1.12 -3.809 1 97.75 127 GLY B C 1
ATOM 2772 O O . GLY B 1 127 ? 2.121 -1.989 -3.611 1 97.75 127 GLY B O 1
ATOM 2773 N N . SER B 1 128 ? 2.711 0.103 -4.164 1 98.12 128 SER B N 1
ATOM 2774 C CA . SER B 1 128 ? 1.353 0.626 -4.273 1 98.12 128 SER B CA 1
ATOM 2775 C C . SER B 1 128 ? 0.554 -0.126 -5.332 1 98.12 128 SER B C 1
ATOM 2777 O O . SER B 1 128 ? -0.663 -0.275 -5.211 1 98.12 128 SER B O 1
ATOM 2779 N N . GLY B 1 129 ? 1.229 -0.565 -6.395 1 98.12 129 GLY B N 1
ATOM 2780 C CA . GLY B 1 129 ? 0.541 -1.372 -7.391 1 98.12 129 GLY B CA 1
ATOM 2781 C C . GLY B 1 129 ? -0.049 -2.648 -6.816 1 98.12 129 GLY B C 1
ATOM 2782 O O . GLY B 1 129 ? -1.163 -3.037 -7.172 1 98.12 129 GLY B O 1
ATOM 2783 N N . THR B 1 130 ? 0.716 -3.271 -5.988 1 98.5 130 THR B N 1
ATOM 2784 C CA . THR B 1 130 ? 0.234 -4.469 -5.309 1 98.5 130 THR B CA 1
ATOM 2785 C C . THR B 1 130 ? -1.005 -4.152 -4.473 1 98.5 130 THR B C 1
ATOM 2787 O O . THR B 1 130 ? -2.014 -4.859 -4.562 1 98.5 130 THR B O 1
ATOM 2790 N N . LYS B 1 131 ? -0.874 -3.121 -3.693 1 98 131 LYS B N 1
ATOM 2791 C CA . LYS B 1 131 ? -1.965 -2.73 -2.805 1 98 131 LYS B CA 1
ATOM 2792 C C . LYS B 1 131 ? -3.217 -2.371 -3.598 1 98 131 LYS B C 1
ATOM 2794 O O . LYS B 1 131 ? -4.324 -2.77 -3.232 1 98 131 LYS B O 1
ATOM 2799 N N . ALA B 1 132 ? -3.072 -1.645 -4.656 1 97.44 132 ALA B N 1
ATOM 2800 C CA . ALA B 1 132 ? -4.207 -1.233 -5.477 1 97.44 132 ALA B CA 1
ATOM 2801 C C . ALA B 1 132 ? -4.91 -2.443 -6.086 1 97.44 132 ALA B C 1
ATOM 2803 O O . ALA B 1 132 ? -6.141 -2.494 -6.133 1 97.44 132 ALA B O 1
ATOM 2804 N N . LEU B 1 133 ? -4.133 -3.357 -6.555 1 98.06 133 LEU B N 1
ATOM 2805 C CA . LEU B 1 133 ? -4.699 -4.57 -7.133 1 98.06 133 LEU B CA 1
ATOM 2806 C C . LEU B 1 133 ? -5.551 -5.316 -6.109 1 98.06 133 LEU B C 1
ATOM 2808 O O . LEU B 1 133 ? -6.668 -5.738 -6.414 1 98.06 133 LEU B O 1
ATOM 2812 N N . ILE B 1 134 ? -5.016 -5.461 -4.918 1 97.94 134 ILE B N 1
ATOM 2813 C CA . ILE B 1 134 ? -5.711 -6.18 -3.855 1 97.94 134 ILE B CA 1
ATOM 2814 C C . ILE B 1 134 ? -6.984 -5.43 -3.473 1 97.94 134 ILE B C 1
ATOM 2816 O O . ILE B 1 134 ? -8.047 -6.035 -3.297 1 97.94 134 ILE B O 1
ATOM 2820 N N . GLU B 1 135 ? -6.918 -4.148 -3.352 1 96.56 135 GLU B N 1
ATOM 2821 C CA . GLU B 1 135 ? -8.078 -3.338 -3.004 1 96.56 135 GLU B CA 1
ATOM 2822 C C . GLU B 1 135 ? -9.172 -3.463 -4.062 1 96.56 135 GLU B C 1
ATOM 2824 O O . GLU B 1 135 ? -10.344 -3.688 -3.732 1 96.56 135 GLU B O 1
ATOM 2829 N N . LEU B 1 136 ? -8.812 -3.361 -5.289 1 95.12 136 LEU B N 1
ATOM 2830 C CA . LEU B 1 136 ? -9.766 -3.365 -6.387 1 95.12 136 LEU B CA 1
ATOM 2831 C C . LEU B 1 136 ? -10.438 -4.727 -6.52 1 95.12 136 LEU B C 1
ATOM 2833 O O . LEU B 1 136 ? -11.648 -4.809 -6.738 1 95.12 136 LEU B O 1
ATOM 2837 N N . THR B 1 137 ? -9.695 -5.762 -6.301 1 96 137 THR B N 1
ATOM 2838 C CA . THR B 1 137 ? -10.234 -7.102 -6.516 1 96 137 THR B CA 1
ATOM 2839 C C . THR B 1 137 ? -10.789 -7.672 -5.215 1 96 137 THR B C 1
ATOM 2841 O O . THR B 1 137 ? -11.5 -8.68 -5.23 1 96 137 THR B O 1
ATOM 2844 N N . GLY B 1 138 ? -10.406 -7.07 -4.133 1 93.5 138 GLY B N 1
ATOM 2845 C CA . GLY B 1 138 ? -10.836 -7.566 -2.834 1 93.5 138 GLY B CA 1
ATOM 2846 C C . GLY B 1 138 ? -12.094 -6.887 -2.32 1 93.5 138 GLY B C 1
ATOM 2847 O O . GLY B 1 138 ? -12.695 -7.34 -1.345 1 93.5 138 GLY B O 1
ATOM 2848 N N . SER B 1 139 ? -12.422 -5.797 -2.811 1 83.62 139 SER B N 1
ATOM 2849 C CA . SER B 1 139 ? -13.586 -5.043 -2.357 1 83.62 139 SER B CA 1
ATOM 2850 C C . SER B 1 139 ? -14.859 -5.52 -3.055 1 83.62 139 SER B C 1
ATOM 2852 O O . SER B 1 139 ? -14.797 -6.066 -4.16 1 83.62 139 SER B O 1
ATOM 2854 N N . SER B 1 140 ? -15.938 -5.336 -2.328 1 75.94 140 SER B N 1
ATOM 2855 C CA . SER B 1 140 ? -17.234 -5.742 -2.871 1 75.94 140 SER B CA 1
ATOM 2856 C C . SER B 1 140 ? -17.797 -4.684 -3.816 1 75.94 140 SER B C 1
ATOM 2858 O O . SER B 1 140 ? -17.578 -3.484 -3.607 1 75.94 140 SER B O 1
ATOM 2860 N N . ASP B 1 141 ? -18.281 -5.223 -4.859 1 72.06 141 ASP B N 1
ATOM 2861 C CA . ASP B 1 141 ? -19.078 -4.422 -5.777 1 72.06 141 ASP B CA 1
ATOM 2862 C C . ASP B 1 141 ? -20.5 -4.98 -5.895 1 72.06 141 ASP B C 1
ATOM 2864 O O . ASP B 1 141 ? -20.75 -5.875 -6.703 1 72.06 141 ASP B O 1
ATOM 2868 N N . ALA B 1 142 ? -21.359 -4.402 -5.152 1 72.62 142 ALA B N 1
ATOM 2869 C CA . ALA B 1 142 ? -22.719 -4.926 -5.082 1 72.62 142 ALA B CA 1
ATOM 2870 C C . ALA B 1 142 ? -23.406 -4.867 -6.445 1 72.62 142 ALA B C 1
ATOM 2872 O O . ALA B 1 142 ? -24.156 -5.77 -6.809 1 72.62 142 ALA B O 1
ATOM 2873 N N . GLU B 1 143 ? -23.156 -3.83 -7.152 1 73.25 143 GLU B N 1
ATOM 2874 C CA . GLU B 1 143 ? -23.812 -3.646 -8.445 1 73.25 143 GLU B CA 1
ATOM 2875 C C . GLU B 1 143 ? -23.375 -4.715 -9.445 1 73.25 143 GLU B C 1
ATOM 2877 O O . GLU B 1 143 ? -24.156 -5.113 -10.312 1 73.25 143 GLU B O 1
ATOM 2882 N N . ARG B 1 144 ? -22.234 -5.066 -9.18 1 69.75 144 ARG B N 1
ATOM 2883 C CA . ARG B 1 144 ? -21.688 -6.059 -10.102 1 69.75 144 ARG B CA 1
ATOM 2884 C C . ARG B 1 144 ? -21.75 -7.457 -9.492 1 69.75 144 ARG B C 1
ATOM 2886 O O . ARG B 1 144 ? -21.328 -8.43 -10.117 1 69.75 144 ARG B O 1
ATOM 2893 N N . GLY B 1 145 ? -22.266 -7.465 -8.266 1 68.19 145 GLY B N 1
ATOM 2894 C CA . GLY B 1 145 ? -22.328 -8.758 -7.602 1 68.19 145 GLY B CA 1
ATOM 2895 C C . GLY B 1 145 ? -20.969 -9.336 -7.277 1 68.19 145 GLY B C 1
ATOM 2896 O O . GLY B 1 145 ? -20.812 -10.555 -7.188 1 68.19 145 GLY B O 1
ATOM 2897 N N . LEU B 1 146 ? -19.984 -8.469 -7.273 1 68.56 146 LEU B N 1
ATOM 2898 C CA . LEU B 1 146 ? -18.641 -8.93 -6.984 1 68.56 146 LEU B CA 1
ATOM 2899 C C . LEU B 1 146 ? -18.375 -8.914 -5.48 1 68.56 146 LEU B C 1
ATOM 2901 O O . LEU B 1 146 ? -18.734 -7.961 -4.789 1 68.56 146 LEU B O 1
ATOM 2905 N N . TYR B 1 147 ? -17.922 -10.18 -5.141 1 77.25 147 TYR B N 1
ATOM 2906 C CA . TYR B 1 147 ? -17.438 -10.375 -3.775 1 77.25 147 TYR B CA 1
ATOM 2907 C C . TYR B 1 147 ? -15.945 -10.672 -3.758 1 77.25 147 TYR B C 1
ATOM 2909 O O . TYR B 1 147 ? -15.391 -11.141 -4.754 1 77.25 147 TYR B O 1
ATOM 2917 N N . GLY B 1 148 ? -15.211 -10.094 -2.881 1 89.5 148 GLY B N 1
ATOM 2918 C CA . GLY B 1 148 ? -13.766 -10.219 -2.736 1 89.5 148 GLY B CA 1
ATOM 2919 C C . GLY B 1 148 ? -13.203 -11.453 -3.412 1 89.5 148 GLY B C 1
ATOM 2920 O O . GLY B 1 148 ? -13.648 -12.57 -3.145 1 89.5 148 GLY B O 1
ATOM 2921 N N . ALA B 1 149 ? -12.289 -11.391 -4.316 1 95.38 149 ALA B N 1
ATOM 2922 C CA . ALA B 1 149 ? -11.711 -12.453 -5.137 1 95.38 149 ALA B CA 1
ATOM 2923 C C . ALA B 1 149 ? -10.758 -13.312 -4.316 1 95.38 149 ALA B C 1
ATOM 2925 O O . ALA B 1 149 ? -10.422 -14.43 -4.719 1 95.38 149 ALA B O 1
ATOM 2926 N N . TRP B 1 150 ? -10.406 -12.922 -3.119 1 97.25 150 TRP B N 1
ATOM 2927 C CA . TRP B 1 150 ? -9.219 -13.453 -2.451 1 97.25 150 TRP B CA 1
ATOM 2928 C C . TRP B 1 150 ? -9.602 -14.477 -1.39 1 97.25 150 TRP B C 1
ATOM 2930 O O . TRP B 1 150 ? -8.727 -15.125 -0.8 1 97.25 150 TRP B O 1
ATOM 2940 N N . PHE B 1 151 ? -10.875 -14.695 -1.161 1 94.94 151 PHE B N 1
ATOM 2941 C CA . PHE B 1 151 ? -11.281 -15.531 -0.035 1 94.94 151 PHE B CA 1
ATOM 2942 C C . PHE B 1 151 ? -10.672 -16.922 -0.149 1 94.94 151 PHE B C 1
ATOM 2944 O O . PHE B 1 151 ? -10.758 -17.562 -1.203 1 94.94 151 PHE B O 1
ATOM 2951 N N . ASP B 1 152 ? -9.969 -17.328 0.867 1 95.75 152 ASP B N 1
ATOM 2952 C CA . ASP B 1 152 ? -9.484 -18.688 1.101 1 95.75 152 ASP B CA 1
ATOM 2953 C C . ASP B 1 152 ? -8.32 -19.016 0.172 1 95.75 152 ASP B C 1
ATOM 2955 O O . ASP B 1 152 ? -7.836 -20.156 0.158 1 95.75 152 ASP B O 1
ATOM 2959 N N . GLN B 1 153 ? -7.82 -18.078 -0.538 1 97.69 153 GLN B N 1
ATOM 2960 C CA . GLN B 1 153 ? -6.785 -18.359 -1.528 1 97.69 153 GLN B CA 1
ATOM 2961 C C . GLN B 1 153 ? -5.453 -18.672 -0.857 1 97.69 153 GLN B C 1
ATOM 2963 O O . GLN B 1 153 ? -5.02 -17.969 0.051 1 97.69 153 GLN B O 1
ATOM 2968 N N . PRO B 1 154 ? -4.777 -19.781 -1.277 1 98.38 154 PRO B N 1
ATOM 2969 C CA . PRO B 1 154 ? -3.344 -19.906 -0.993 1 98.38 154 PRO B CA 1
ATOM 2970 C C . PRO B 1 154 ? -2.508 -18.859 -1.728 1 98.38 154 PRO B C 1
ATOM 2972 O O . PRO B 1 154 ? -2.672 -18.672 -2.936 1 98.38 154 PRO B O 1
ATOM 2975 N N . VAL B 1 155 ? -1.661 -18.203 -0.974 1 98.88 155 VAL B N 1
ATOM 2976 C CA . VAL B 1 155 ? -0.865 -17.141 -1.578 1 98.88 155 VAL B CA 1
ATOM 2977 C C . VAL B 1 155 ? 0.617 -17.375 -1.299 1 98.88 155 VAL B C 1
ATOM 2979 O O . VAL B 1 155 ? 1.011 -17.594 -0.151 1 98.88 155 VAL B O 1
ATOM 2982 N N . THR B 1 156 ? 1.399 -17.406 -2.338 1 98.88 156 THR B N 1
ATOM 2983 C CA . THR B 1 156 ? 2.854 -17.484 -2.256 1 98.88 156 THR B CA 1
ATOM 2984 C C . THR B 1 156 ? 3.486 -16.188 -2.766 1 98.88 156 THR B C 1
ATOM 2986 O O . THR B 1 156 ? 3.211 -15.758 -3.887 1 98.88 156 THR B O 1
ATOM 2989 N N . PHE B 1 157 ? 4.422 -15.625 -1.953 1 98.94 157 PHE B N 1
ATOM 2990 C CA . PHE B 1 157 ? 4.996 -14.328 -2.277 1 98.94 157 PHE B CA 1
ATOM 2991 C C . PHE B 1 157 ? 6.32 -14.492 -3.012 1 98.94 157 PHE B C 1
ATOM 2993 O O . PHE B 1 157 ? 7.133 -15.352 -2.66 1 98.94 157 PHE B O 1
ATOM 3000 N N . LEU B 1 158 ? 6.504 -13.695 -4.078 1 98.88 158 LEU B N 1
ATOM 3001 C CA . LEU B 1 158 ? 7.738 -13.5 -4.832 1 98.88 158 LEU B CA 1
ATOM 3002 C C . LEU B 1 158 ? 8.203 -12.047 -4.746 1 98.88 158 LEU B C 1
ATOM 3004 O O . LEU B 1 158 ? 7.777 -11.211 -5.543 1 98.88 158 LEU B O 1
ATOM 3008 N N . ILE B 1 159 ? 9.156 -11.828 -3.805 1 98.81 159 ILE B N 1
ATOM 3009 C CA . ILE B 1 159 ? 9.422 -10.445 -3.414 1 98.81 159 ILE B CA 1
ATOM 3010 C C . ILE B 1 159 ? 10.797 -10.023 -3.928 1 98.81 159 ILE B C 1
ATOM 3012 O O . ILE B 1 159 ? 11.766 -10.789 -3.846 1 98.81 159 ILE B O 1
ATOM 3016 N N . SER B 1 160 ? 10.82 -8.859 -4.504 1 98.56 160 SER B N 1
ATOM 3017 C CA . SER B 1 160 ? 12.086 -8.203 -4.844 1 98.56 160 SER B CA 1
ATOM 3018 C C . SER B 1 160 ? 12.281 -6.926 -4.035 1 98.56 160 SER B C 1
ATOM 3020 O O . SER B 1 160 ? 11.43 -6.035 -4.055 1 98.56 160 SER B O 1
ATOM 3022 N N . GLY B 1 161 ? 13.367 -6.844 -3.312 1 96.56 161 GLY B N 1
ATOM 3023 C CA . GLY B 1 161 ? 13.695 -5.66 -2.531 1 96.56 161 GLY B CA 1
ATOM 3024 C C . GLY B 1 161 ? 15.055 -5.082 -2.871 1 96.56 161 GLY B C 1
ATOM 3025 O O . GLY B 1 161 ? 15.836 -5.703 -3.59 1 96.56 161 GLY B O 1
ATOM 3026 N N . GLY B 1 162 ? 15.297 -3.852 -2.385 1 92.38 162 GLY B N 1
ATOM 3027 C CA . GLY B 1 162 ? 16.562 -3.172 -2.646 1 92.38 162 GLY B CA 1
ATOM 3028 C C . GLY B 1 162 ? 17.656 -3.555 -1.675 1 92.38 162 GLY B C 1
ATOM 3029 O O . GLY B 1 162 ? 18.844 -3.514 -2.02 1 92.38 162 GLY B O 1
ATOM 3030 N N . LEU B 1 163 ? 17.281 -3.932 -0.458 1 92.44 163 LEU B N 1
ATOM 3031 C CA . LEU B 1 163 ? 18.219 -4.246 0.61 1 92.44 163 LEU B CA 1
ATOM 3032 C C . LEU B 1 163 ? 17.828 -5.539 1.319 1 92.44 163 LEU B C 1
ATOM 3034 O O . LEU B 1 163 ? 16.641 -5.828 1.482 1 92.44 163 LEU B O 1
ATOM 3038 N N . PRO B 1 164 ? 18.859 -6.297 1.8 1 93.25 164 PRO B N 1
ATOM 3039 C CA . PRO B 1 164 ? 18.547 -7.551 2.488 1 93.25 164 PRO B CA 1
ATOM 3040 C C . PRO B 1 164 ? 17.719 -7.34 3.76 1 93.25 164 PRO B C 1
ATOM 3042 O O . PRO B 1 164 ? 16.953 -8.219 4.156 1 93.25 164 PRO B O 1
ATOM 3045 N N . GLU B 1 165 ? 17.781 -6.242 4.301 1 90.19 165 GLU B N 1
ATOM 3046 C CA . GLU B 1 165 ? 17.109 -5.934 5.562 1 90.19 165 GLU B CA 1
ATOM 3047 C C . GLU B 1 165 ? 15.602 -5.895 5.391 1 90.19 165 GLU B C 1
ATOM 3049 O O . GLU B 1 165 ? 14.859 -5.926 6.375 1 90.19 165 GLU B O 1
ATOM 3054 N N . GLY B 1 166 ? 15.156 -5.855 4.207 1 93.88 166 GLY B N 1
ATOM 3055 C CA . GLY B 1 166 ? 13.727 -5.82 3.934 1 93.88 166 GLY B CA 1
ATOM 3056 C C . GLY B 1 166 ? 13.102 -7.199 3.863 1 93.88 166 GLY B C 1
ATOM 3057 O O . GLY B 1 166 ? 11.977 -7.348 3.375 1 93.88 166 GLY B O 1
ATOM 3058 N N . TYR B 1 167 ? 13.68 -8.188 4.336 1 93.12 167 TYR B N 1
ATOM 3059 C CA . TYR B 1 167 ? 13.336 -9.594 4.156 1 93.12 167 TYR B CA 1
ATOM 3060 C C . TYR B 1 167 ? 11.891 -9.859 4.539 1 93.12 167 TYR B C 1
ATOM 3062 O O . TYR B 1 167 ? 11.211 -10.664 3.898 1 93.12 167 TYR B O 1
ATOM 3070 N N . LEU B 1 168 ? 11.367 -9.133 5.547 1 92.44 168 LEU B N 1
ATOM 3071 C CA . LEU B 1 168 ? 10.008 -9.406 6.008 1 92.44 168 LEU B CA 1
ATOM 3072 C C . LEU B 1 168 ? 9.07 -8.25 5.652 1 92.44 168 LEU B C 1
ATOM 3074 O O . LEU B 1 168 ? 8.039 -8.07 6.297 1 92.44 168 LEU B O 1
ATOM 3078 N N . SER B 1 169 ? 9.383 -7.539 4.645 1 95.5 169 SER B N 1
ATOM 3079 C CA . SER B 1 169 ? 8.648 -6.34 4.27 1 95.5 169 SER B CA 1
ATOM 3080 C C . SER B 1 169 ? 7.234 -6.684 3.807 1 95.5 169 SER B C 1
ATOM 3082 O O . SER B 1 169 ? 6.355 -5.816 3.777 1 95.5 169 SER B O 1
ATOM 3084 N N . HIS B 1 170 ? 6.992 -7.93 3.443 1 96.62 170 HIS B N 1
ATOM 3085 C CA . HIS B 1 170 ? 5.664 -8.32 2.982 1 96.62 170 HIS B CA 1
ATOM 3086 C C . HIS B 1 170 ? 4.758 -8.688 4.156 1 96.62 170 HIS B C 1
ATOM 3088 O O . HIS B 1 170 ? 3.566 -8.938 3.969 1 96.62 170 HIS B O 1
ATOM 3094 N N . GLY B 1 171 ? 5.227 -8.641 5.344 1 95.81 171 GLY B N 1
ATOM 3095 C CA . GLY B 1 171 ? 4.547 -9.188 6.508 1 95.81 171 GLY B CA 1
ATOM 3096 C C . GLY B 1 171 ? 3.191 -8.555 6.758 1 95.81 171 GLY B C 1
ATOM 3097 O O . GLY B 1 171 ? 2.191 -9.258 6.906 1 95.81 171 GLY B O 1
ATOM 3098 N N . ALA B 1 172 ? 3.168 -7.262 6.781 1 94.94 172 ALA B N 1
ATOM 3099 C CA . ALA B 1 172 ? 1.922 -6.578 7.109 1 94.94 172 ALA B CA 1
ATOM 3100 C C . ALA B 1 172 ? 0.846 -6.863 6.066 1 94.94 172 ALA B C 1
ATOM 3102 O O . ALA B 1 172 ? -0.313 -7.109 6.41 1 94.94 172 ALA B O 1
ATOM 3103 N N . LEU B 1 173 ? 1.226 -6.816 4.852 1 97.06 173 LEU B N 1
ATOM 3104 C CA . LEU B 1 173 ? 0.256 -7.09 3.795 1 97.06 173 LEU B CA 1
ATOM 3105 C C . LEU B 1 173 ? -0.206 -8.539 3.846 1 97.06 173 LEU B C 1
ATOM 3107 O O . LEU B 1 173 ? -1.396 -8.82 3.686 1 97.06 173 LEU B O 1
ATOM 3111 N N . ALA B 1 174 ? 0.707 -9.461 4.059 1 97 174 ALA B N 1
ATOM 3112 C CA . ALA B 1 174 ? 0.364 -10.875 4.188 1 97 174 ALA B CA 1
ATOM 3113 C C . ALA B 1 174 ? -0.645 -11.094 5.309 1 97 174 ALA B C 1
ATOM 3115 O O . ALA B 1 174 ? -1.626 -11.82 5.137 1 97 174 ALA B O 1
ATOM 3116 N N . PHE B 1 175 ? -0.382 -10.484 6.398 1 94.94 175 PHE B N 1
ATOM 3117 C CA . PHE B 1 175 ? -1.294 -10.602 7.531 1 94.94 175 PHE B CA 1
ATOM 3118 C C . PHE B 1 175 ? -2.666 -10.039 7.184 1 94.94 175 PHE B C 1
ATOM 3120 O O . PHE B 1 175 ? -3.691 -10.625 7.535 1 94.94 175 PHE B O 1
ATOM 3127 N N . GLY B 1 176 ? -2.688 -8.914 6.539 1 94.56 176 GLY B N 1
ATOM 3128 C CA . GLY B 1 176 ? -3.949 -8.352 6.082 1 94.56 176 GLY B CA 1
ATOM 3129 C C . GLY B 1 176 ? -4.75 -9.305 5.219 1 94.56 176 GLY B C 1
ATOM 3130 O O . GLY B 1 176 ? -5.961 -9.453 5.402 1 94.56 176 GLY B O 1
ATOM 3131 N N . LEU B 1 177 ? -4.086 -9.984 4.305 1 96.12 177 LEU B N 1
ATOM 3132 C CA . LEU B 1 177 ? -4.742 -10.961 3.447 1 96.12 177 LEU B CA 1
ATOM 3133 C C . LEU B 1 177 ? -5.32 -12.109 4.27 1 96.12 177 LEU B C 1
ATOM 3135 O O . LEU B 1 177 ? -6.426 -12.578 3.994 1 96.12 177 LEU B O 1
ATOM 3139 N N . MET B 1 178 ? -4.543 -12.516 5.23 1 94.5 178 MET B N 1
ATOM 3140 C CA . MET B 1 178 ? -4.984 -13.617 6.09 1 94.5 178 MET B CA 1
ATOM 3141 C C . MET B 1 178 ? -6.238 -13.227 6.867 1 94.5 178 MET B C 1
ATOM 3143 O O . MET B 1 178 ? -7.219 -13.977 6.883 1 94.5 178 MET B O 1
ATOM 3147 N N . VAL B 1 179 ? -6.227 -12.117 7.441 1 91.5 179 VAL B N 1
ATOM 3148 C CA . VAL B 1 179 ? -7.293 -11.758 8.367 1 91.5 179 VAL B CA 1
ATOM 3149 C C . VAL B 1 179 ? -8.523 -11.289 7.586 1 91.5 179 VAL B C 1
ATOM 3151 O O . VAL B 1 179 ? -9.656 -11.539 7.996 1 91.5 179 VAL B O 1
ATOM 3154 N N . ASP B 1 180 ? -8.312 -10.633 6.512 1 92.56 180 ASP B N 1
ATOM 3155 C CA . ASP B 1 180 ? -9.422 -10.078 5.746 1 92.56 180 ASP B CA 1
ATOM 3156 C C . ASP B 1 180 ? -10.133 -11.172 4.945 1 92.56 180 ASP B C 1
ATOM 3158 O O . ASP B 1 180 ? -11.359 -11.266 4.98 1 92.56 180 ASP B O 1
ATOM 3162 N N . PHE B 1 181 ? -9.328 -12.023 4.27 1 94.88 181 PHE B N 1
ATOM 3163 C CA . PHE B 1 181 ? -9.898 -12.922 3.271 1 94.88 181 PHE B CA 1
ATOM 3164 C C . PHE B 1 181 ? -9.617 -14.375 3.627 1 94.88 181 PHE B C 1
ATOM 3166 O O . PHE B 1 181 ? -9.906 -15.281 2.84 1 94.88 181 PHE B O 1
ATOM 3173 N N . LYS B 1 182 ? -8.977 -14.586 4.742 1 94.69 182 LYS B N 1
ATOM 3174 C CA . LYS B 1 182 ? -8.625 -15.938 5.176 1 94.69 182 LYS B CA 1
ATOM 3175 C C . LYS B 1 182 ? -7.703 -16.609 4.172 1 94.69 182 LYS B C 1
ATOM 3177 O O . LYS B 1 182 ? -7.777 -17.828 3.969 1 94.69 182 LYS B O 1
ATOM 3182 N N . CYS B 1 183 ? -6.906 -15.812 3.521 1 97.56 183 CYS B N 1
ATOM 3183 C CA . CYS B 1 183 ? -5.871 -16.406 2.684 1 97.56 183 CYS B CA 1
ATOM 3184 C C . CYS B 1 183 ? -4.93 -17.281 3.51 1 97.56 183 CYS B C 1
ATOM 3186 O O . CYS B 1 183 ? -4.598 -16.938 4.645 1 97.56 183 CYS B O 1
ATOM 3188 N N . VAL B 1 184 ? -4.531 -18.344 2.934 1 97.06 184 VAL B N 1
ATOM 3189 C CA . VAL B 1 184 ? -3.473 -19.156 3.523 1 97.06 184 VAL B CA 1
ATOM 3190 C C . VAL B 1 184 ? -2.127 -18.781 2.906 1 97.06 184 VAL B C 1
ATOM 3192 O O . VAL B 1 184 ? -1.832 -19.156 1.769 1 97.06 184 VAL B O 1
ATOM 3195 N N . VAL B 1 185 ? -1.34 -18.125 3.715 1 98.19 185 VAL B N 1
ATOM 3196 C CA . VAL B 1 185 ? -0.073 -17.625 3.205 1 98.19 185 VAL B CA 1
ATOM 3197 C C . VAL B 1 185 ? 1.017 -18.672 3.369 1 98.19 185 VAL B C 1
ATOM 3199 O O . VAL B 1 185 ? 1.243 -19.172 4.473 1 98.19 185 VAL B O 1
ATOM 3202 N N . ASN B 1 186 ? 1.629 -18.984 2.236 1 97.5 186 ASN B N 1
ATOM 3203 C CA . ASN B 1 186 ? 2.75 -19.922 2.24 1 97.5 186 ASN B CA 1
ATOM 3204 C C . ASN B 1 186 ? 3.936 -19.375 3.027 1 97.5 186 ASN B C 1
ATOM 3206 O O . ASN B 1 186 ? 4.406 -18.266 2.756 1 97.5 186 ASN B O 1
ATOM 3210 N N . PRO B 1 187 ? 4.457 -20.156 4 1 95.44 187 PRO B N 1
ATOM 3211 C CA . PRO B 1 187 ? 5.629 -19.641 4.715 1 95.44 187 PRO B CA 1
ATOM 3212 C C . PRO B 1 187 ? 6.895 -19.672 3.861 1 95.44 187 PRO B C 1
ATOM 3214 O O . PRO B 1 187 ? 7.883 -19 4.195 1 95.44 187 PRO B O 1
ATOM 3217 N N . HIS B 1 188 ? 6.887 -20.469 2.834 1 96.62 188 HIS B N 1
ATOM 3218 C CA . HIS B 1 188 ? 7.965 -20.406 1.855 1 96.62 188 HIS B CA 1
ATOM 3219 C C . HIS B 1 188 ? 7.75 -19.266 0.869 1 96.62 188 HIS B C 1
ATOM 3221 O O . HIS B 1 188 ? 6.707 -19.188 0.22 1 96.62 188 HIS B O 1
ATOM 3227 N N . PHE B 1 189 ? 8.688 -18.391 0.807 1 98 189 PHE B N 1
ATOM 3228 C CA . PHE B 1 189 ? 8.641 -17.266 -0.119 1 98 189 PHE B CA 1
ATOM 3229 C C . PHE B 1 189 ? 10.039 -16.922 -0.627 1 98 189 PHE B C 1
ATOM 3231 O O . PHE B 1 189 ? 11.031 -17.453 -0.121 1 98 189 PHE B O 1
ATOM 3238 N N . VAL B 1 190 ? 10.039 -16.188 -1.702 1 98.44 190 VAL B N 1
ATOM 3239 C CA . VAL B 1 190 ? 11.297 -15.633 -2.199 1 98.44 190 VAL B CA 1
ATOM 3240 C C . VAL B 1 190 ? 11.414 -14.164 -1.795 1 98.44 190 VAL B C 1
ATOM 3242 O O . VAL B 1 190 ? 10.438 -13.414 -1.867 1 98.44 190 VAL B O 1
ATOM 3245 N N . TYR B 1 191 ? 12.516 -13.828 -1.335 1 98.5 191 TYR B N 1
ATOM 3246 C CA . TYR B 1 191 ? 12.984 -12.453 -1.255 1 98.5 191 TYR B CA 1
ATOM 3247 C C . TYR B 1 191 ? 14.359 -12.305 -1.901 1 98.5 191 TYR B C 1
ATOM 3249 O O . TYR B 1 191 ? 15.344 -12.875 -1.418 1 98.5 191 TYR B O 1
ATOM 3257 N N . ALA B 1 192 ? 14.406 -11.539 -2.979 1 98.44 192 ALA B N 1
ATOM 3258 C CA . ALA B 1 192 ? 15.656 -11.391 -3.717 1 98.44 192 ALA B CA 1
ATOM 3259 C C . ALA B 1 192 ? 16.031 -9.922 -3.883 1 98.44 192 ALA B C 1
ATOM 3261 O O . ALA B 1 192 ? 15.148 -9.07 -4.012 1 98.44 192 ALA B O 1
ATOM 3262 N N . THR B 1 193 ? 17.297 -9.703 -3.854 1 97.75 193 THR B N 1
ATOM 3263 C CA . THR B 1 193 ? 17.875 -8.406 -4.207 1 97.75 193 THR B CA 1
ATOM 3264 C C . THR B 1 193 ? 18.641 -8.492 -5.52 1 97.75 193 THR B C 1
ATOM 3266 O O . THR B 1 193 ? 18.703 -9.555 -6.145 1 97.75 193 THR B O 1
ATOM 3269 N N . SER B 1 194 ? 19.203 -7.336 -5.891 1 96.69 194 SER B N 1
ATOM 3270 C CA . SER B 1 194 ? 19.984 -7.312 -7.129 1 96.69 194 SER B CA 1
ATOM 3271 C C . SER B 1 194 ? 21.172 -8.266 -7.059 1 96.69 194 SER B C 1
ATOM 3273 O O . SER B 1 194 ? 21.594 -8.805 -8.078 1 96.69 194 SER B O 1
ATOM 3275 N N . ALA B 1 195 ? 21.641 -8.555 -5.926 1 96.62 195 ALA B N 1
ATOM 3276 C CA . ALA B 1 195 ? 22.844 -9.375 -5.723 1 96.62 195 ALA B CA 1
ATOM 3277 C C . ALA B 1 195 ? 22.578 -10.836 -6.098 1 96.62 195 ALA B C 1
ATOM 3279 O O . ALA B 1 195 ? 23.516 -11.617 -6.273 1 96.62 195 ALA B O 1
ATOM 3280 N N . HIS B 1 196 ? 21.359 -11.172 -6.219 1 98.12 196 HIS B N 1
ATOM 3281 C CA . HIS B 1 196 ? 21.016 -12.578 -6.418 1 98.12 196 HIS B CA 1
ATOM 3282 C C . HIS B 1 196 ? 20.812 -12.883 -7.898 1 98.12 196 HIS B C 1
ATOM 3284 O O . HIS B 1 196 ? 20.484 -14.023 -8.258 1 98.12 196 HIS B O 1
ATOM 3290 N N . TRP B 1 197 ? 20.953 -11.883 -8.695 1 98.5 197 TRP B N 1
ATOM 3291 C CA . TRP B 1 197 ? 20.812 -12.039 -10.141 1 98.5 197 TRP B CA 1
ATOM 3292 C C . TRP B 1 197 ? 22.172 -11.969 -10.828 1 98.5 197 TRP B C 1
ATOM 3294 O O . TRP B 1 197 ? 22.969 -11.062 -10.555 1 98.5 197 TRP B O 1
ATOM 3304 N N . ASP B 1 198 ? 22.484 -12.82 -11.719 1 98.44 198 ASP B N 1
ATOM 3305 C CA . ASP B 1 198 ? 23.75 -12.828 -12.453 1 98.44 198 ASP B CA 1
ATOM 3306 C C . ASP B 1 198 ? 23.703 -11.852 -13.625 1 98.44 198 ASP B C 1
ATOM 3308 O O . ASP B 1 198 ? 24.719 -11.297 -14.016 1 98.44 198 ASP B O 1
ATOM 3312 N N . ALA B 1 199 ? 22.578 -11.695 -14.234 1 97.56 199 ALA B N 1
ATOM 3313 C CA . ALA B 1 199 ? 22.219 -10.781 -15.312 1 97.56 199 ALA B CA 1
ATOM 3314 C C . ALA B 1 199 ? 20.719 -10.531 -15.336 1 97.56 199 ALA B C 1
ATOM 3316 O O . ALA B 1 199 ? 19.953 -11.195 -14.625 1 97.56 199 ALA B O 1
ATOM 3317 N N . PRO B 1 200 ? 20.312 -9.562 -16.016 1 96.62 200 PRO B N 1
ATOM 3318 C CA . PRO B 1 200 ? 18.859 -9.383 -16.125 1 96.62 200 PRO B CA 1
ATOM 3319 C C . PRO B 1 200 ? 18.141 -10.672 -16.516 1 96.62 200 PRO B C 1
ATOM 3321 O O . PRO B 1 200 ? 18.5 -11.336 -17.484 1 96.62 200 PRO B O 1
ATOM 3324 N N . GLU B 1 201 ? 17.188 -11.086 -15.695 1 97.19 201 GLU B N 1
ATOM 3325 C CA . GLU B 1 201 ? 16.297 -12.219 -15.891 1 97.19 201 GLU B CA 1
ATOM 3326 C C . GLU B 1 201 ? 17.031 -13.539 -15.68 1 97.19 201 GLU B C 1
ATOM 3328 O O . GLU B 1 201 ? 16.453 -14.617 -15.898 1 97.19 201 GLU B O 1
ATOM 3333 N N . VAL B 1 202 ? 18.328 -13.477 -15.281 1 98.31 202 VAL B N 1
ATOM 3334 C CA . VAL B 1 202 ? 19.109 -14.688 -15.055 1 98.31 202 VAL B CA 1
ATOM 3335 C C . VAL B 1 202 ? 19.406 -14.836 -13.562 1 98.31 202 VAL B C 1
ATOM 3337 O O . VAL B 1 202 ? 20.328 -14.211 -13.039 1 98.31 202 VAL B O 1
ATOM 3340 N N . PRO B 1 203 ? 18.656 -15.711 -12.977 1 98.56 203 PRO B N 1
ATOM 3341 C CA . PRO B 1 203 ? 18.891 -15.883 -11.539 1 98.56 203 PRO B CA 1
ATOM 3342 C C . PRO B 1 203 ? 20.234 -16.547 -11.242 1 98.56 203 PRO B C 1
ATOM 3344 O O . PRO B 1 203 ? 20.656 -17.438 -11.977 1 98.56 203 PRO B O 1
ATOM 3347 N N . GLY B 1 204 ? 20.875 -16.062 -10.188 1 98.62 204 GLY B N 1
ATOM 3348 C CA . GLY B 1 204 ? 22.016 -16.812 -9.672 1 98.62 204 GLY B CA 1
ATOM 3349 C C . GLY B 1 204 ? 21.641 -18.156 -9.109 1 98.62 204 GLY B C 1
ATOM 3350 O O . GLY B 1 204 ? 20.453 -18.484 -9 1 98.62 204 GLY B O 1
ATOM 3351 N N . GLU B 1 205 ? 22.625 -18.859 -8.766 1 98.06 205 GLU B N 1
ATOM 3352 C CA . GLU B 1 205 ? 22.422 -20.234 -8.32 1 98.06 205 GLU B CA 1
ATOM 3353 C C . GLU B 1 205 ? 21.516 -20.281 -7.09 1 98.06 205 GLU B C 1
ATOM 3355 O O . GLU B 1 205 ? 20.547 -21.047 -7.047 1 98.06 205 GLU B O 1
ATOM 3360 N N . TRP B 1 206 ? 21.812 -19.5 -6.098 1 98.06 206 TRP B N 1
ATOM 3361 C CA . TRP B 1 206 ? 21.016 -19.469 -4.883 1 98.06 206 TRP B CA 1
ATOM 3362 C C . TRP B 1 206 ? 19.547 -19.156 -5.199 1 98.06 206 TRP B C 1
ATOM 3364 O O . TRP B 1 206 ? 18.641 -19.828 -4.699 1 98.06 206 TRP B O 1
ATOM 3374 N N . LEU B 1 207 ? 19.344 -18.125 -5.953 1 98.56 207 LEU B N 1
ATOM 3375 C CA . LEU B 1 207 ? 18 -17.688 -6.285 1 98.56 207 LEU B CA 1
ATOM 3376 C C . LEU B 1 207 ? 17.25 -18.766 -7.082 1 98.56 207 LEU B C 1
ATOM 3378 O O . LEU B 1 207 ? 16.062 -18.984 -6.863 1 98.56 207 LEU B O 1
ATOM 3382 N N . ARG B 1 208 ? 17.922 -19.391 -7.996 1 98.25 208 ARG B N 1
ATOM 3383 C CA . ARG B 1 208 ? 17.312 -20.469 -8.773 1 98.25 208 ARG B CA 1
ATOM 3384 C C . ARG B 1 208 ? 16.797 -21.578 -7.863 1 98.25 208 ARG B C 1
ATOM 3386 O O . ARG B 1 208 ? 15.656 -22.031 -8.016 1 98.25 208 ARG B O 1
ATOM 3393 N N . GLU B 1 209 ? 17.562 -21.984 -6.977 1 98.06 209 GLU B N 1
ATOM 3394 C CA . GLU B 1 209 ? 17.172 -23.047 -6.055 1 98.06 209 GLU B CA 1
ATOM 3395 C C . GLU B 1 209 ? 16.031 -22.609 -5.141 1 98.06 209 GLU B C 1
ATOM 3397 O O . GLU B 1 209 ? 15.086 -23.359 -4.918 1 98.06 209 GLU B O 1
ATOM 3402 N N . ARG B 1 210 ? 16.203 -21.422 -4.574 1 98.31 210 ARG B N 1
ATOM 3403 C CA . ARG B 1 210 ? 15.172 -20.859 -3.699 1 98.31 210 ARG B CA 1
ATOM 3404 C C . ARG B 1 210 ? 13.836 -20.781 -4.422 1 98.31 210 ARG B C 1
ATOM 3406 O O . ARG B 1 210 ? 12.797 -21.141 -3.861 1 98.31 210 ARG B O 1
ATOM 3413 N N . LEU B 1 211 ? 13.859 -20.297 -5.625 1 98.56 211 LEU B N 1
ATOM 3414 C CA . LEU B 1 211 ? 12.641 -20.141 -6.414 1 98.56 211 LEU B CA 1
ATOM 3415 C C . LEU B 1 211 ? 12 -21.484 -6.699 1 98.56 211 LEU B C 1
ATOM 3417 O O . LEU B 1 211 ? 10.797 -21.656 -6.527 1 98.56 211 LEU B O 1
ATOM 3421 N N . THR B 1 212 ? 12.797 -22.422 -7.113 1 98.06 212 THR B N 1
ATOM 3422 C CA . THR B 1 212 ? 12.289 -23.766 -7.41 1 98.06 212 THR B CA 1
ATOM 3423 C C . THR B 1 212 ? 11.602 -24.359 -6.188 1 98.06 212 THR B C 1
ATOM 3425 O O . THR B 1 212 ? 10.484 -24.875 -6.281 1 98.06 212 THR B O 1
ATOM 3428 N N . ARG B 1 213 ? 12.227 -24.266 -5.078 1 97.88 213 ARG B N 1
ATOM 3429 C CA . ARG B 1 213 ? 11.664 -24.781 -3.842 1 97.88 213 ARG B CA 1
ATOM 3430 C C . ARG B 1 213 ? 10.359 -24.062 -3.49 1 97.88 213 ARG B C 1
ATOM 3432 O O . ARG B 1 213 ? 9.383 -24.703 -3.094 1 97.88 213 ARG B O 1
ATOM 3439 N N . THR B 1 214 ? 10.406 -22.812 -3.576 1 98.62 214 THR B N 1
ATOM 3440 C CA . THR B 1 214 ? 9.234 -22.016 -3.246 1 98.62 214 THR B CA 1
ATOM 3441 C C . THR B 1 214 ? 8.055 -22.391 -4.145 1 98.62 214 THR B C 1
ATOM 3443 O O . THR B 1 214 ? 6.934 -22.547 -3.668 1 98.62 214 THR B O 1
ATOM 3446 N N . VAL B 1 215 ? 8.312 -22.531 -5.414 1 98.5 215 VAL B N 1
ATOM 3447 C CA . VAL B 1 215 ? 7.273 -22.891 -6.371 1 98.5 215 VAL B CA 1
ATOM 3448 C C . VAL B 1 215 ? 6.723 -24.266 -6.051 1 98.5 215 VAL B C 1
ATOM 3450 O O . VAL B 1 215 ? 5.504 -24.469 -6.016 1 98.5 215 VAL B O 1
ATOM 3453 N N . GLU B 1 216 ? 7.574 -25.203 -5.77 1 97.62 216 GLU B N 1
ATOM 3454 C CA . GLU B 1 216 ? 7.152 -26.562 -5.426 1 97.62 216 GLU B CA 1
ATOM 3455 C C . GLU B 1 216 ? 6.266 -26.562 -4.184 1 97.62 216 GLU B C 1
ATOM 3457 O O . GLU B 1 216 ? 5.234 -27.234 -4.152 1 97.62 216 GLU B O 1
ATOM 3462 N N . ARG B 1 217 ? 6.672 -25.828 -3.184 1 97.75 217 ARG B N 1
ATOM 3463 C CA . ARG B 1 217 ? 5.906 -25.75 -1.942 1 97.75 217 ARG B CA 1
ATOM 3464 C C . ARG B 1 217 ? 4.57 -25.047 -2.16 1 97.75 217 ARG B C 1
ATOM 3466 O O . ARG B 1 217 ? 3.574 -25.391 -1.52 1 97.75 217 ARG B O 1
ATOM 3473 N N . GLY B 1 218 ? 4.594 -24.031 -3.061 1 98.38 218 GLY B N 1
ATOM 3474 C CA . GLY B 1 218 ? 3.35 -23.359 -3.41 1 98.38 218 GLY B CA 1
ATOM 3475 C C . GLY B 1 218 ? 2.359 -24.281 -4.105 1 98.38 218 GLY B C 1
ATOM 3476 O O . GLY B 1 218 ? 1.162 -24.234 -3.811 1 98.38 218 GLY B O 1
ATOM 3477 N N . VAL B 1 219 ? 2.84 -25.062 -4.98 1 98.25 219 VAL B N 1
ATOM 3478 C CA . VAL B 1 219 ? 2.002 -26.016 -5.695 1 98.25 219 VAL B CA 1
ATOM 3479 C C . VAL B 1 219 ? 1.457 -27.047 -4.719 1 98.25 219 VAL B C 1
ATOM 3481 O O . VAL B 1 219 ? 0.272 -27.391 -4.762 1 98.25 219 VAL B O 1
ATOM 3484 N N . ASP B 1 220 ? 2.307 -27.516 -3.873 1 97.12 220 ASP B N 1
ATOM 3485 C CA . ASP B 1 220 ? 1.89 -28.5 -2.869 1 97.12 220 ASP B CA 1
ATOM 3486 C C . ASP B 1 220 ? 0.773 -27.938 -1.99 1 97.12 220 ASP B C 1
ATOM 3488 O O . ASP B 1 220 ? -0.246 -28.594 -1.777 1 97.12 220 ASP B O 1
ATOM 3492 N N . LEU B 1 221 ? 0.985 -26.734 -1.518 1 97 221 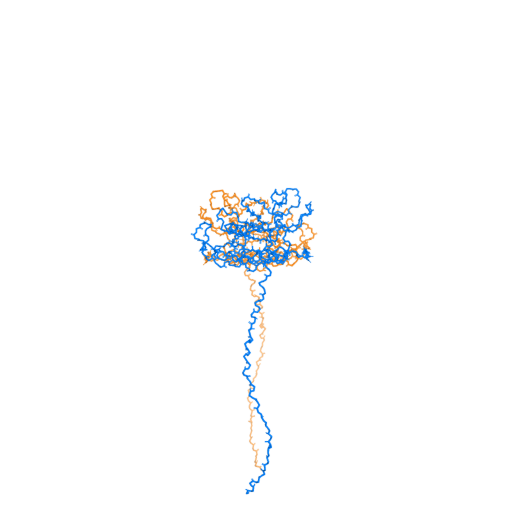LEU B N 1
ATOM 3493 C CA . LEU B 1 221 ? -0.005 -26.078 -0.665 1 97 221 LEU B CA 1
ATOM 3494 C C . LEU B 1 221 ? -1.337 -25.938 -1.393 1 97 221 LEU B C 1
ATOM 3496 O O . LEU B 1 221 ? -2.389 -26.266 -0.845 1 97 221 LEU B O 1
ATOM 3500 N N . ALA B 1 222 ? -1.271 -25.438 -2.604 1 97.81 222 ALA B N 1
ATOM 3501 C CA . ALA B 1 222 ? -2.473 -25.25 -3.412 1 97.81 222 ALA B CA 1
ATOM 3502 C C . ALA B 1 222 ? -3.199 -26.578 -3.633 1 97.81 222 ALA B C 1
ATOM 3504 O O . ALA B 1 222 ? -4.426 -26.641 -3.527 1 97.81 222 ALA B O 1
ATOM 3505 N N . GLY B 1 223 ? -2.488 -27.578 -3.916 1 97.38 223 GLY B N 1
ATOM 3506 C CA . GLY B 1 223 ? -3.076 -28.891 -4.133 1 97.38 223 GLY B CA 1
ATOM 3507 C C . GLY B 1 223 ? -3.766 -29.438 -2.904 1 97.38 223 GLY B C 1
ATOM 3508 O O . GLY B 1 223 ? -4.848 -30.031 -3.002 1 97.38 223 GLY B O 1
ATOM 3509 N N . ARG B 1 224 ? -3.115 -29.266 -1.783 1 94.88 224 ARG B N 1
ATOM 3510 C CA . ARG B 1 224 ? -3.652 -29.797 -0.535 1 94.88 224 ARG B CA 1
ATOM 3511 C C . ARG B 1 224 ? -4.914 -29.047 -0.12 1 94.88 224 ARG B C 1
ATOM 3513 O O . ARG B 1 224 ? -5.781 -29.609 0.552 1 94.88 224 ARG B O 1
ATOM 3520 N N . LEU B 1 225 ? -5.012 -27.859 -0.542 1 95.56 225 LEU B N 1
ATOM 3521 C CA . LEU B 1 225 ? -6.133 -27.031 -0.106 1 95.56 225 LEU B CA 1
ATOM 3522 C C . LEU B 1 225 ? -7.262 -27.062 -1.133 1 95.56 225 LEU B C 1
ATOM 3524 O O . LEU B 1 225 ? -8.336 -26.5 -0.903 1 95.56 225 LEU B O 1
ATOM 3528 N N . LYS B 1 226 ? -6.961 -27.688 -2.209 1 94.06 226 LYS B N 1
ATOM 3529 C CA . LYS B 1 226 ? -7.996 -27.797 -3.232 1 94.06 226 LYS B CA 1
ATOM 3530 C C . LYS B 1 226 ? -9.133 -28.703 -2.766 1 94.06 226 LYS B C 1
ATOM 3532 O O . LYS B 1 226 ? -8.898 -29.75 -2.166 1 94.06 226 LYS B O 1
ATOM 3537 N N . GLY B 1 227 ? -10.391 -28.297 -3.012 1 90.44 227 GLY B N 1
ATOM 3538 C CA . GLY B 1 227 ? -11.539 -29.141 -2.729 1 90.44 227 GLY B CA 1
ATOM 3539 C C . GLY B 1 227 ? -12.086 -28.953 -1.324 1 90.44 227 GLY B C 1
ATOM 3540 O O . GLY B 1 227 ? -12.883 -29.766 -0.849 1 90.44 227 GLY B O 1
ATOM 3541 N N . ARG B 1 228 ? -11.609 -27.922 -0.687 1 89.5 228 ARG B N 1
ATOM 3542 C CA . ARG B 1 228 ? -12.242 -27.594 0.588 1 89.5 228 ARG B CA 1
ATOM 3543 C C . ARG B 1 228 ? -13.742 -27.406 0.427 1 89.5 228 ARG B C 1
ATOM 3545 O O . ARG B 1 228 ? -14.203 -26.875 -0.586 1 89.5 228 ARG B O 1
ATOM 3552 N N . ASP B 1 229 ? -14.469 -27.828 1.43 1 91.31 229 ASP B N 1
ATOM 3553 C CA . ASP B 1 229 ? -15.922 -27.891 1.33 1 91.31 229 ASP B CA 1
ATOM 3554 C C . ASP B 1 229 ? -16.562 -26.672 1.999 1 91.31 229 ASP B C 1
ATOM 3556 O O . ASP B 1 229 ? -17.766 -26.672 2.303 1 91.31 229 ASP B O 1
ATOM 3560 N N . TYR B 1 230 ? -15.781 -25.75 2.385 1 89.44 230 TYR B N 1
ATOM 3561 C CA . TYR B 1 230 ? -16.312 -24.516 2.945 1 89.44 230 TYR B CA 1
ATOM 3562 C C . TYR B 1 230 ? -15.805 -23.297 2.17 1 89.44 230 TYR B C 1
ATOM 3564 O O . TYR B 1 230 ? -14.836 -23.406 1.412 1 89.44 230 TYR B O 1
ATOM 3572 N N . ARG B 1 231 ? -16.562 -22.25 2.271 1 89.38 231 ARG B N 1
ATOM 3573 C CA . ARG B 1 231 ? -16.172 -20.953 1.739 1 89.38 231 ARG B CA 1
ATOM 3574 C C . ARG B 1 231 ? -16.266 -19.875 2.812 1 89.38 231 ARG B C 1
ATOM 3576 O O . ARG B 1 231 ? -17.266 -19.781 3.52 1 89.38 231 ARG B O 1
ATOM 3583 N N . SER B 1 232 ? -15.148 -19.156 2.924 1 89.5 232 SER B N 1
ATOM 3584 C CA . SER B 1 232 ? -15.109 -18.094 3.939 1 89.5 232 SER B CA 1
ATOM 3585 C C . SER B 1 232 ? -15.805 -16.828 3.455 1 89.5 232 SER B C 1
ATOM 3587 O O . SER B 1 232 ? -15.984 -16.641 2.252 1 89.5 232 SER B O 1
ATOM 3589 N N . VAL B 1 233 ? -16.281 -16.062 4.438 1 83.44 233 VAL B N 1
ATOM 3590 C CA . VAL B 1 233 ? -16.828 -14.719 4.258 1 83.44 233 VAL B CA 1
ATOM 3591 C C . VAL B 1 233 ? -16.266 -13.773 5.312 1 83.44 233 VAL B C 1
ATOM 3593 O O . VAL B 1 233 ? -15.531 -14.203 6.207 1 83.44 233 VAL B O 1
ATOM 3596 N N . TRP B 1 234 ? -16.547 -12.547 5.168 1 85.25 234 TRP B N 1
ATOM 3597 C CA . TRP B 1 234 ? -16.156 -11.633 6.23 1 85.25 234 TRP B CA 1
ATOM 3598 C C . TRP B 1 234 ? -16.859 -11.977 7.539 1 85.25 234 TRP B C 1
ATOM 3600 O O . TRP B 1 234 ? -18.047 -12.32 7.543 1 85.25 234 TRP B O 1
ATOM 3610 N N . GLU B 1 235 ? -16.062 -12.008 8.594 1 79.38 235 GLU B N 1
ATOM 3611 C CA . GLU B 1 235 ? -16.625 -12.398 9.891 1 79.38 235 GLU B CA 1
ATOM 3612 C C . GLU B 1 235 ? -16.922 -11.172 10.75 1 79.38 235 GLU B C 1
ATOM 3614 O O . GLU B 1 235 ? -17.547 -11.289 11.805 1 79.38 235 GLU B O 1
ATOM 3619 N N . LEU B 1 236 ? -16.422 -10.078 10.398 1 75.06 236 LEU B N 1
ATOM 3620 C CA . LEU B 1 236 ? -16.734 -8.836 11.094 1 75.06 236 LEU B CA 1
ATOM 3621 C C . LEU B 1 236 ? -17.594 -7.926 10.234 1 75.06 236 LEU B C 1
ATOM 3623 O O . LEU B 1 236 ? -17.516 -7.969 9 1 75.06 236 LEU B O 1
#

InterPro domains:
  IPR005025 NADPH-dependent FMN reductase-like domain [PF03358] (43-188)
  IPR029039 Flavoprotein-like superfamily [G3DSA:3.40.50.360] (40-231)
  IPR029039 Flavoprotein-like superfamily [SSF52218] (43-225)
  IPR050712 NAD(P)H-dependent reductase [PTHR30543] (41-226)

Solvent-accessible surface area (backbone atoms only — not comparable to full-atom values): 26684 Å² total; per-residue (Å²): 135,90,81,66,93,80,84,76,80,84,86,90,81,82,76,82,74,84,76,77,75,70,74,75,74,74,74,71,64,71,73,71,71,76,79,64,67,79,74,71,44,43,34,24,32,35,20,28,47,51,32,93,81,37,62,14,44,39,51,30,50,52,48,49,51,52,42,41,74,71,58,29,48,71,50,78,48,37,38,71,83,58,53,77,74,72,60,25,86,38,76,55,91,89,19,42,68,65,38,87,47,41,58,57,52,29,49,46,51,52,67,32,49,24,36,38,46,13,28,32,47,49,72,60,23,60,29,32,51,42,44,30,52,49,51,60,31,44,42,70,26,76,86,73,68,39,60,43,25,47,48,54,34,31,37,23,48,32,34,21,34,84,49,82,87,44,69,65,29,54,47,64,60,53,49,22,40,28,72,60,31,50,26,45,69,48,88,53,54,44,70,41,42,72,86,39,41,76,45,92,84,35,64,23,71,70,44,47,53,49,46,52,51,28,51,53,52,44,52,51,51,18,58,71,57,52,83,62,91,73,79,73,70,75,88,120,131,83,90,79,80,86,83,74,90,75,86,81,88,86,86,73,87,79,89,76,86,73,74,74,76,73,75,70,66,72,73,71,71,75,78,64,67,77,73,71,45,42,33,24,32,34,21,28,46,51,30,95,80,37,61,15,42,40,50,31,52,53,48,50,50,53,43,42,75,72,60,30,48,70,50,76,48,38,37,71,82,59,53,77,74,72,61,26,86,38,76,54,92,90,20,42,68,65,39,87,47,42,58,57,53,29,50,47,50,50,68,32,50,24,36,38,45,12,27,32,46,49,71,60,22,61,29,31,50,42,46,28,52,49,51,60,34,43,43,69,26,75,87,73,66,39,62,40,24,48,50,55,36,32,37,26,47,32,34,22,34,85,52,80,86,44,70,65,29,54,47,64,60,52,49,22,42,30,73,59,32,50,26,44,68,47,88,54,53,42,70,42,41,72,86,38,40,74,44,94,84,34,63,24,72,68,44,46,53,50,47,52,52,28,51,53,52,43,50,50,51,20,59,73,57,54,83,62,92,71,80,73,72,74,87,121

pLDDT: mean 84.3, std 25.09, range [15.76, 98.94]

Radius of gyration: 35.65 Å; Cα contacts (8 Å, |Δi|>4): 810; chains: 2; bounding box: 51×119×124 Å

Nearest PDB structures (foldseek):
  6dqo-assembly1_A-2  TM=8.649E-01  e=4.644E-10  Escherichia coli K-12
  7bx9-assembly1_A  TM=8.933E-01  e=5.264E-09  Bacillus amyloliquefaciens
  7f76-assembly1_A  TM=8.709E-01  e=4.652E-08  Sutcliffiella cohnii
  4c76-assembly2_B  TM=8.057E-01  e=2.071E-08  Pseudomonas putida KT2440
  3ha2-assembly1_B  TM=6.824E-01  e=6.773E-05  Pediococcus pentosaceus ATCC 25745